Protein AF-0000000083259145 (afdb_homodimer)

Sequence (508 aa):
MIHYVEIQEREKLATLFKDFDDTVVSSCLQGHMGSAYVDDLNHPTVAQIIVGIFVFYAGDPDADEANELLHNLPDFTLATVKTEEWKKKIEALHKGSFEKIKRYEFYKNPNHLNQDHIKKNLADIPEGYELKPIDLTLAEDPSLHELSEDFISQFNSTKDFLDRGMGFVILHKGKAVCGATSFSIYDDGIEIEVATHPDYRRKGLATITASALILECLSQGLYPSWDAANMESVKLAEKLGYKFKTEYETYVIGMIHYVEIQEREKLATLFKDFDDTVVSSCLQGHMGSAYVDDLNHPTVAQIIVGIFVFYAGDPDADEANELLHNLPDFTLATVKTEEWKKKIEALHKGSFEKIKRYEFYKNPNHLNQDHIKKNLADIPEGYELKPIDLTLAEDPSLHELSEDFISQFNSTKDFLDRGMGFVILHKGKAVCGATSFSIYDDGIEIEVATHPDYRRKGLATITASALILECLSQGLYPSWDAANMESVKLAEKLGYKFKTEYETYVIG

Structure (mmCIF, N/CA/C/O backbone):
data_AF-0000000083259145-model_v1
#
loop_
_entity.id
_entity.type
_entity.pdbx_description
1 polymer 'Zwittermicin A resistance protein ZmaR'
#
loop_
_atom_site.group_PDB
_atom_site.id
_atom_site.type_symbol
_atom_site.label_atom_id
_atom_site.label_alt_id
_atom_site.label_comp_id
_atom_site.label_asym_id
_atom_site.label_entity_id
_atom_site.label_seq_id
_atom_site.pdbx_PDB_ins_code
_atom_site.Cartn_x
_atom_site.Cartn_y
_atom_site.Cartn_z
_atom_site.occupancy
_atom_site.B_iso_or_equiv
_atom_site.auth_seq_id
_atom_site.auth_comp_id
_atom_site.auth_asym_id
_atom_site.auth_atom_id
_atom_site.pdbx_PDB_model_num
ATOM 1 N N . MET A 1 1 ? -25.578 11.945 -9.812 1 93.81 1 MET A N 1
ATOM 2 C CA . MET A 1 1 ? -24.391 12.766 -10 1 93.81 1 MET A CA 1
ATOM 3 C C . MET A 1 1 ? -23.891 13.328 -8.672 1 93.81 1 MET A C 1
ATOM 5 O O . MET A 1 1 ? -24.688 13.742 -7.828 1 93.81 1 MET A O 1
ATOM 9 N N . ILE A 1 2 ? -22.609 13.273 -8.477 1 98.12 2 ILE A N 1
ATOM 10 C CA . ILE A 1 2 ? -22.078 13.797 -7.223 1 98.12 2 ILE A CA 1
ATOM 11 C C . ILE A 1 2 ? -21.938 15.312 -7.312 1 98.12 2 ILE A C 1
ATOM 13 O O . ILE A 1 2 ? -21.797 15.867 -8.406 1 98.12 2 ILE A O 1
ATOM 17 N N . HIS A 1 3 ? -21.969 15.992 -6.16 1 98.5 3 HIS A N 1
ATOM 18 C CA . HIS A 1 3 ? -21.906 17.453 -6.082 1 98.5 3 HIS A CA 1
ATOM 19 C C . HIS A 1 3 ? -20.766 17.906 -5.191 1 98.5 3 HIS A C 1
ATOM 21 O O . HIS A 1 3 ? -20.578 17.375 -4.094 1 98.5 3 HIS A O 1
ATOM 27 N N . TYR A 1 4 ? -20.078 18.906 -5.703 1 98.62 4 TYR A N 1
ATOM 28 C CA . TYR A 1 4 ? -19.062 19.562 -4.902 1 98.62 4 TYR A CA 1
ATOM 29 C C . TYR A 1 4 ? -19.703 20.406 -3.807 1 98.62 4 TYR A C 1
ATOM 31 O O . TYR A 1 4 ? -20.641 21.156 -4.062 1 98.62 4 TYR A O 1
ATOM 39 N N . VAL A 1 5 ? -19.172 20.281 -2.605 1 98.62 5 VAL A N 1
ATOM 40 C CA . VAL A 1 5 ? -19.703 21.031 -1.479 1 98.62 5 VAL A CA 1
ATOM 41 C C . VAL A 1 5 ? -18.844 22.266 -1.224 1 98.62 5 VAL A C 1
ATOM 43 O O . VAL A 1 5 ? -17.656 22.156 -0.938 1 98.62 5 VAL A O 1
ATOM 46 N N . GLU A 1 6 ? -19.422 23.391 -1.22 1 97.81 6 GLU A N 1
ATOM 47 C CA . GLU A 1 6 ? -18.703 24.641 -0.966 1 97.81 6 GLU A CA 1
ATOM 48 C C . GLU A 1 6 ? -18.188 24.703 0.47 1 97.81 6 GLU A C 1
ATOM 50 O O . GLU A 1 6 ? -18.781 24.094 1.37 1 97.81 6 GLU A O 1
ATOM 55 N N . ILE A 1 7 ? -17.203 25.5 0.655 1 97 7 ILE A N 1
ATOM 56 C CA . ILE A 1 7 ? -16.469 25.562 1.911 1 97 7 ILE A CA 1
ATOM 57 C C . ILE A 1 7 ? -17.406 25.922 3.053 1 97 7 ILE A C 1
ATOM 59 O O . ILE A 1 7 ? -17.344 25.328 4.137 1 97 7 ILE A O 1
ATOM 63 N N . GLN A 1 8 ? -18.312 26.781 2.836 1 95.75 8 GLN A N 1
ATOM 64 C CA . GLN A 1 8 ? -19.188 27.312 3.879 1 95.75 8 GLN A CA 1
ATOM 65 C C . GLN A 1 8 ? -20.25 26.281 4.281 1 95.75 8 GLN A C 1
ATOM 67 O O . GLN A 1 8 ? -20.922 26.453 5.297 1 95.75 8 GLN A O 1
ATOM 72 N N . GLU A 1 9 ? -20.391 25.25 3.502 1 97.25 9 GLU A N 1
ATOM 73 C CA . GLU A 1 9 ? -21.453 24.281 3.752 1 97.25 9 GLU A CA 1
ATOM 74 C C . GLU A 1 9 ? -20.875 22.969 4.285 1 97.25 9 GLU A C 1
ATOM 76 O O . GLU A 1 9 ? -21.625 22.031 4.594 1 97.25 9 GLU A O 1
ATOM 81 N N . ARG A 1 10 ? -19.656 22.859 4.441 1 98.19 10 ARG A N 1
ATOM 82 C CA . ARG A 1 10 ? -19.016 21.578 4.73 1 98.19 10 ARG A CA 1
ATOM 83 C C . ARG A 1 10 ? -19.281 21.141 6.168 1 98.19 10 ARG A C 1
ATOM 85 O O . ARG A 1 10 ? -19.297 19.953 6.473 1 98.19 10 ARG A O 1
ATOM 92 N N . GLU A 1 11 ? -19.469 22.094 6.984 1 97.19 11 GLU A N 1
ATOM 93 C CA . GLU A 1 11 ? -19.734 21.781 8.383 1 97.19 11 GLU A CA 1
ATOM 94 C C . GLU A 1 11 ? -20.969 20.906 8.531 1 97.19 11 GLU A C 1
ATOM 96 O O . GLU A 1 11 ? -21.078 20.109 9.469 1 97.19 11 GLU A O 1
ATOM 101 N N . LYS A 1 12 ? -21.891 21 7.613 1 97.12 12 LYS A N 1
ATOM 102 C CA . LYS A 1 12 ? -23.125 20.219 7.664 1 97.12 12 LYS A CA 1
ATOM 103 C C . LYS A 1 12 ? -22.859 18.734 7.516 1 97.12 12 LYS A C 1
ATOM 105 O O . LYS A 1 12 ? -23.703 17.906 7.832 1 97.12 12 LYS A O 1
ATOM 110 N N . LEU A 1 13 ? -21.719 18.406 7.02 1 98.44 13 LEU A N 1
ATOM 111 C CA . LEU A 1 13 ? -21.359 17.016 6.793 1 98.44 13 LEU A CA 1
ATOM 112 C C . LEU A 1 13 ? -20.812 16.375 8.062 1 98.44 13 LEU A C 1
ATOM 114 O O . LEU A 1 13 ? -20.547 15.172 8.094 1 98.44 13 LEU A O 1
ATOM 118 N N . ALA A 1 14 ? -20.641 17.125 9.156 1 98 14 ALA A N 1
ATOM 119 C CA . ALA A 1 14 ? -20.031 16.656 10.398 1 98 14 ALA A CA 1
ATOM 120 C C . ALA A 1 14 ? -20.75 15.43 10.945 1 98 14 ALA A C 1
ATOM 122 O O . ALA A 1 14 ? -20.109 14.5 11.461 1 98 14 ALA A O 1
ATOM 123 N N . THR A 1 15 ? -22.016 15.391 10.773 1 97.62 15 THR A N 1
ATOM 124 C CA . THR A 1 15 ? -22.797 14.281 11.305 1 97.62 15 THR A CA 1
ATOM 125 C C . THR A 1 15 ? -22.469 12.984 10.562 1 97.62 15 THR A C 1
ATOM 127 O O . THR A 1 15 ? -22.375 11.922 11.18 1 97.62 15 THR A O 1
ATOM 130 N N . LEU A 1 16 ? -22.297 13.07 9.234 1 98.12 16 LEU A N 1
ATOM 131 C CA . LEU A 1 16 ? -21.938 11.891 8.445 1 98.12 16 LEU A CA 1
ATOM 132 C C . LEU A 1 16 ? -20.578 11.352 8.852 1 98.12 16 LEU A C 1
ATOM 134 O O . LEU A 1 16 ? -20.344 10.141 8.812 1 98.12 16 LEU A O 1
ATOM 138 N N . PHE A 1 17 ? -19.688 12.219 9.305 1 98.5 17 PHE A N 1
ATOM 139 C CA . PHE A 1 17 ? -18.297 11.828 9.586 1 98.5 17 PHE A CA 1
ATOM 140 C C . PHE A 1 17 ? -18.047 11.766 11.086 1 98.5 17 PHE A C 1
ATOM 142 O O . PHE A 1 17 ? -16.906 11.859 11.531 1 98.5 17 PHE A O 1
ATOM 149 N N . LYS A 1 18 ? -19.031 11.562 11.859 1 97.19 18 LYS A N 1
ATOM 150 C CA . LYS A 1 18 ? -18.953 11.633 13.312 1 97.19 18 LYS A CA 1
ATOM 151 C C . LYS A 1 18 ? -18.047 10.547 13.867 1 97.19 18 LYS A C 1
ATOM 153 O O . LYS A 1 18 ? -17.469 10.711 14.945 1 97.19 18 LYS A O 1
ATOM 158 N N . ASP A 1 19 ? -17.844 9.461 13.141 1 95.75 19 ASP A N 1
ATOM 159 C CA . ASP A 1 19 ? -17.047 8.336 13.633 1 95.75 19 ASP A CA 1
ATOM 160 C C . ASP A 1 19 ? -15.57 8.523 13.328 1 95.75 19 ASP A C 1
ATOM 162 O O . ASP A 1 19 ? -14.734 7.715 13.734 1 95.75 19 ASP A O 1
ATOM 166 N N . PHE A 1 20 ? -15.258 9.578 12.594 1 96.56 20 PHE A N 1
ATOM 167 C CA . PHE A 1 20 ? -13.859 9.875 12.273 1 96.56 20 PHE A CA 1
ATOM 168 C C . PHE A 1 20 ? -13.258 10.828 13.305 1 96.56 20 PHE A C 1
ATOM 170 O O . PHE A 1 20 ? -13.695 11.977 13.422 1 96.56 20 PHE A O 1
ATOM 177 N N . ASP A 1 21 ? -12.367 10.32 14.062 1 94.88 21 ASP A N 1
ATOM 178 C CA . ASP A 1 21 ? -11.508 11.188 14.867 1 94.88 21 ASP A CA 1
ATOM 179 C C . ASP A 1 21 ? -10.203 11.5 14.141 1 94.88 21 ASP A C 1
ATOM 181 O O . ASP A 1 21 ? -9.125 11.07 14.562 1 94.88 21 ASP A O 1
ATOM 185 N N . ASP A 1 22 ? -10.32 12.18 13.062 1 97.44 22 ASP A N 1
ATOM 186 C CA . ASP A 1 22 ? -9.219 12.469 12.148 1 97.44 22 ASP A CA 1
ATOM 187 C C . ASP A 1 22 ? -9.125 13.961 11.852 1 97.44 22 ASP A C 1
ATOM 189 O O . ASP A 1 22 ? -10.086 14.57 11.383 1 97.44 22 ASP A O 1
ATOM 193 N N . THR A 1 23 ? -7.953 14.484 12.133 1 98.44 23 THR A N 1
ATOM 194 C CA . THR A 1 23 ? -7.812 15.93 12.016 1 98.44 23 THR A CA 1
ATOM 195 C C . THR A 1 23 ? -7.852 16.359 10.555 1 98.44 23 THR A C 1
ATOM 197 O O . THR A 1 23 ? -8.18 17.516 10.25 1 98.44 23 THR A O 1
ATOM 200 N N . VAL A 1 24 ? -7.488 15.5 9.625 1 98.62 24 VAL A N 1
ATOM 201 C CA . VAL A 1 24 ? -7.574 15.805 8.195 1 98.62 24 VAL A CA 1
ATOM 202 C C . VAL A 1 24 ? -9.039 15.953 7.785 1 98.62 24 VAL A C 1
ATOM 204 O O . VAL A 1 24 ? -9.383 16.859 7.02 1 98.62 24 VAL A O 1
ATOM 207 N N . VAL A 1 25 ? -9.875 15.117 8.344 1 98.75 25 VAL A N 1
ATOM 208 C CA . VAL A 1 25 ? -11.312 15.242 8.125 1 98.75 25 VAL A CA 1
ATOM 209 C C . VAL A 1 25 ? -11.805 16.578 8.695 1 98.75 25 VAL A C 1
ATOM 211 O O . VAL A 1 25 ? -12.531 17.312 8.023 1 98.75 25 VAL A O 1
ATOM 214 N N . SER A 1 26 ? -11.375 16.859 9.883 1 98.62 26 SER A N 1
ATOM 215 C CA . SER A 1 26 ? -11.766 18.109 10.508 1 98.62 26 SER A CA 1
ATOM 216 C C . SER A 1 26 ? -11.352 19.312 9.664 1 98.62 26 SER A C 1
ATOM 218 O O . SER A 1 26 ? -12.094 20.281 9.555 1 98.62 26 SER A O 1
ATOM 220 N N . SER A 1 27 ? -10.156 19.219 9.102 1 98.75 27 SER A N 1
ATOM 221 C CA . SER A 1 27 ? -9.648 20.312 8.266 1 98.75 27 SER A CA 1
ATOM 222 C C . SER A 1 27 ? -10.625 20.641 7.148 1 98.75 27 SER A C 1
ATOM 224 O O . SER A 1 27 ? -10.938 21.812 6.922 1 98.75 27 SER A O 1
ATOM 226 N N . CYS A 1 28 ? -11.094 19.656 6.504 1 98.81 28 CYS A N 1
ATOM 227 C CA . CYS A 1 28 ? -12.016 19.844 5.387 1 98.81 28 CYS A CA 1
ATOM 228 C C . CYS A 1 28 ? -13.375 20.328 5.879 1 98.81 28 CYS A C 1
ATOM 230 O O . CYS A 1 28 ? -13.93 21.297 5.348 1 98.81 28 CYS A O 1
ATOM 232 N N . LEU A 1 29 ? -13.891 19.719 6.93 1 98.69 29 LEU A N 1
ATOM 233 C CA . LEU A 1 29 ? -15.219 20.031 7.449 1 98.69 29 LEU A CA 1
ATOM 234 C C . LEU A 1 29 ? -15.266 21.469 7.969 1 98.69 29 LEU A C 1
ATOM 236 O O . LEU A 1 29 ? -16.297 22.141 7.883 1 98.69 29 LEU A O 1
ATOM 240 N N . GLN A 1 30 ? -14.164 21.891 8.453 1 98.44 30 GLN A N 1
ATOM 241 C CA . GLN A 1 30 ? -14.078 23.234 9.039 1 98.44 30 GLN A CA 1
ATOM 242 C C . GLN A 1 30 ? -13.789 24.281 7.969 1 98.44 30 GLN A C 1
ATOM 244 O O . GLN A 1 30 ? -13.703 25.469 8.266 1 98.44 30 GLN A O 1
ATOM 249 N N . GLY A 1 31 ? -13.547 23.828 6.727 1 97.81 31 GLY A N 1
ATOM 250 C CA . GLY A 1 31 ? -13.445 24.734 5.594 1 97.81 31 GLY A CA 1
ATOM 251 C C . GLY A 1 31 ? -12.023 25.188 5.312 1 97.81 31 GLY A C 1
ATOM 252 O O . GLY A 1 31 ? -11.805 26.203 4.66 1 97.81 31 GLY A O 1
ATOM 253 N N . HIS A 1 32 ? -11.094 24.453 5.824 1 98 32 HIS A N 1
ATOM 254 C CA . HIS A 1 32 ? -9.719 24.891 5.652 1 98 32 HIS A CA 1
ATOM 255 C C . HIS A 1 32 ? -9.102 24.297 4.387 1 98 32 HIS A C 1
ATOM 257 O O . HIS A 1 32 ? -8.445 25 3.623 1 98 32 HIS A O 1
ATOM 263 N N . MET A 1 33 ? -9.258 22.984 4.172 1 97.62 33 MET A N 1
ATOM 264 C CA . MET A 1 33 ? -8.516 22.344 3.098 1 97.62 33 MET A CA 1
ATOM 265 C C . MET A 1 33 ? -9.344 21.266 2.426 1 97.62 33 MET A C 1
ATOM 267 O O . MET A 1 33 ? -10.352 20.812 2.982 1 97.62 33 MET A O 1
ATOM 271 N N . GLY A 1 34 ? -8.922 20.953 1.228 1 98.06 34 GLY A N 1
ATOM 272 C CA . GLY A 1 34 ? -9.453 19.797 0.538 1 98.06 34 GLY A CA 1
ATOM 273 C C . GLY A 1 34 ? -10.773 20.062 -0.161 1 98.06 34 GLY A C 1
ATOM 274 O O . GLY A 1 34 ? -11.109 21.219 -0.441 1 98.06 34 GLY A O 1
ATOM 275 N N . SER A 1 35 ? -11.43 18.969 -0.561 1 98.69 35 SER A N 1
ATOM 276 C CA . SER A 1 35 ? -12.719 19 -1.245 1 98.69 35 SER A CA 1
ATOM 277 C C . SER A 1 35 ? -13.68 17.969 -0.639 1 98.69 35 SER A C 1
ATOM 279 O O . SER A 1 35 ? -13.25 17.031 0.017 1 98.69 35 SER A O 1
ATOM 281 N N . ALA A 1 36 ? -14.867 18.266 -0.784 1 98.88 36 ALA A N 1
ATOM 282 C CA . ALA A 1 36 ? -15.938 17.375 -0.34 1 98.88 36 ALA A CA 1
ATOM 283 C C . ALA A 1 36 ? -16.984 17.188 -1.43 1 98.88 36 ALA A C 1
ATOM 285 O O . ALA A 1 36 ? -17.297 18.125 -2.17 1 98.88 36 ALA A O 1
ATOM 286 N N . TYR A 1 37 ? -17.484 16 -1.543 1 98.88 37 TYR A N 1
ATOM 287 C CA . TYR A 1 37 ? -18.516 15.656 -2.521 1 98.88 37 TYR A CA 1
ATOM 288 C C . TYR A 1 37 ? -19.641 14.867 -1.871 1 98.88 37 TYR A C 1
ATOM 290 O O . TYR A 1 37 ? -19.406 14.07 -0.962 1 98.88 37 TYR A O 1
ATOM 298 N N . VAL A 1 38 ? -20.891 15.109 -2.365 1 98.81 38 VAL A N 1
ATOM 299 C CA . VAL A 1 38 ? -22.078 14.445 -1.814 1 98.81 38 VAL A CA 1
ATOM 300 C C . VAL A 1 38 ? -23.031 14.086 -2.939 1 98.81 38 VAL A C 1
ATOM 302 O O . VAL A 1 38 ? -22.875 14.539 -4.078 1 98.81 38 VAL A O 1
ATOM 305 N N . ASP A 1 39 ? -24 13.211 -2.625 1 98.38 39 ASP A N 1
ATOM 306 C CA . ASP A 1 39 ? -25.047 12.836 -3.572 1 98.38 39 ASP A CA 1
ATOM 307 C C . ASP A 1 39 ? -26.125 13.914 -3.656 1 98.38 39 ASP A C 1
ATOM 309 O O . ASP A 1 39 ? -26.781 14.055 -4.688 1 98.38 39 ASP A O 1
ATOM 313 N N . ASP A 1 40 ? -26.297 14.594 -2.5 1 97.62 40 ASP A N 1
ATOM 314 C CA . ASP A 1 40 ? -27.328 15.625 -2.393 1 97.62 40 ASP A CA 1
ATOM 315 C C . ASP A 1 40 ? -26.844 16.781 -1.503 1 97.62 40 ASP A C 1
ATOM 317 O O . ASP A 1 40 ? -26.469 16.562 -0.352 1 97.62 40 ASP A O 1
ATOM 321 N N . LEU A 1 41 ?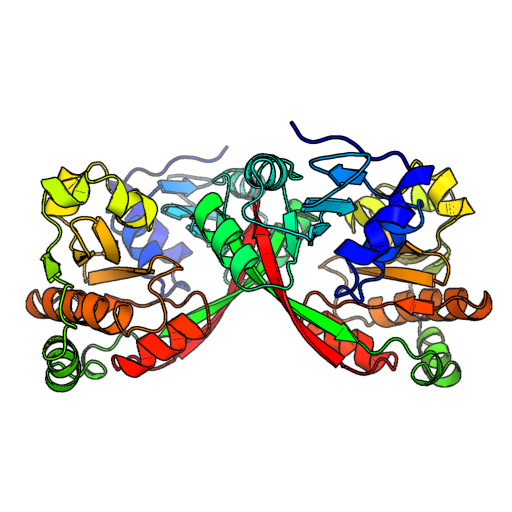 -26.922 18.016 -1.999 1 97.44 41 LEU A N 1
ATOM 322 C CA . LEU A 1 41 ? -26.391 19.172 -1.272 1 97.44 41 LEU A CA 1
ATOM 323 C C . LEU A 1 41 ? -27.281 19.516 -0.086 1 97.44 41 LEU A C 1
ATOM 325 O O . LEU A 1 41 ? -26.812 20.047 0.919 1 97.44 41 LEU A O 1
ATOM 329 N N . ASN A 1 42 ? -28.547 19.219 -0.197 1 96.75 42 ASN A N 1
ATOM 330 C CA . ASN A 1 42 ? -29.5 19.578 0.854 1 96.75 42 ASN A CA 1
ATOM 331 C C . ASN A 1 42 ? -29.672 18.438 1.86 1 96.75 42 ASN A C 1
ATOM 333 O O . ASN A 1 42 ? -29.797 18.688 3.062 1 96.75 42 ASN A O 1
ATOM 337 N N . HIS A 1 43 ? -29.672 17.203 1.364 1 97.06 43 HIS A N 1
ATOM 338 C CA . HIS A 1 43 ? -29.797 16.016 2.215 1 97.06 43 HIS A CA 1
ATOM 339 C C . HIS A 1 43 ? -28.766 14.961 1.846 1 97.06 43 HIS A C 1
ATOM 341 O O . HIS A 1 43 ? -29.125 13.891 1.344 1 97.06 43 HIS A O 1
ATOM 347 N N . PRO A 1 44 ? -27.547 15.195 2.232 1 98.19 44 PRO A N 1
ATOM 348 C CA . PRO A 1 44 ? -26.5 14.227 1.872 1 98.19 44 PRO A CA 1
ATOM 349 C C . PRO A 1 44 ? -26.672 12.891 2.584 1 98.19 44 PRO A C 1
ATOM 351 O O . PRO A 1 44 ? -26.891 12.852 3.797 1 98.19 44 PRO A O 1
ATOM 354 N N . THR A 1 45 ? -26.641 11.828 1.839 1 98.12 45 THR A N 1
ATOM 355 C CA . THR A 1 45 ? -26.719 10.492 2.422 1 98.12 45 THR A CA 1
ATOM 356 C C . THR A 1 45 ? -25.375 9.766 2.283 1 98.12 45 THR A C 1
ATOM 358 O O . THR A 1 45 ? -25.141 8.758 2.949 1 98.12 45 THR A O 1
ATOM 361 N N . VAL A 1 46 ? -24.562 10.18 1.392 1 98.69 46 VAL A N 1
ATOM 362 C CA . VAL A 1 46 ? -23.203 9.672 1.189 1 98.69 46 VAL A CA 1
ATOM 363 C C . VAL A 1 46 ? -22.266 10.836 0.88 1 98.69 46 VAL A C 1
ATOM 365 O O . VAL A 1 46 ? -22.672 11.82 0.262 1 98.69 46 VAL A O 1
ATOM 368 N N . ALA A 1 47 ? -21 10.719 1.358 1 98.88 47 ALA A N 1
ATOM 369 C CA . ALA A 1 47 ? -20.062 11.836 1.201 1 98.88 47 ALA A CA 1
ATOM 370 C C . ALA A 1 47 ? -18.625 11.336 1.058 1 98.88 47 ALA A C 1
ATOM 372 O O . ALA A 1 47 ? -18.297 10.258 1.546 1 98.88 47 ALA A O 1
ATOM 373 N N . GLN A 1 48 ? -17.828 12.086 0.369 1 98.88 48 GLN A N 1
ATOM 374 C CA . GLN A 1 48 ? -16.391 11.914 0.201 1 98.88 48 GLN A CA 1
ATOM 375 C C . GLN A 1 48 ? -15.641 13.172 0.605 1 98.88 48 GLN A C 1
ATOM 377 O O . GLN A 1 48 ? -16.047 14.281 0.273 1 98.88 48 GLN A O 1
ATOM 382 N N . ILE A 1 49 ? -14.617 13 1.344 1 98.88 49 ILE A N 1
ATOM 383 C CA . ILE A 1 49 ? -13.664 14.062 1.634 1 98.88 49 ILE A CA 1
ATOM 384 C C . ILE A 1 49 ? -12.297 13.703 1.048 1 98.88 49 ILE A C 1
ATOM 386 O O . ILE A 1 49 ? -11.844 12.562 1.159 1 98.88 49 ILE A O 1
ATOM 390 N N . ILE A 1 50 ? -11.672 14.672 0.396 1 98.75 50 ILE A N 1
ATOM 391 C CA . ILE A 1 50 ? -10.336 14.508 -0.163 1 98.75 50 ILE A CA 1
ATOM 392 C C . ILE A 1 50 ? -9.43 15.641 0.322 1 98.75 50 ILE A C 1
ATOM 394 O O . ILE A 1 50 ? -9.719 16.812 0.093 1 98.75 50 ILE A O 1
ATOM 398 N N . VAL A 1 51 ? -8.398 15.312 0.979 1 98.44 51 VAL A N 1
ATOM 399 C CA . VAL A 1 51 ? -7.332 16.25 1.317 1 98.44 51 VAL A CA 1
ATOM 400 C C . VAL A 1 51 ? -5.98 15.656 0.921 1 98.44 51 VAL A C 1
ATOM 402 O O . VAL A 1 51 ? -5.465 14.758 1.598 1 98.44 51 VAL A O 1
ATOM 405 N N . GLY A 1 52 ? -5.379 16.234 -0.137 1 96.25 52 GLY A N 1
ATOM 406 C CA . GLY A 1 52 ? -4.191 15.594 -0.686 1 96.25 52 GLY A CA 1
ATOM 407 C C . GLY A 1 52 ? -4.441 14.172 -1.156 1 96.25 52 GLY A C 1
ATOM 408 O O . GLY A 1 52 ? -5.332 13.938 -1.974 1 96.25 52 GLY A O 1
ATOM 409 N N . ILE A 1 53 ? -3.678 13.234 -0.549 1 96.5 53 ILE A N 1
ATOM 410 C CA . ILE A 1 53 ? -3.795 11.844 -0.981 1 96.5 53 ILE A CA 1
ATOM 411 C C . ILE A 1 53 ? -4.758 11.102 -0.06 1 96.5 53 ILE A C 1
ATOM 413 O O . ILE A 1 53 ? -5.031 9.914 -0.271 1 96.5 53 ILE A O 1
ATOM 417 N N . PHE A 1 54 ? -5.254 11.719 0.963 1 98.38 54 PHE A N 1
ATOM 418 C CA . PHE A 1 54 ? -6.168 11.086 1.906 1 98.38 54 PHE A CA 1
ATOM 419 C C . PHE A 1 54 ? -7.609 11.234 1.443 1 98.38 54 PHE A C 1
ATOM 421 O O . PHE A 1 54 ? -8.062 12.344 1.151 1 98.38 54 PHE A O 1
ATOM 428 N N . VAL A 1 55 ? -8.297 10.164 1.414 1 98.81 55 VAL A N 1
ATOM 429 C CA . VAL A 1 55 ? -9.695 10.133 0.994 1 98.81 55 VAL A CA 1
ATOM 430 C C . VAL A 1 55 ? -10.539 9.406 2.045 1 98.81 55 VAL A C 1
ATOM 432 O O . VAL A 1 55 ? -10.133 8.367 2.564 1 98.81 55 VAL A O 1
ATOM 435 N N . PHE A 1 56 ? -11.641 9.969 2.355 1 98.88 56 PHE A N 1
ATOM 436 C CA . PHE A 1 56 ? -12.555 9.414 3.35 1 98.88 56 PHE A CA 1
ATOM 437 C C . PHE A 1 56 ? -13.961 9.289 2.783 1 98.88 56 PHE A C 1
ATOM 439 O O . PHE A 1 56 ? -14.422 10.172 2.057 1 98.88 56 PHE A O 1
ATOM 446 N N . TYR A 1 57 ? -14.609 8.234 3.098 1 98.88 57 TYR A N 1
ATOM 447 C CA . TYR A 1 57 ? -16.016 8.031 2.729 1 98.88 57 TYR A CA 1
ATOM 448 C C . TYR A 1 57 ? -16.875 7.828 3.965 1 98.88 57 TYR A C 1
ATOM 450 O O . TYR A 1 57 ? -16.469 7.16 4.914 1 98.88 57 TYR A O 1
ATOM 458 N N . ALA A 1 58 ? -18.031 8.359 3.975 1 98.56 58 ALA A N 1
ATOM 459 C CA . ALA A 1 58 ? -19 8.211 5.051 1 98.56 58 ALA A CA 1
ATOM 460 C C . ALA A 1 58 ? -20.422 8.172 4.5 1 98.56 58 ALA A C 1
ATOM 462 O O . ALA A 1 58 ? -20.656 8.523 3.34 1 98.56 58 ALA A O 1
ATOM 463 N N . GLY A 1 59 ? -21.328 7.742 5.305 1 98.38 59 GLY A N 1
ATOM 464 C CA . GLY A 1 59 ? -22.719 7.637 4.883 1 98.38 59 GLY A CA 1
ATOM 465 C C . GLY A 1 59 ? -23.062 6.277 4.309 1 98.38 59 GLY A C 1
ATOM 466 O O . GLY A 1 59 ? -22.531 5.258 4.746 1 98.38 59 GLY A O 1
ATOM 467 N N . ASP A 1 60 ? -24.031 6.23 3.389 1 98 60 ASP A N 1
ATOM 468 C CA . ASP A 1 60 ? -24.594 4.996 2.865 1 98 60 ASP A CA 1
ATOM 469 C C . ASP A 1 60 ? -23.812 4.496 1.653 1 98 60 ASP A C 1
ATOM 471 O O . ASP A 1 60 ? -23.906 5.07 0.568 1 98 60 ASP A O 1
ATOM 475 N N . PRO A 1 61 ? -23.125 3.398 1.786 1 97.56 61 PRO A N 1
ATOM 476 C CA . PRO A 1 61 ? -22.359 2.879 0.645 1 97.56 61 PRO A CA 1
ATOM 477 C C . PRO A 1 61 ? -23.266 2.359 -0.474 1 97.56 61 PRO A C 1
ATOM 479 O O . PRO A 1 61 ? -22.797 2.123 -1.59 1 97.56 61 PRO A O 1
ATOM 482 N N . ASP A 1 62 ? -24.547 2.143 -0.229 1 96.69 62 ASP A N 1
ATOM 483 C CA . ASP A 1 62 ? -25.469 1.615 -1.229 1 96.69 62 ASP A CA 1
ATOM 484 C C . ASP A 1 62 ? -26.141 2.744 -2.008 1 96.69 62 ASP A C 1
ATOM 486 O O . ASP A 1 62 ? -26.922 2.494 -2.918 1 96.69 62 ASP A O 1
ATOM 490 N N . ALA A 1 63 ? -25.844 3.959 -1.619 1 97.31 63 ALA A N 1
ATOM 491 C CA . ALA A 1 63 ? -26.359 5.086 -2.387 1 97.31 63 ALA A CA 1
ATOM 492 C C . ALA A 1 63 ? -25.953 4.988 -3.854 1 97.31 63 ALA A C 1
ATOM 494 O O . ALA A 1 63 ? -24.875 4.48 -4.168 1 97.31 63 ALA A O 1
ATOM 495 N N . ASP A 1 64 ? -26.719 5.488 -4.754 1 95.5 64 ASP A N 1
ATOM 496 C CA . ASP A 1 64 ? -26.5 5.41 -6.195 1 95.5 64 ASP A CA 1
ATOM 497 C C . ASP A 1 64 ? -25.172 6.074 -6.578 1 95.5 64 ASP A C 1
ATOM 499 O O . ASP A 1 64 ? -24.484 5.625 -7.496 1 95.5 64 ASP A O 1
ATOM 503 N N . GLU A 1 65 ? -24.797 7.09 -5.848 1 97.44 65 GLU A N 1
ATOM 504 C CA . GLU A 1 65 ? -23.641 7.902 -6.215 1 97.44 65 GLU A CA 1
ATOM 505 C C . GLU A 1 65 ? -22.359 7.371 -5.578 1 97.44 65 GLU A C 1
ATOM 507 O O . GLU A 1 65 ? -21.266 7.883 -5.84 1 97.44 65 GLU A O 1
ATOM 512 N N . ALA A 1 66 ? -22.453 6.367 -4.754 1 97.81 66 ALA A N 1
ATOM 513 C CA . ALA A 1 66 ? -21.297 5.836 -4.051 1 97.81 66 ALA A CA 1
ATOM 514 C C . ALA A 1 66 ? -20.219 5.383 -5.031 1 97.81 66 ALA A C 1
ATOM 516 O O . ALA A 1 66 ? -19.031 5.656 -4.832 1 97.81 66 ALA A O 1
ATOM 517 N N . ASN A 1 67 ? -20.609 4.762 -6.117 1 96.94 67 ASN A N 1
ATOM 518 C CA . ASN A 1 67 ? -19.641 4.305 -7.113 1 96.94 67 ASN A CA 1
ATOM 519 C C . ASN A 1 67 ? -18.922 5.477 -7.77 1 96.94 67 ASN A C 1
ATOM 521 O O . ASN A 1 67 ? -17.719 5.398 -8.039 1 96.94 67 ASN A O 1
ATOM 525 N N . GLU A 1 68 ? -19.672 6.449 -8.062 1 98 68 GLU A N 1
ATOM 526 C CA . GLU A 1 68 ? -19.062 7.641 -8.656 1 98 68 GLU A CA 1
ATOM 527 C C . GLU A 1 68 ? -18.031 8.25 -7.719 1 98 68 GLU A C 1
ATOM 529 O O . GLU A 1 68 ? -16.953 8.648 -8.164 1 98 68 GLU A O 1
ATOM 534 N N . LEU A 1 69 ? -18.328 8.312 -6.418 1 98.5 69 LEU A N 1
ATOM 535 C CA . LEU A 1 69 ? -17.391 8.82 -5.426 1 98.5 69 LEU A CA 1
ATOM 536 C C . LEU A 1 69 ? -16.141 7.941 -5.367 1 98.5 69 LEU A C 1
ATOM 538 O O . LEU A 1 69 ? -15.023 8.453 -5.242 1 98.5 69 LEU A O 1
ATOM 542 N N . LEU A 1 70 ? -16.312 6.645 -5.508 1 98.06 70 LEU A N 1
ATOM 543 C CA . LEU A 1 70 ? -15.211 5.691 -5.398 1 98.06 70 LEU A CA 1
ATOM 544 C C . LEU A 1 70 ? -14.273 5.809 -6.59 1 98.06 70 LEU A C 1
ATOM 546 O O . LEU A 1 70 ? -13.133 5.328 -6.543 1 98.06 70 LEU A O 1
ATOM 550 N N . HIS A 1 71 ? -14.695 6.445 -7.66 1 97.19 71 HIS A N 1
ATOM 551 C CA . HIS A 1 71 ? -13.852 6.66 -8.828 1 97.19 71 HIS A CA 1
ATOM 552 C C . HIS A 1 71 ? -13.227 8.055 -8.812 1 97.19 71 HIS A C 1
ATOM 554 O O . HIS A 1 71 ? -12.297 8.328 -9.57 1 97.19 71 HIS A O 1
ATOM 560 N N . ASN A 1 72 ? -13.797 8.953 -8.016 1 98 72 ASN A N 1
ATOM 561 C CA . ASN A 1 72 ? -13.273 10.305 -7.871 1 98 72 ASN A CA 1
ATOM 562 C C . ASN A 1 72 ? -12.062 10.344 -6.938 1 98 72 ASN A C 1
ATOM 564 O O . ASN A 1 72 ? -12.18 10.727 -5.773 1 98 72 ASN A O 1
ATOM 568 N N . LEU A 1 73 ? -10.891 9.891 -7.453 1 97.5 73 LEU A N 1
ATOM 569 C CA . LEU A 1 73 ? -9.719 9.711 -6.605 1 97.5 73 LEU A CA 1
ATOM 570 C C . LEU A 1 73 ? -8.508 10.438 -7.188 1 97.5 73 LEU A C 1
ATOM 572 O O . LEU A 1 73 ? -8.383 10.57 -8.406 1 97.5 73 LEU A O 1
ATOM 576 N N . PRO A 1 74 ? -7.613 10.922 -6.281 1 95.06 74 PRO A N 1
ATOM 577 C CA . PRO A 1 74 ? -6.262 11.211 -6.766 1 95.06 74 PRO A CA 1
ATOM 578 C C . PRO A 1 74 ? -5.574 9.992 -7.371 1 95.06 74 PRO A C 1
ATOM 580 O O . PRO A 1 74 ? -6.012 8.859 -7.148 1 95.06 74 PRO A O 1
ATOM 583 N N . ASP A 1 75 ? -4.504 10.156 -8.117 1 90.88 75 ASP A N 1
ATOM 584 C CA . ASP A 1 75 ? -3.783 9.062 -8.766 1 90.88 75 ASP A CA 1
ATOM 585 C C . ASP A 1 75 ? -3.268 8.062 -7.742 1 90.88 75 ASP A C 1
ATOM 587 O O . ASP A 1 75 ? -3.326 6.848 -7.965 1 90.88 75 ASP A O 1
ATOM 591 N N . PHE A 1 76 ? -2.674 8.555 -6.707 1 93.94 76 PHE A N 1
ATOM 592 C CA . PHE A 1 76 ? -2.234 7.762 -5.566 1 93.94 76 PHE A CA 1
ATOM 593 C C . PHE A 1 76 ? -3.043 8.109 -4.32 1 93.94 76 PHE A C 1
ATOM 595 O O . PHE A 1 76 ? -3.01 9.25 -3.85 1 93.94 76 PHE A O 1
ATOM 602 N N . THR A 1 77 ? -3.818 7.047 -3.74 1 97.38 77 THR A N 1
ATOM 603 C CA . THR A 1 77 ? -4.84 7.355 -2.746 1 97.38 77 THR A CA 1
ATOM 604 C C . THR A 1 77 ? -4.668 6.484 -1.505 1 97.38 77 THR A C 1
ATOM 606 O O . THR A 1 77 ? -4.402 5.285 -1.614 1 97.38 77 THR A O 1
ATOM 609 N N . LEU A 1 78 ? -4.773 7.098 -0.408 1 98.12 78 LEU A N 1
ATOM 610 C CA . LEU A 1 78 ? -5.031 6.414 0.854 1 98.12 78 LEU A CA 1
ATOM 611 C C . LEU A 1 78 ? -6.48 6.602 1.292 1 98.12 78 LEU A C 1
ATOM 613 O O . LEU A 1 78 ? -6.863 7.688 1.732 1 98.12 78 LEU A O 1
ATOM 617 N N . ALA A 1 79 ? -7.281 5.586 1.186 1 98.69 79 ALA A N 1
ATOM 618 C CA . ALA A 1 79 ? -8.703 5.668 1.494 1 98.69 79 ALA A CA 1
ATOM 619 C C . ALA A 1 79 ? -9.016 5.016 2.838 1 98.69 79 ALA A C 1
ATOM 621 O O . ALA A 1 79 ? -8.578 3.893 3.104 1 98.69 79 ALA A O 1
ATOM 622 N N . THR A 1 80 ? -9.734 5.723 3.646 1 98.5 80 THR A N 1
ATOM 623 C CA . THR A 1 80 ? -10.125 5.215 4.957 1 98.5 80 THR A CA 1
ATOM 624 C C . THR A 1 80 ? -11.648 5.223 5.102 1 98.5 80 THR A C 1
ATOM 626 O O . THR A 1 80 ? -12.305 6.191 4.727 1 98.5 80 THR A O 1
ATOM 629 N N . VAL A 1 81 ? -12.203 4.148 5.605 1 98.38 81 VAL A N 1
ATOM 630 C CA . VAL A 1 81 ? -13.625 3.99 5.887 1 98.38 81 VAL A CA 1
ATOM 631 C C . VAL A 1 81 ? -13.812 3.344 7.258 1 98.38 81 VAL A C 1
ATOM 633 O O . VAL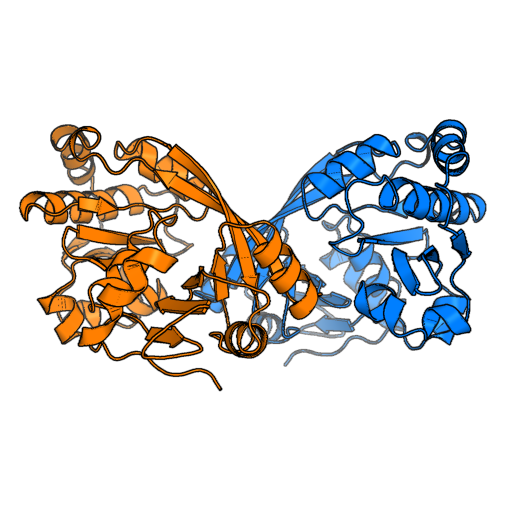 A 1 81 ? -12.859 2.816 7.836 1 98.38 81 VAL A O 1
ATOM 636 N N . LYS A 1 82 ? -15.047 3.416 7.773 1 97.44 82 LYS A N 1
ATOM 637 C CA . LYS A 1 82 ? -15.25 2.973 9.148 1 97.44 82 LYS A CA 1
ATOM 638 C C . LYS A 1 82 ? -16.141 1.736 9.203 1 97.44 82 LYS A C 1
ATOM 640 O O . LYS A 1 82 ? -16.203 1.058 10.234 1 97.44 82 LYS A O 1
ATOM 645 N N . THR A 1 83 ? -16.844 1.386 8.117 1 96.81 83 THR A N 1
ATOM 646 C CA . THR A 1 83 ? -17.781 0.271 8.195 1 96.81 83 THR A CA 1
ATOM 647 C C . THR A 1 83 ? -17.344 -0.862 7.27 1 96.81 83 THR A C 1
ATOM 649 O O . THR A 1 83 ? -16.656 -0.63 6.277 1 96.81 83 THR A O 1
ATOM 652 N N . GLU A 1 84 ? -17.797 -2.068 7.613 1 96.06 84 GLU A N 1
ATOM 653 C CA . GLU A 1 84 ? -17.516 -3.242 6.793 1 96.06 84 GLU A CA 1
ATOM 654 C C . GLU A 1 84 ? -18.156 -3.117 5.414 1 96.06 84 GLU A C 1
ATOM 656 O O . GLU A 1 84 ? -17.578 -3.582 4.422 1 96.06 84 GLU A O 1
ATOM 661 N N . GLU A 1 85 ? -19.297 -2.508 5.363 1 96.81 85 GLU A N 1
ATOM 662 C CA . GLU A 1 85 ? -19.984 -2.328 4.09 1 96.81 85 GLU A CA 1
ATOM 663 C C . GLU A 1 85 ? -19.156 -1.48 3.129 1 96.81 85 GLU A C 1
ATOM 665 O O . GLU A 1 85 ? -19.047 -1.808 1.946 1 96.81 85 GLU A O 1
ATOM 670 N N . TRP A 1 86 ? -18.578 -0.441 3.619 1 97.94 86 TRP A N 1
ATOM 671 C CA . TRP A 1 86 ? -17.703 0.409 2.809 1 97.94 86 TRP A CA 1
ATOM 672 C C . TRP A 1 86 ? -16.453 -0.345 2.375 1 97.94 86 TRP A C 1
ATOM 674 O O . TRP A 1 86 ? -16 -0.205 1.237 1 97.94 86 TRP A O 1
ATOM 684 N N . LYS A 1 87 ? -15.898 -1.091 3.316 1 97.19 87 LYS A N 1
ATOM 685 C CA . LYS A 1 87 ? -14.719 -1.881 2.979 1 97.19 87 LYS A CA 1
ATOM 686 C C . LYS A 1 87 ? -15 -2.826 1.815 1 97.19 87 LYS A C 1
ATOM 688 O O . LYS A 1 87 ? -14.242 -2.869 0.844 1 97.19 87 LYS A O 1
ATOM 693 N N . LYS A 1 88 ? -16.094 -3.539 1.896 1 95.25 88 LYS A N 1
ATOM 694 C CA . LYS A 1 88 ? -16.484 -4.48 0.851 1 95.25 88 LYS A CA 1
ATOM 695 C C . LYS A 1 88 ? -16.656 -3.773 -0.49 1 95.25 88 LYS A C 1
ATOM 697 O O . LYS A 1 88 ? -16.25 -4.297 -1.531 1 95.25 88 LYS A O 1
ATOM 702 N N . LYS A 1 89 ? -17.219 -2.627 -0.456 1 96.19 89 LYS A N 1
ATOM 703 C CA . LYS A 1 89 ? -17.484 -1.871 -1.678 1 96.19 89 LYS A CA 1
ATOM 704 C C . LYS A 1 89 ? -16.172 -1.43 -2.338 1 96.19 89 LYS A C 1
ATOM 706 O O . LYS A 1 89 ? -16.016 -1.561 -3.553 1 96.19 89 LYS A O 1
ATOM 711 N N . ILE A 1 90 ? -15.203 -0.948 -1.554 1 97.25 90 ILE A N 1
ATOM 712 C CA . ILE A 1 90 ? -13.906 -0.533 -2.066 1 97.25 90 ILE A CA 1
ATOM 713 C C . ILE A 1 90 ? -13.188 -1.729 -2.691 1 97.25 90 ILE A C 1
ATOM 715 O O . ILE A 1 90 ? -12.672 -1.64 -3.807 1 97.25 90 ILE A O 1
ATOM 719 N N . GLU A 1 91 ? -13.234 -2.818 -1.964 1 94.88 91 GLU A N 1
ATOM 720 C CA . GLU A 1 91 ? -12.516 -4.008 -2.404 1 94.88 91 GLU A CA 1
ATOM 721 C C . GLU A 1 91 ? -13.117 -4.578 -3.684 1 94.88 91 GLU A C 1
ATOM 723 O O . GLU A 1 91 ? -12.398 -5.055 -4.559 1 94.88 91 GLU A O 1
ATOM 728 N N . ALA A 1 92 ? -14.422 -4.512 -3.799 1 91.88 92 ALA A N 1
ATOM 729 C CA . ALA A 1 92 ? -15.102 -5.008 -4.992 1 91.88 92 ALA A CA 1
ATOM 730 C C . ALA A 1 92 ? -14.812 -4.117 -6.199 1 91.88 92 ALA A C 1
ATOM 732 O O . ALA A 1 92 ? -14.547 -4.613 -7.293 1 91.88 92 ALA A O 1
ATOM 733 N N . LEU A 1 93 ? -14.805 -2.848 -5.977 1 93.12 93 LEU A N 1
ATOM 734 C CA . LEU A 1 93 ? -14.695 -1.909 -7.086 1 93.12 93 LEU A CA 1
ATOM 735 C C . LEU A 1 93 ? -13.25 -1.798 -7.559 1 93.12 93 LEU A C 1
ATOM 737 O O . LEU A 1 93 ? -12.992 -1.637 -8.75 1 93.12 93 LEU A O 1
ATOM 741 N N . HIS A 1 94 ? -12.336 -1.831 -6.633 1 93.25 94 HIS A N 1
ATOM 742 C CA . HIS A 1 94 ? -10.938 -1.6 -6.98 1 93.25 94 HIS A CA 1
ATOM 743 C C . HIS A 1 94 ? -10.133 -2.896 -6.934 1 93.25 94 HIS A C 1
ATOM 745 O O . HIS A 1 94 ? -8.93 -2.875 -6.68 1 93.25 94 HIS A O 1
ATOM 751 N N . LYS A 1 95 ? -10.758 -3.965 -7.164 1 88.06 95 LYS A N 1
ATOM 752 C CA . LYS A 1 95 ? -10.102 -5.27 -7.16 1 88.06 95 LYS A CA 1
ATOM 753 C C . LYS A 1 95 ? -8.875 -5.266 -8.062 1 88.06 95 LYS A C 1
ATOM 755 O O . LYS A 1 95 ? -8.938 -4.809 -9.211 1 88.06 95 LYS A O 1
ATOM 760 N N . GLY A 1 96 ? -7.777 -5.77 -7.496 1 87.38 96 GLY A N 1
ATOM 761 C CA . GLY A 1 96 ? -6.551 -5.859 -8.273 1 87.38 96 GLY A CA 1
ATOM 762 C C . GLY A 1 96 ? -5.754 -4.57 -8.281 1 87.38 96 GLY A C 1
ATOM 763 O O . GLY A 1 96 ? -4.66 -4.512 -8.852 1 87.38 96 GLY A O 1
ATOM 764 N N . SER A 1 97 ? -6.336 -3.539 -7.629 1 92 97 SER A N 1
ATOM 765 C CA . SER A 1 97 ? -5.645 -2.254 -7.676 1 92 97 SER A CA 1
ATOM 766 C C . SER A 1 97 ? -5.609 -1.595 -6.301 1 92 97 SER A C 1
ATOM 768 O O . SER A 1 97 ? -5.715 -0.372 -6.191 1 92 97 SER A O 1
ATOM 770 N N . PHE A 1 98 ? -5.547 -2.461 -5.297 1 95.12 98 PHE A N 1
ATOM 771 C CA . PHE A 1 98 ? -5.395 -1.915 -3.955 1 95.12 98 PHE A CA 1
ATOM 772 C C . PHE A 1 98 ? -4.582 -2.859 -3.076 1 95.12 98 PHE A C 1
ATOM 774 O O . PHE A 1 98 ? -4.441 -4.043 -3.393 1 95.12 98 PHE A O 1
ATOM 781 N N . GLU A 1 99 ? -4.031 -2.301 -2.037 1 95.75 99 GLU A N 1
ATOM 782 C CA . GLU A 1 99 ? -3.479 -3.033 -0.901 1 95.75 99 GLU A CA 1
ATOM 783 C C . GLU A 1 99 ? -3.963 -2.445 0.421 1 95.75 99 GLU A C 1
ATOM 785 O O . GLU A 1 99 ? -4.266 -1.254 0.502 1 95.75 99 GLU A O 1
ATOM 790 N N . LYS A 1 100 ? -4.121 -3.277 1.369 1 95.75 100 LYS A N 1
ATOM 791 C CA . LYS A 1 100 ? -4.461 -2.812 2.711 1 95.75 100 LYS A CA 1
ATOM 792 C C . LYS A 1 100 ? -3.203 -2.578 3.545 1 95.75 100 LYS A C 1
ATOM 794 O O . LYS A 1 100 ? -2.285 -3.402 3.541 1 95.75 100 LYS A O 1
ATOM 799 N N . ILE A 1 101 ? -3.189 -1.386 4.227 1 95.38 101 ILE A N 1
ATOM 800 C CA . ILE A 1 101 ? -2.074 -1.096 5.121 1 95.38 101 ILE A CA 1
ATOM 801 C C . ILE A 1 101 ? -2.607 -0.667 6.484 1 95.38 101 ILE A C 1
ATOM 803 O O . ILE A 1 101 ? -3.795 -0.366 6.629 1 95.38 101 ILE A O 1
ATOM 807 N N . LYS A 1 102 ? -1.666 -0.698 7.438 1 94.06 102 LYS A N 1
ATOM 808 C CA . LYS A 1 102 ? -1.999 -0.214 8.773 1 94.06 102 LYS A CA 1
ATOM 809 C C . LYS A 1 102 ? -1.407 1.171 9.023 1 94.06 102 LYS A C 1
ATOM 811 O O . LYS A 1 102 ? -0.279 1.451 8.617 1 94.06 102 LYS A O 1
ATOM 816 N N . ARG A 1 103 ? -2.176 1.987 9.617 1 97.25 103 ARG A N 1
ATOM 817 C CA . ARG A 1 103 ? -1.734 3.264 10.164 1 97.25 103 ARG A CA 1
ATOM 818 C C . ARG A 1 103 ? -2.035 3.346 11.656 1 97.25 103 ARG A C 1
ATOM 820 O O . ARG A 1 103 ? -2.754 2.504 12.203 1 97.25 103 ARG A O 1
ATOM 827 N N . TYR A 1 104 ? -1.433 4.379 12.328 1 98.12 104 TYR A N 1
ATOM 828 C CA . TYR A 1 104 ? -1.443 4.367 13.781 1 98.12 104 TYR A CA 1
ATOM 829 C C . TYR A 1 104 ? -1.853 5.727 14.336 1 98.12 104 TYR A C 1
ATOM 831 O O . TYR A 1 104 ? -1.22 6.742 14.039 1 98.12 104 TYR A O 1
ATOM 839 N N . GLU A 1 105 ? -2.867 5.66 15.078 1 98 105 GLU A N 1
ATOM 840 C CA . GLU A 1 105 ? -3.414 6.855 15.711 1 98 105 GLU A CA 1
ATOM 841 C C . GLU A 1 105 ? -2.912 7 17.141 1 98 105 GLU A C 1
ATOM 843 O O . GLU A 1 105 ? -2.697 6 17.828 1 98 105 GLU A O 1
ATOM 848 N N . PHE A 1 106 ? -2.809 8.258 17.562 1 98.69 106 PHE A N 1
ATOM 849 C CA . PHE A 1 106 ? -2.385 8.586 18.922 1 98.69 106 PHE A CA 1
ATOM 850 C C . PHE A 1 106 ? -3.443 9.422 19.625 1 98.69 106 PHE A C 1
ATOM 852 O O . PHE A 1 106 ? -4.234 10.109 18.984 1 98.69 106 PHE A O 1
ATOM 859 N N . TYR A 1 107 ? -3.428 9.312 20.969 1 98.31 107 TYR A N 1
ATOM 860 C CA . TYR A 1 107 ? -4.312 10.188 21.719 1 98.31 107 TYR A CA 1
ATOM 861 C C . TYR A 1 107 ? -3.945 11.656 21.516 1 98.31 107 TYR A C 1
ATOM 863 O O . TYR A 1 107 ? -2.764 12 21.453 1 98.31 107 TYR A O 1
ATOM 871 N N . LYS A 1 108 ? -5 12.43 21.328 1 97.44 108 LYS A N 1
ATOM 872 C CA . LYS A 1 108 ? -4.797 13.867 21.188 1 97.44 108 LYS A CA 1
ATOM 873 C C . LYS A 1 108 ? -4.945 14.578 22.531 1 97.44 108 LYS A C 1
ATOM 875 O O . LYS A 1 108 ? -5.977 15.195 22.797 1 97.44 108 LYS A O 1
ATOM 880 N N . ASN A 1 109 ? -3.855 14.453 23.312 1 97.44 109 ASN A N 1
ATOM 881 C CA . ASN A 1 109 ? -3.801 15.031 24.641 1 97.44 109 ASN A CA 1
ATOM 882 C C . ASN A 1 109 ? -2.525 15.844 24.859 1 97.44 109 ASN A C 1
ATOM 884 O O . ASN A 1 109 ? -1.435 15.273 24.953 1 97.44 109 ASN A O 1
ATOM 888 N N . PRO A 1 110 ? -2.689 17.188 24.953 1 96.81 110 PRO A N 1
ATOM 889 C CA . PRO A 1 110 ? -1.496 18.031 25.109 1 96.81 110 PRO A CA 1
ATOM 890 C C . PRO A 1 110 ? -0.67 17.656 26.344 1 96.81 110 PRO A C 1
ATOM 892 O O . PRO A 1 110 ? 0.54 17.891 26.375 1 96.81 110 PRO A O 1
ATOM 895 N N . ASN A 1 111 ? -1.273 17.016 27.312 1 97.12 111 ASN A N 1
ATOM 896 C CA . ASN A 1 111 ? -0.575 16.641 28.547 1 97.12 111 ASN A CA 1
ATOM 897 C C . ASN A 1 111 ? 0.406 15.5 28.312 1 97.12 111 ASN A C 1
ATOM 899 O O . ASN A 1 111 ? 1.268 15.227 29.156 1 97.12 111 ASN A O 1
ATOM 903 N N . HIS A 1 112 ? 0.221 14.828 27.281 1 98.31 112 HIS A N 1
ATOM 904 C CA . HIS A 1 112 ? 1.151 13.758 26.953 1 98.31 112 HIS A CA 1
ATOM 905 C C . HIS A 1 112 ? 2.482 14.312 26.453 1 98.31 112 HIS A C 1
ATOM 907 O O . HIS A 1 112 ? 3.502 13.617 26.5 1 98.31 112 HIS A O 1
ATOM 913 N N . LEU A 1 113 ? 2.471 15.578 25.969 1 98.62 113 LEU A N 1
ATOM 914 C CA . LEU A 1 113 ? 3.648 16.188 25.344 1 98.62 113 LEU A CA 1
ATOM 915 C C . LEU A 1 113 ? 4.414 17.031 26.344 1 98.62 113 LEU A C 1
ATOM 917 O O . LEU A 1 113 ? 4.105 18.219 26.531 1 98.62 113 LEU A O 1
ATOM 921 N N . ASN A 1 114 ? 5.438 16.391 26.938 1 98.5 114 ASN A N 1
ATOM 922 C CA . ASN A 1 114 ? 6.281 17.094 27.906 1 98.5 114 ASN A CA 1
ATOM 923 C C . ASN A 1 114 ? 7.238 18.062 27.203 1 98.5 114 ASN A C 1
ATOM 925 O O . ASN A 1 114 ? 8.242 17.641 26.625 1 98.5 114 ASN A O 1
ATOM 929 N N . GLN A 1 115 ? 7.008 19.312 27.328 1 97.94 115 GLN A N 1
ATOM 930 C CA . GLN A 1 115 ? 7.738 20.328 26.578 1 97.94 115 GLN A CA 1
ATOM 931 C C . GLN A 1 115 ? 9.211 20.359 26.984 1 97.94 115 GLN A C 1
ATOM 933 O O . GLN A 1 115 ? 10.086 20.594 26.156 1 97.94 115 GLN A O 1
ATOM 938 N N . ASP A 1 116 ? 9.492 20.141 28.25 1 97.69 116 ASP A N 1
ATOM 939 C CA . ASP A 1 116 ? 10.883 20.125 28.703 1 97.69 116 ASP A CA 1
ATOM 940 C C . ASP A 1 116 ? 11.656 18.984 28.047 1 97.69 116 ASP A C 1
ATOM 942 O O . ASP A 1 116 ? 12.797 19.156 27.625 1 97.69 116 ASP A O 1
ATOM 946 N N . HIS A 1 117 ? 11.008 17.875 28.047 1 97.38 117 HIS A N 1
ATOM 947 C CA . HIS A 1 117 ? 11.617 16.719 27.406 1 97.38 117 HIS A CA 1
ATOM 948 C C . HIS A 1 117 ? 11.867 16.984 25.922 1 97.38 117 HIS A C 1
ATOM 950 O O . HIS A 1 117 ? 12.953 16.688 25.422 1 97.38 117 HIS A O 1
ATOM 956 N N . ILE A 1 118 ? 10.891 17.562 25.266 1 98.12 118 ILE A N 1
ATOM 957 C CA . ILE A 1 118 ? 10.969 17.828 23.828 1 98.12 118 ILE A CA 1
ATOM 958 C C . ILE A 1 118 ? 12.047 18.875 23.562 1 98.12 118 ILE A C 1
ATOM 960 O O . ILE A 1 118 ? 12.805 18.75 22.594 1 98.12 118 ILE A O 1
ATOM 964 N N . LYS A 1 119 ? 12.188 19.844 24.375 1 97.5 119 LYS A N 1
ATOM 965 C CA . LYS A 1 119 ? 13.164 20.906 24.234 1 97.5 119 LYS A CA 1
ATOM 966 C C . LYS A 1 119 ? 14.586 20.359 24.281 1 97.5 119 LYS A C 1
ATOM 968 O O . LYS A 1 119 ? 15.484 20.891 23.609 1 97.5 119 LYS A O 1
ATOM 973 N N . LYS A 1 120 ? 14.789 19.297 25.031 1 97.19 120 LYS A N 1
ATOM 974 C CA . LYS A 1 120 ? 16.109 18.688 25.156 1 97.19 120 LYS A CA 1
ATOM 975 C C . LYS A 1 120 ? 16.594 18.156 23.812 1 97.19 120 LYS A C 1
ATOM 977 O O . LYS A 1 120 ? 17.812 18.109 23.562 1 97.19 120 LYS A O 1
ATOM 982 N N . ASN A 1 121 ? 15.672 17.797 22.969 1 96.31 121 ASN A N 1
ATOM 983 C CA . ASN A 1 121 ? 16.016 17.25 21.656 1 96.31 121 ASN A CA 1
ATOM 984 C C . ASN A 1 121 ? 16.625 18.312 20.75 1 96.31 121 ASN A C 1
ATOM 986 O O . ASN A 1 121 ? 17.25 17.984 19.734 1 96.31 121 ASN A O 1
ATOM 990 N N . LEU A 1 122 ? 16.469 19.578 21.062 1 96.12 122 LEU A N 1
ATOM 991 C CA . LEU A 1 122 ? 16.922 20.672 20.234 1 96.12 122 LEU A CA 1
ATOM 992 C C . LEU A 1 122 ? 18.328 21.109 20.609 1 96.12 122 LEU A C 1
ATOM 994 O O . LEU A 1 122 ? 18.969 21.875 19.891 1 96.12 122 LEU A O 1
ATOM 998 N N . ALA A 1 123 ? 18.828 20.578 21.703 1 89.06 123 ALA A N 1
ATOM 999 C CA . ALA A 1 123 ? 20.125 20.984 22.234 1 89.06 123 ALA A CA 1
ATOM 1000 C C . ALA A 1 123 ? 21.281 20.344 21.484 1 89.06 123 ALA A C 1
ATOM 1002 O O . ALA A 1 123 ? 22.391 20.844 21.469 1 89.06 123 ALA A O 1
ATOM 1003 N N . ASP A 1 124 ? 21.016 19.266 20.719 1 86.5 124 ASP A N 1
ATOM 1004 C CA . ASP A 1 124 ? 22.109 18.469 20.156 1 86.5 124 ASP A CA 1
ATOM 1005 C C . ASP A 1 124 ? 22.016 18.422 18.625 1 86.5 124 ASP A C 1
ATOM 1007 O O . ASP A 1 124 ? 22.078 17.359 18.031 1 86.5 124 ASP A O 1
ATOM 1011 N N . ILE A 1 125 ? 21.984 19.578 18.016 1 93.25 125 ILE A N 1
ATOM 1012 C CA . ILE A 1 125 ? 22.031 19.594 16.547 1 93.25 125 ILE A CA 1
ATOM 1013 C C . ILE A 1 125 ? 23.453 19.297 16.078 1 93.25 125 ILE A C 1
ATOM 1015 O O . ILE A 1 125 ? 24.391 20.016 16.438 1 93.25 125 ILE A O 1
ATOM 1019 N N . PRO A 1 126 ? 23.641 18.312 15.336 1 95.12 126 PRO A N 1
ATOM 1020 C CA . PRO A 1 126 ? 24.984 17.938 14.922 1 95.12 126 PRO A CA 1
ATOM 1021 C C . PRO A 1 126 ? 25.688 19.031 14.117 1 95.12 126 PRO A C 1
ATOM 1023 O O . PRO A 1 126 ? 25.016 19.859 13.477 1 95.12 126 PRO A O 1
ATOM 1026 N N . GLU A 1 127 ? 27.062 19 14.172 1 94.75 127 GLU A N 1
ATOM 1027 C CA . GLU A 1 127 ? 27.859 19.969 13.43 1 94.75 127 GLU A CA 1
ATOM 1028 C C . GLU A 1 127 ? 27.562 19.922 11.938 1 94.75 127 GLU A C 1
ATOM 1030 O O . GLU A 1 127 ? 27.438 18.828 11.367 1 94.75 127 GLU A O 1
ATOM 1035 N N . GLY A 1 128 ? 27.438 21.047 11.359 1 96.44 128 GLY A N 1
ATOM 1036 C CA . GLY A 1 128 ? 27.234 21.109 9.914 1 96.44 128 GLY A CA 1
ATOM 1037 C C . GLY A 1 128 ? 25.766 21.156 9.523 1 96.44 128 GLY A C 1
ATOM 1038 O O . GLY A 1 128 ? 25.438 21.422 8.367 1 96.44 128 GLY A O 1
ATOM 1039 N N . TYR A 1 129 ? 24.922 20.891 10.43 1 98.06 129 TYR A N 1
ATOM 1040 C CA . TYR A 1 129 ? 23.484 20.953 10.203 1 98.06 129 TYR A CA 1
ATOM 1041 C C . TYR A 1 129 ? 22.891 22.219 10.828 1 98.06 129 TYR A C 1
ATOM 1043 O O . TYR A 1 129 ? 23.391 22.719 11.836 1 98.06 129 TYR A O 1
ATOM 1051 N N . GLU A 1 130 ? 21.875 22.719 10.18 1 98.06 130 GLU A N 1
ATOM 1052 C CA . GLU A 1 130 ? 21.203 23.922 10.68 1 98.06 130 GLU A CA 1
ATOM 1053 C C . GLU A 1 130 ? 19.688 23.734 10.719 1 98.06 130 GLU A C 1
ATOM 1055 O O . GLU A 1 130 ? 19.094 23.359 9.711 1 98.06 130 GLU A O 1
ATOM 1060 N N . LEU A 1 131 ? 19.109 23.969 11.852 1 98.56 131 LEU A N 1
ATOM 1061 C CA . LEU A 1 131 ? 17.656 23.969 12 1 98.56 131 LEU A CA 1
ATOM 1062 C C . LEU A 1 131 ? 17.094 25.359 11.719 1 98.56 131 LEU A C 1
ATOM 1064 O O . LEU A 1 131 ? 17.547 26.344 12.289 1 98.56 131 LEU A O 1
ATOM 1068 N N . LYS A 1 132 ? 16.062 25.438 10.852 1 98.5 132 LYS A N 1
ATOM 1069 C CA . LYS A 1 132 ? 15.461 26.734 10.492 1 98.5 132 LYS A CA 1
ATOM 1070 C C . LYS A 1 132 ? 13.953 26.609 10.352 1 98.5 132 LYS A C 1
ATOM 1072 O O . LYS A 1 132 ? 13.445 25.609 9.844 1 98.5 132 LYS A O 1
ATOM 1077 N N . PRO A 1 133 ? 13.266 27.672 10.836 1 98.69 133 PRO A N 1
ATOM 1078 C CA . PRO A 1 133 ? 11.875 27.734 10.391 1 98.69 133 PRO A CA 1
ATOM 1079 C C . PRO A 1 133 ? 11.742 27.922 8.883 1 98.69 133 PRO A C 1
ATOM 1081 O O . PRO A 1 133 ? 12.594 28.562 8.258 1 98.69 133 PRO A O 1
ATOM 1084 N N . ILE A 1 134 ? 10.766 27.391 8.359 1 98.69 134 ILE A N 1
ATOM 1085 C CA . ILE A 1 134 ? 10.57 27.516 6.918 1 98.69 134 ILE A CA 1
ATOM 1086 C C . ILE A 1 134 ? 10.039 28.922 6.598 1 98.69 134 ILE A C 1
ATOM 1088 O O . ILE A 1 134 ? 8.938 29.281 7.012 1 98.69 134 ILE A O 1
ATOM 1092 N N . ASP A 1 135 ? 10.82 29.688 5.922 1 98 135 ASP A N 1
ATOM 1093 C CA . ASP A 1 135 ? 10.398 31 5.41 1 98 135 ASP A CA 1
ATOM 1094 C C . ASP A 1 135 ? 10.047 30.906 3.926 1 98 135 ASP A C 1
ATOM 1096 O O . ASP A 1 135 ? 9.93 29.812 3.371 1 98 135 ASP A O 1
ATOM 1100 N N . LEU A 1 136 ? 9.82 32.031 3.293 1 97.56 136 LEU A N 1
ATOM 1101 C CA . LEU A 1 136 ? 9.398 32.062 1.897 1 97.56 136 LEU A CA 1
ATOM 1102 C C . LEU A 1 136 ? 10.445 31.406 1.004 1 97.56 136 LEU A C 1
ATOM 1104 O O . LEU A 1 136 ? 10.117 30.594 0.137 1 97.56 136 LEU A O 1
ATOM 1108 N N . THR A 1 137 ? 11.703 31.719 1.233 1 97.5 137 THR A N 1
ATOM 1109 C CA . THR A 1 137 ? 12.797 31.188 0.436 1 97.5 137 THR A CA 1
ATOM 1110 C C . THR A 1 137 ? 12.859 29.672 0.552 1 97.5 137 THR A C 1
ATOM 1112 O O . THR A 1 137 ? 12.945 28.969 -0.458 1 97.5 137 THR A O 1
ATOM 1115 N N . LEU A 1 138 ? 12.758 29.141 1.725 1 98.06 138 LEU A N 1
ATOM 1116 C CA . LEU A 1 138 ? 12.836 27.703 1.961 1 98.06 138 LEU A CA 1
ATOM 1117 C C . LEU A 1 138 ? 11.586 27 1.452 1 98.06 138 LEU A C 1
ATOM 1119 O O . LEU A 1 138 ? 11.664 25.875 0.96 1 98.06 138 LEU A O 1
ATOM 1123 N N . ALA A 1 139 ? 10.438 27.672 1.573 1 97.88 139 ALA A N 1
ATOM 1124 C CA . ALA A 1 139 ? 9.18 27.094 1.104 1 97.88 139 ALA A CA 1
ATOM 1125 C C . ALA A 1 139 ? 9.203 26.891 -0.408 1 97.88 139 ALA A C 1
ATOM 1127 O O . ALA A 1 139 ? 8.516 26 -0.931 1 97.88 139 ALA A O 1
ATOM 1128 N N . GLU A 1 140 ? 9.984 27.641 -1.062 1 96.94 140 GLU A N 1
ATOM 1129 C CA . GLU A 1 140 ? 10.062 27.547 -2.516 1 96.94 140 GLU A CA 1
ATOM 1130 C C . GLU A 1 140 ? 11.305 26.797 -2.959 1 96.94 140 GLU A C 1
ATOM 1132 O O . GLU A 1 140 ? 11.516 26.562 -4.152 1 96.94 140 GLU A O 1
ATOM 1137 N N . ASP A 1 141 ? 12.133 26.438 -2.045 1 97 141 ASP A N 1
ATOM 1138 C CA . ASP A 1 141 ? 13.375 25.734 -2.346 1 97 141 ASP A CA 1
ATOM 1139 C C . ASP A 1 141 ? 13.086 24.328 -2.883 1 97 141 ASP A C 1
ATOM 1141 O O . ASP A 1 141 ? 12.391 23.547 -2.236 1 97 141 ASP A O 1
ATOM 1145 N N . PRO A 1 142 ? 13.656 23.969 -4.008 1 96.69 142 PRO A N 1
ATOM 1146 C CA . PRO A 1 142 ? 13.414 22.641 -4.582 1 96.69 142 PRO A CA 1
ATOM 1147 C C . PRO A 1 142 ? 13.828 21.5 -3.65 1 96.69 142 PRO A C 1
ATOM 1149 O O . PRO A 1 142 ? 13.211 20.438 -3.666 1 96.69 142 PRO A O 1
ATOM 1152 N N . SER A 1 143 ? 14.812 21.703 -2.846 1 96.75 143 SER A N 1
ATOM 1153 C CA . SER A 1 143 ? 15.289 20.641 -1.97 1 96.75 143 SER A CA 1
ATOM 1154 C C . SER A 1 143 ? 14.242 20.281 -0.916 1 96.75 143 SER A C 1
ATOM 1156 O O . SER A 1 143 ? 14.18 19.141 -0.451 1 96.75 143 SER A O 1
ATOM 1158 N N . LEU A 1 144 ? 13.414 21.266 -0.533 1 97.56 144 LEU A N 1
ATOM 1159 C CA . LEU A 1 144 ? 12.32 20.969 0.384 1 97.56 144 LEU A CA 1
ATOM 1160 C C . LEU A 1 144 ? 11.289 20.062 -0.276 1 97.56 144 LEU A C 1
ATOM 1162 O O . LEU A 1 144 ? 10.852 19.078 0.325 1 97.56 144 LEU A O 1
ATOM 1166 N N . HIS A 1 145 ? 11 20.391 -1.506 1 95.69 145 HIS A N 1
ATOM 1167 C CA . HIS A 1 145 ? 9.969 19.641 -2.236 1 95.69 145 HIS A CA 1
ATOM 1168 C C . HIS A 1 145 ? 10.484 18.281 -2.666 1 95.69 145 HIS A C 1
ATOM 1170 O O . HIS A 1 145 ? 9.688 17.375 -2.943 1 95.69 145 HIS A O 1
ATOM 1176 N N . GLU A 1 146 ? 11.812 18.172 -2.689 1 94.12 146 GLU A N 1
ATOM 1177 C CA . GLU A 1 146 ? 12.414 16.875 -2.938 1 94.12 146 GLU A CA 1
ATOM 1178 C C . GLU A 1 146 ? 12.211 15.93 -1.749 1 94.12 146 GLU A C 1
ATOM 1180 O O . GLU A 1 146 ? 12.234 14.711 -1.904 1 94.12 146 GLU A O 1
ATOM 1185 N N . LEU A 1 147 ? 12.062 16.5 -0.587 1 95.81 147 LEU A N 1
ATOM 1186 C CA . LEU A 1 147 ? 11.727 15.688 0.575 1 95.81 147 LEU A CA 1
ATOM 1187 C C . LEU A 1 147 ? 10.281 15.211 0.507 1 95.81 147 LEU A C 1
ATOM 1189 O O . LEU A 1 147 ? 10 14.039 0.75 1 95.81 147 LEU A O 1
ATOM 1193 N N . SER A 1 148 ? 9.414 16.188 0.219 1 95.44 148 SER A N 1
ATOM 1194 C CA . SER A 1 148 ? 7.996 15.867 0.071 1 95.44 148 SER A CA 1
ATOM 1195 C C . SER A 1 148 ? 7.23 17.047 -0.535 1 95.44 148 SER A C 1
ATOM 1197 O O . SER A 1 148 ? 7.305 18.172 -0.034 1 95.44 148 SER A O 1
ATOM 1199 N N . GLU A 1 149 ? 6.445 16.703 -1.52 1 91.12 149 GLU A N 1
ATOM 1200 C CA . GLU A 1 149 ? 5.559 17.734 -2.055 1 91.12 149 GLU A CA 1
ATOM 1201 C C . GLU A 1 149 ? 4.406 18.031 -1.098 1 91.12 149 GLU A C 1
ATOM 1203 O O . GLU A 1 149 ? 3.848 19.125 -1.105 1 91.12 149 GLU A O 1
ATOM 1208 N N . ASP A 1 150 ? 4.109 17.125 -0.276 1 94.31 150 ASP A N 1
ATOM 1209 C CA . ASP A 1 150 ? 2.934 17.188 0.584 1 94.31 150 ASP A CA 1
ATOM 1210 C C . ASP A 1 150 ? 3.209 18.047 1.82 1 94.31 150 ASP A C 1
ATOM 1212 O O . ASP A 1 150 ? 2.307 18.297 2.621 1 94.31 150 ASP A O 1
ATOM 1216 N N . PHE A 1 151 ? 4.406 18.516 1.937 1 96.62 151 PHE A N 1
ATOM 1217 C CA . PHE A 1 151 ? 4.703 19.453 3.014 1 96.62 151 PHE A CA 1
ATOM 1218 C C . PHE A 1 151 ? 3.803 20.688 2.932 1 96.62 151 PHE A C 1
ATOM 1220 O O . PHE A 1 151 ? 3.359 21.203 3.955 1 96.62 151 PHE A O 1
ATOM 1227 N N . ILE A 1 152 ? 3.518 21.031 1.646 1 96.06 152 ILE A N 1
ATOM 1228 C CA . ILE A 1 152 ? 2.865 22.328 1.487 1 96.06 152 ILE A CA 1
ATOM 1229 C C . ILE A 1 152 ? 1.744 22.219 0.457 1 96.06 152 ILE A C 1
ATOM 1231 O O . ILE A 1 152 ? 0.906 23.109 0.344 1 96.06 152 ILE A O 1
ATOM 1235 N N . SER A 1 153 ? 1.644 21.156 -0.276 1 95.44 153 SER A N 1
ATOM 1236 C CA . SER A 1 153 ? 0.829 21.078 -1.484 1 95.44 153 SER A CA 1
ATOM 1237 C C . SER A 1 153 ? -0.657 21.156 -1.156 1 95.44 153 SER A C 1
ATOM 1239 O O . SER A 1 153 ? -1.476 21.453 -2.031 1 95.44 153 SER A O 1
ATOM 1241 N N . GLN A 1 154 ? -1.052 20.984 0.062 1 96.62 154 GLN A N 1
ATOM 1242 C CA . GLN A 1 154 ? -2.457 21.047 0.445 1 96.62 154 GLN A CA 1
ATOM 1243 C C . GLN A 1 154 ? -2.91 22.5 0.609 1 96.62 154 GLN A C 1
ATOM 1245 O O . GLN A 1 154 ? -4.109 22.781 0.658 1 96.62 154 GLN A O 1
ATOM 1250 N N . PHE A 1 155 ? -1.984 23.375 0.75 1 98 155 PHE A N 1
ATOM 1251 C CA . PHE A 1 155 ? -2.287 24.797 0.871 1 98 155 PHE A CA 1
ATOM 1252 C C . PHE A 1 155 ? -2.504 25.422 -0.502 1 98 155 PHE A C 1
ATOM 1254 O O . PHE A 1 155 ? -2.066 24.875 -1.516 1 98 155 PHE A O 1
ATOM 1261 N N . ASN A 1 156 ? -3.146 26.562 -0.529 1 96.81 156 ASN A N 1
ATOM 1262 C CA . ASN A 1 156 ? -3.488 27.219 -1.788 1 96.81 156 ASN A CA 1
ATOM 1263 C C . ASN A 1 156 ? -2.254 27.797 -2.479 1 96.81 156 ASN A C 1
ATOM 1265 O O . ASN A 1 156 ? -2.254 28 -3.693 1 96.81 156 ASN A O 1
ATOM 1269 N N . SER A 1 157 ? -1.264 28.172 -1.696 1 96.81 157 SER A N 1
ATOM 1270 C CA . SER A 1 157 ? -0.009 28.766 -2.154 1 96.81 157 SER A CA 1
ATOM 1271 C C . SER A 1 157 ? 1.051 28.719 -1.059 1 96.81 157 SER A C 1
ATOM 1273 O O . SER A 1 157 ? 0.755 28.391 0.088 1 96.81 157 SER A O 1
ATOM 1275 N N . THR A 1 158 ? 2.205 29.016 -1.488 1 96.75 158 THR A N 1
ATOM 1276 C CA . THR A 1 158 ? 3.281 29.141 -0.511 1 96.75 158 THR A CA 1
ATOM 1277 C C . THR A 1 158 ? 2.941 30.203 0.54 1 96.75 158 THR A C 1
ATOM 1279 O O . THR A 1 158 ? 3.209 30 1.728 1 96.75 158 THR A O 1
ATOM 1282 N N . LYS A 1 159 ? 2.373 31.297 0.168 1 97.31 159 LYS A N 1
ATOM 1283 C CA . LYS A 1 159 ? 1.963 32.344 1.096 1 97.31 159 LYS A CA 1
ATOM 1284 C C . LYS A 1 159 ? 0.9 31.828 2.066 1 97.31 159 LYS A C 1
ATOM 1286 O O . LYS A 1 159 ? 0.946 32.125 3.26 1 97.31 159 LYS A O 1
ATOM 1291 N N . ASP A 1 160 ? -0.024 31.125 1.513 1 98.19 160 ASP A N 1
ATOM 1292 C CA . ASP A 1 160 ? -1.053 30.531 2.359 1 98.19 160 ASP A CA 1
ATOM 1293 C C . ASP A 1 160 ? -0.433 29.625 3.428 1 98.19 160 ASP A C 1
ATOM 1295 O O . ASP A 1 160 ? -0.838 29.672 4.59 1 98.19 160 ASP A O 1
ATOM 1299 N N . PHE A 1 161 ? 0.54 28.875 3.043 1 98.56 161 PHE A N 1
ATOM 1300 C CA . PHE A 1 161 ? 1.251 28.031 3.992 1 98.56 161 PHE A CA 1
ATOM 1301 C C . PHE A 1 161 ? 1.93 28.875 5.066 1 98.56 161 PHE A C 1
ATOM 1303 O O . PHE A 1 161 ? 1.83 28.562 6.258 1 98.56 161 PHE A O 1
ATOM 1310 N N . LEU A 1 162 ? 2.555 29.844 4.699 1 98.38 162 LEU A N 1
ATOM 1311 C CA . LEU A 1 162 ? 3.303 30.672 5.641 1 98.38 162 LEU A CA 1
ATOM 1312 C C . LEU A 1 162 ? 2.359 31.406 6.582 1 98.38 162 LEU A C 1
ATOM 1314 O O . LEU A 1 162 ? 2.705 31.672 7.734 1 98.38 162 LEU A O 1
ATOM 1318 N N . ASP A 1 163 ? 1.172 31.766 6.094 1 98.06 163 ASP A N 1
ATOM 1319 C CA . ASP A 1 163 ? 0.198 32.531 6.883 1 98.06 163 ASP A CA 1
ATOM 1320 C C . ASP A 1 163 ? -0.528 31.609 7.867 1 98.06 163 ASP A C 1
ATOM 1322 O O . ASP A 1 163 ? -0.836 32.031 8.992 1 98.06 163 ASP A O 1
ATOM 1326 N N . ARG A 1 164 ? -0.807 30.375 7.434 1 98.19 164 ARG A N 1
ATOM 1327 C CA . ARG A 1 164 ? -1.734 29.578 8.227 1 98.19 164 ARG A CA 1
ATOM 1328 C C . ARG A 1 164 ? -1.064 28.297 8.734 1 98.19 164 ARG A C 1
ATOM 1330 O O . ARG A 1 164 ? -1.558 27.656 9.664 1 98.19 164 ARG A O 1
ATOM 1337 N N . GLY A 1 165 ? 0.022 27.891 8.062 1 98.56 165 GLY A N 1
ATOM 1338 C CA . GLY A 1 165 ? 0.735 26.688 8.445 1 98.56 165 GLY A CA 1
ATOM 1339 C C . GLY A 1 165 ? 2.014 26.969 9.211 1 98.56 165 GLY A C 1
ATOM 1340 O O . GLY A 1 165 ? 2.156 28.031 9.82 1 98.56 165 GLY A O 1
ATOM 1341 N N . MET A 1 166 ? 2.854 26.031 9.375 1 98.69 166 MET A N 1
ATOM 1342 C CA . MET A 1 166 ? 4.156 26.141 10.023 1 98.69 166 MET A CA 1
ATOM 1343 C C . MET A 1 166 ? 5.035 24.938 9.695 1 98.69 166 MET A C 1
ATOM 1345 O O . MET A 1 166 ? 4.531 23.875 9.32 1 98.69 166 MET A O 1
ATOM 1349 N N . GLY A 1 167 ? 6.324 25.156 9.789 1 98.81 167 GLY A N 1
ATOM 1350 C CA . GLY A 1 167 ? 7.258 24.078 9.516 1 98.81 167 GLY A CA 1
ATOM 1351 C C . GLY A 1 167 ? 8.703 24.438 9.828 1 98.81 167 GLY A C 1
ATOM 1352 O O . GLY A 1 167 ? 9.039 25.609 9.945 1 98.81 167 GLY A O 1
ATOM 1353 N N . PHE A 1 168 ? 9.453 23.453 10 1 98.88 168 PHE A N 1
ATOM 1354 C CA . PHE A 1 168 ? 10.891 23.562 10.227 1 98.88 168 PHE A CA 1
ATOM 1355 C C . PHE A 1 168 ? 11.656 22.625 9.297 1 98.88 168 PHE A C 1
ATOM 1357 O O . PHE A 1 168 ? 11.109 21.609 8.852 1 98.88 168 PHE A O 1
ATOM 1364 N N . VAL A 1 169 ? 12.875 23.031 9.039 1 98.81 169 VAL A N 1
ATOM 1365 C CA . VAL A 1 169 ? 13.727 22.234 8.156 1 98.81 169 VAL A CA 1
ATOM 1366 C C . VAL A 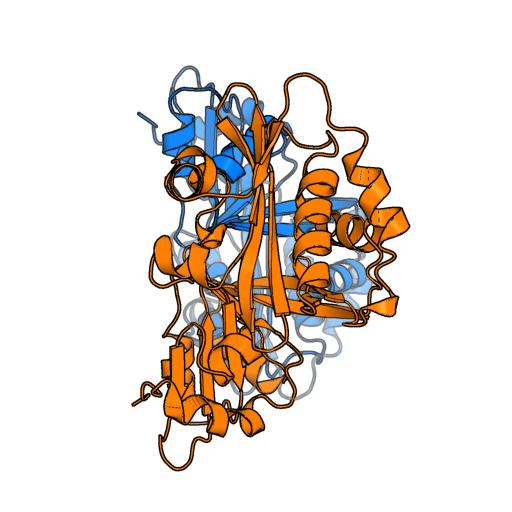1 169 ? 15.148 22.172 8.727 1 98.81 169 VAL A C 1
ATOM 1368 O O . VAL A 1 169 ? 15.586 23.094 9.414 1 98.81 169 VAL A O 1
ATOM 1371 N N . ILE A 1 170 ? 15.773 21.109 8.578 1 98.75 170 ILE A N 1
ATOM 1372 C CA . ILE A 1 170 ? 17.219 21 8.805 1 98.75 170 ILE A CA 1
ATOM 1373 C C . ILE A 1 170 ? 17.953 21.062 7.473 1 98.75 170 ILE A C 1
ATOM 1375 O O . ILE A 1 170 ? 17.641 20.312 6.547 1 98.75 170 ILE A O 1
ATOM 1379 N N . LEU A 1 171 ? 18.922 21.938 7.41 1 98.75 171 LEU A N 1
ATOM 1380 C CA . LEU A 1 171 ? 19.766 22.094 6.238 1 98.75 171 LEU A CA 1
ATOM 1381 C C . LEU A 1 171 ? 21.141 21.453 6.469 1 98.75 171 LEU A C 1
ATOM 1383 O O . LEU A 1 171 ? 21.688 21.531 7.574 1 98.75 171 LEU A O 1
ATOM 1387 N N . HIS A 1 172 ? 21.641 20.828 5.504 1 98.5 172 HIS A N 1
ATOM 1388 C CA . HIS A 1 172 ? 23.031 20.406 5.406 1 98.5 172 HIS A CA 1
ATOM 1389 C C . HIS A 1 172 ? 23.672 20.875 4.102 1 98.5 172 HIS A C 1
ATOM 1391 O O . HIS A 1 172 ? 23.188 20.531 3.016 1 98.5 172 HIS A O 1
ATOM 1397 N N . LYS A 1 173 ? 24.719 21.703 4.195 1 97.19 173 LYS A N 1
ATOM 1398 C CA . LYS A 1 173 ? 25.391 22.281 3.031 1 97.19 173 LYS A CA 1
ATOM 1399 C C . LYS A 1 173 ? 24.391 23.031 2.146 1 97.19 173 LYS A C 1
ATOM 1401 O O . LYS A 1 173 ? 24.375 22.844 0.926 1 97.19 173 LYS A O 1
ATOM 1406 N N . GLY A 1 174 ? 23.422 23.656 2.789 1 96.38 174 GLY A N 1
ATOM 1407 C CA . GLY A 1 174 ? 22.5 24.547 2.111 1 96.38 174 GLY A CA 1
ATOM 1408 C C . GLY A 1 174 ? 21.297 23.828 1.531 1 96.38 174 GLY A C 1
ATOM 1409 O O . GLY A 1 174 ? 20.406 24.469 0.945 1 96.38 174 GLY A O 1
ATOM 1410 N N . LYS A 1 175 ? 21.203 22.578 1.723 1 98 175 LYS A N 1
ATOM 1411 C CA . LYS A 1 175 ? 20.094 21.812 1.175 1 98 175 LYS A CA 1
ATOM 1412 C C . LYS A 1 175 ? 19.219 21.25 2.287 1 98 175 LYS A C 1
ATOM 1414 O O . LYS A 1 175 ? 19.719 20.797 3.32 1 98 175 LYS A O 1
ATOM 1419 N N . ALA A 1 176 ? 17.906 21.281 2.045 1 98.62 176 ALA A N 1
ATOM 1420 C CA . ALA A 1 176 ? 16.984 20.641 2.986 1 98.62 176 ALA A CA 1
ATOM 1421 C C . ALA A 1 176 ? 17.172 19.141 3.018 1 98.62 176 ALA A C 1
ATOM 1423 O O . ALA A 1 176 ? 17.109 18.469 1.98 1 98.62 176 ALA A O 1
ATOM 1424 N N . VAL A 1 177 ? 17.406 18.578 4.184 1 98.38 177 VAL A N 1
ATOM 1425 C CA . VAL A 1 177 ? 17.656 17.141 4.266 1 98.38 177 VAL A CA 1
ATOM 1426 C C . VAL A 1 177 ? 16.625 16.484 5.184 1 98.38 177 VAL A C 1
ATOM 1428 O O . VAL A 1 177 ? 16.453 15.266 5.18 1 98.38 177 VAL A O 1
ATOM 1431 N N . CYS A 1 178 ? 15.906 17.281 5.977 1 98.5 178 CYS A N 1
ATOM 1432 C CA . CYS A 1 178 ? 14.805 16.828 6.828 1 98.5 178 CYS A CA 1
ATOM 1433 C C . CYS A 1 178 ? 13.812 17.953 7.074 1 98.5 178 CYS A C 1
ATOM 1435 O O . CYS A 1 178 ? 14.203 19.109 7.23 1 98.5 178 CYS A O 1
ATOM 1437 N N . GLY A 1 179 ? 12.562 17.594 7.016 1 98.62 179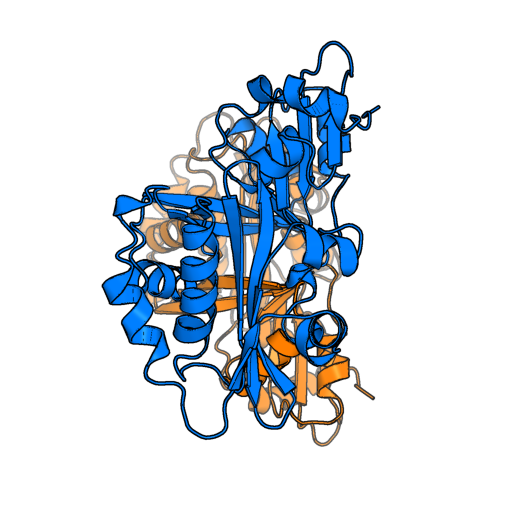 GLY A N 1
ATOM 1438 C CA . GLY A 1 179 ? 11.531 18.594 7.273 1 98.62 179 GLY A CA 1
ATOM 1439 C C . GLY A 1 179 ? 10.383 18.062 8.109 1 98.62 179 GLY A C 1
ATOM 1440 O O . GLY A 1 179 ? 10.133 16.859 8.141 1 98.62 179 GLY A O 1
ATOM 1441 N N . ALA A 1 180 ? 9.781 18.906 8.859 1 98.88 180 ALA A N 1
ATOM 1442 C CA . ALA A 1 180 ? 8.516 18.703 9.562 1 98.88 180 ALA A CA 1
ATOM 1443 C C . ALA A 1 180 ? 7.57 19.891 9.352 1 98.88 180 ALA A C 1
ATOM 1445 O O . ALA A 1 180 ? 7.941 21.031 9.594 1 98.88 180 ALA A O 1
ATOM 1446 N N . THR A 1 181 ? 6.426 19.594 8.828 1 98.81 181 THR A N 1
ATOM 1447 C CA . THR A 1 181 ? 5.504 20.688 8.531 1 98.81 181 THR A CA 1
ATOM 1448 C C . THR A 1 181 ? 4.082 20.312 8.938 1 98.81 181 THR A C 1
ATOM 1450 O O . THR A 1 181 ? 3.816 19.172 9.328 1 98.81 181 THR A O 1
ATOM 1453 N N . SER A 1 182 ? 3.25 21.359 8.922 1 98.81 182 SER A N 1
ATOM 1454 C CA . SER A 1 182 ? 1.811 21.125 8.992 1 98.81 182 SER A CA 1
ATOM 1455 C C . SER A 1 182 ? 1.271 20.594 7.66 1 98.81 182 SER A C 1
ATOM 1457 O O . SER A 1 182 ? 0.962 21.391 6.762 1 98.81 182 SER A O 1
ATOM 1459 N N . PHE A 1 183 ? 1.132 19.344 7.543 1 98.31 183 PHE A N 1
ATOM 1460 C CA . PHE A 1 183 ? 0.496 18.781 6.359 1 98.31 183 PHE A CA 1
ATOM 1461 C C . PHE A 1 183 ? -0.866 19.422 6.117 1 98.31 183 PHE A C 1
ATOM 1463 O O . PHE A 1 183 ? -1.189 19.797 4.988 1 98.31 183 PHE A O 1
ATOM 1470 N N . SER A 1 184 ? -1.569 19.5 7.203 1 98.69 184 SER A N 1
ATOM 1471 C CA . SER A 1 184 ? -2.855 20.188 7.195 1 98.69 184 SER A CA 1
ATOM 1472 C C . SER A 1 184 ? -3.057 21 8.469 1 98.69 184 SER A C 1
ATOM 1474 O O . SER A 1 184 ? -2.281 20.859 9.422 1 98.69 184 SER A O 1
ATOM 1476 N N . ILE A 1 185 ? -4.109 21.875 8.406 1 98.81 185 ILE A N 1
ATOM 1477 C CA . ILE A 1 185 ? -4.492 22.641 9.578 1 98.81 185 ILE A CA 1
ATOM 1478 C C . ILE A 1 185 ? -5.957 22.391 9.914 1 98.81 185 ILE A C 1
ATOM 1480 O O . ILE A 1 185 ? -6.742 22 9.039 1 98.81 185 ILE A O 1
ATOM 1484 N N . TYR A 1 186 ? -6.289 22.516 11.141 1 98.56 186 TYR A N 1
ATOM 1485 C CA . TYR A 1 186 ? -7.648 22.531 11.664 1 98.56 186 TYR A CA 1
ATOM 1486 C C . TYR A 1 186 ? -7.785 23.547 12.789 1 98.56 186 TYR A C 1
ATOM 1488 O O . TYR A 1 186 ? -6.812 24.203 13.164 1 98.56 186 TYR A O 1
ATOM 1496 N N . ASP A 1 187 ? -8.953 23.75 13.242 1 98.31 187 ASP A N 1
ATOM 1497 C CA . ASP A 1 187 ? -9.203 24.875 14.141 1 98.31 187 ASP A CA 1
ATOM 1498 C C . ASP A 1 187 ? -8.312 24.797 15.383 1 98.31 187 ASP A C 1
ATOM 1500 O O . ASP A 1 187 ? -7.82 25.812 15.867 1 98.31 187 ASP A O 1
ATOM 1504 N N . ASP A 1 188 ? -8.047 23.578 15.812 1 98.31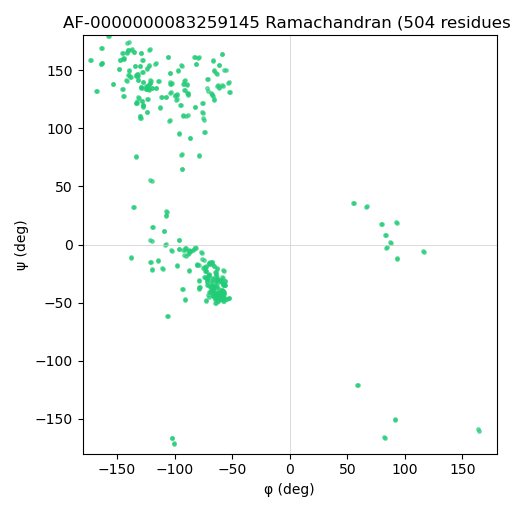 188 ASP A N 1
ATOM 1505 C CA . ASP A 1 188 ? -7.379 23.438 17.094 1 98.31 188 ASP A CA 1
ATOM 1506 C C . ASP A 1 188 ? -5.941 22.953 16.922 1 98.31 188 ASP A C 1
ATOM 1508 O O . ASP A 1 188 ? -5.293 22.547 17.891 1 98.31 188 ASP A O 1
ATOM 1512 N N . GLY A 1 189 ? -5.504 22.984 15.648 1 98.75 189 GLY A N 1
ATOM 1513 C CA . GLY A 1 189 ? -4.137 22.5 15.547 1 98.75 189 GLY A CA 1
ATOM 1514 C C . GLY A 1 189 ? -3.729 22.156 14.125 1 98.75 189 GLY A C 1
ATOM 1515 O O . GLY A 1 189 ? -4.219 22.766 13.172 1 98.75 189 GLY A O 1
ATOM 1516 N N . ILE A 1 190 ? -2.666 21.344 14.008 1 98.88 190 ILE A N 1
ATOM 1517 C CA . ILE A 1 190 ? -2.125 20.906 12.727 1 98.88 190 ILE A CA 1
ATOM 1518 C C . ILE A 1 190 ? -2.018 19.375 12.711 1 98.88 190 ILE A C 1
ATOM 1520 O O . ILE A 1 190 ? -2.066 18.734 13.758 1 98.88 190 ILE A O 1
ATOM 1524 N N . GLU A 1 191 ? -1.969 18.797 11.531 1 98.81 191 GLU A N 1
ATOM 1525 C CA . GLU A 1 191 ? -1.48 17.438 11.281 1 98.81 191 GLU A CA 1
ATOM 1526 C C . GLU A 1 191 ? -0.034 17.453 10.797 1 98.81 191 GLU A C 1
ATOM 1528 O O . GLU A 1 191 ? 0.291 18.141 9.82 1 98.81 191 GLU A O 1
ATOM 1533 N N . ILE A 1 192 ? 0.773 16.672 11.438 1 98.56 192 ILE A N 1
ATOM 1534 C CA . ILE A 1 192 ? 2.205 16.781 11.18 1 98.56 192 ILE A CA 1
ATOM 1535 C C . ILE A 1 192 ? 2.604 15.812 10.07 1 98.56 192 ILE A C 1
ATOM 1537 O O . ILE A 1 192 ? 2.127 14.672 10.031 1 98.56 192 ILE A O 1
ATOM 1541 N N . GLU A 1 193 ? 3.5 16.266 9.211 1 98.25 193 GLU A N 1
ATOM 1542 C CA . GLU A 1 193 ? 4.273 15.406 8.328 1 98.25 193 GLU A CA 1
ATOM 1543 C C . GLU A 1 193 ? 5.773 15.594 8.539 1 98.25 193 GLU A C 1
ATOM 1545 O O . GLU A 1 193 ? 6.25 16.719 8.664 1 98.25 193 GLU A O 1
ATOM 1550 N N . VAL A 1 194 ? 6.461 14.516 8.648 1 98.25 194 VAL A N 1
ATOM 1551 C CA . VAL A 1 194 ? 7.918 14.523 8.742 1 98.25 194 VAL A CA 1
ATOM 1552 C C . VAL A 1 194 ? 8.516 13.688 7.617 1 98.25 194 VAL A C 1
ATOM 1554 O O . VAL A 1 194 ? 8.016 12.609 7.301 1 98.25 194 VAL A O 1
ATOM 1557 N N . ALA A 1 195 ? 9.562 14.211 7.02 1 97.25 195 ALA A N 1
ATOM 1558 C CA . ALA A 1 195 ? 10.273 13.469 5.984 1 97.25 195 ALA A CA 1
ATOM 1559 C C . ALA A 1 195 ? 11.773 13.758 6.035 1 97.25 195 ALA A C 1
ATOM 1561 O O . ALA A 1 195 ? 12.188 14.906 6.199 1 97.25 195 ALA A O 1
ATOM 1562 N N . THR A 1 196 ? 12.547 12.734 5.969 1 97.12 196 THR A N 1
ATOM 1563 C CA . THR A 1 196 ? 14 12.828 5.926 1 97.12 196 THR A CA 1
ATOM 1564 C C . THR A 1 196 ? 14.539 12.211 4.637 1 97.12 196 THR A C 1
ATOM 1566 O O . THR A 1 196 ? 14.094 11.141 4.219 1 97.12 196 THR A O 1
ATOM 1569 N N . HIS A 1 197 ? 15.453 12.898 4.004 1 96.38 197 HIS A N 1
ATOM 1570 C CA . HIS A 1 197 ? 16.141 12.297 2.865 1 96.38 197 HIS A CA 1
ATOM 1571 C C . HIS A 1 197 ? 16.734 10.938 3.23 1 96.38 197 HIS A C 1
ATOM 1573 O O . HIS A 1 197 ? 17.344 10.789 4.297 1 96.38 197 HIS A O 1
ATOM 1579 N N . PRO A 1 198 ? 16.641 9.992 2.338 1 93.94 198 PRO A N 1
ATOM 1580 C CA . PRO A 1 198 ? 17.078 8.633 2.672 1 93.94 198 PRO A CA 1
ATOM 1581 C C . PRO A 1 198 ? 18.531 8.57 3.113 1 93.94 198 PRO A C 1
ATOM 1583 O O . PRO A 1 198 ? 18.875 7.828 4.039 1 93.94 198 PRO A O 1
ATOM 1586 N N . ASP A 1 199 ? 19.375 9.352 2.584 1 93.94 199 ASP A N 1
ATOM 1587 C CA . ASP A 1 199 ? 20.797 9.312 2.875 1 93.94 199 ASP A CA 1
ATOM 1588 C C . ASP A 1 199 ? 21.109 9.953 4.23 1 93.94 199 ASP A C 1
ATOM 1590 O O . ASP A 1 199 ? 22.219 9.844 4.734 1 93.94 199 ASP A O 1
ATOM 1594 N N . TYR A 1 200 ? 20.141 10.531 4.828 1 96.44 200 TYR A N 1
ATOM 1595 C CA . TYR A 1 200 ? 20.375 11.289 6.055 1 96.44 200 TYR A CA 1
ATOM 1596 C C . TYR A 1 200 ? 19.578 10.695 7.219 1 96.44 200 TYR A C 1
ATOM 1598 O O . TYR A 1 200 ? 19.422 11.344 8.258 1 96.44 200 TYR A O 1
ATOM 1606 N N . ARG A 1 201 ? 19.094 9.484 7.039 1 94.69 201 ARG A N 1
ATOM 1607 C CA . ARG A 1 201 ? 18.297 8.852 8.07 1 94.69 201 ARG A CA 1
ATOM 1608 C C . ARG A 1 201 ? 19.172 8.266 9.172 1 94.69 201 ARG A C 1
ATOM 1610 O O . ARG A 1 201 ? 20.391 8.148 9.008 1 94.69 201 ARG A O 1
ATOM 1617 N N . ARG A 1 202 ? 18.578 8.047 10.266 1 93.62 202 ARG A N 1
ATOM 1618 C CA . ARG A 1 202 ? 19.203 7.438 11.438 1 93.62 202 ARG A CA 1
ATOM 1619 C C . ARG A 1 202 ? 20.266 8.359 12.031 1 93.62 202 ARG A C 1
ATOM 1621 O O . ARG A 1 202 ? 21.297 7.891 12.516 1 93.62 202 ARG A O 1
ATOM 1628 N N . LYS A 1 203 ? 20.016 9.641 11.93 1 94.88 203 LYS A N 1
ATOM 1629 C CA . LYS A 1 203 ? 20.922 10.648 12.492 1 94.88 203 LYS A CA 1
ATOM 1630 C C . LYS A 1 203 ? 20.188 11.523 13.516 1 94.88 203 LYS A C 1
ATOM 1632 O O . LYS A 1 203 ? 20.719 12.539 13.953 1 94.88 203 LYS A O 1
ATOM 1637 N N . GLY A 1 204 ? 18.922 11.188 13.773 1 96.44 204 GLY A N 1
ATOM 1638 C CA . GLY A 1 204 ? 18.141 11.906 14.766 1 96.44 204 GLY A CA 1
ATOM 1639 C C . GLY A 1 204 ? 17.531 13.195 14.227 1 96.44 204 GLY A C 1
ATOM 1640 O O . GLY A 1 204 ? 16.969 13.984 14.984 1 96.44 204 GLY A O 1
ATOM 1641 N N . LEU A 1 205 ? 17.609 13.43 12.984 1 98.31 205 LEU A N 1
ATOM 1642 C CA . LEU A 1 205 ? 17.188 14.695 12.391 1 98.31 205 LEU A CA 1
ATOM 1643 C C . LEU A 1 205 ? 15.664 14.859 12.484 1 98.31 205 LEU A C 1
ATOM 1645 O O . LEU A 1 205 ? 15.172 15.961 12.727 1 98.31 205 LEU A O 1
ATOM 1649 N N . ALA A 1 206 ? 14.969 13.766 12.312 1 98.38 206 ALA A N 1
ATOM 1650 C CA . ALA A 1 206 ? 13.516 13.812 12.406 1 98.38 206 ALA A CA 1
ATOM 1651 C C . ALA A 1 206 ? 13.07 14.211 13.812 1 98.38 206 ALA A C 1
ATOM 1653 O O . ALA A 1 206 ? 12.125 14.984 13.977 1 98.38 206 ALA A O 1
ATOM 1654 N N . THR A 1 207 ? 13.75 13.633 14.773 1 98.5 207 THR A N 1
ATOM 1655 C CA . THR A 1 207 ? 13.445 13.977 16.156 1 98.5 207 THR A CA 1
ATOM 1656 C C . THR A 1 207 ? 13.617 15.477 16.391 1 98.5 207 THR A C 1
ATOM 1658 O O . THR A 1 207 ? 12.742 16.125 16.984 1 98.5 207 THR A O 1
ATOM 1661 N N . ILE A 1 208 ? 14.711 16.016 15.906 1 98.56 208 ILE A N 1
ATOM 1662 C CA . ILE A 1 208 ? 15.031 17.422 16.094 1 98.56 208 ILE A CA 1
ATOM 1663 C C . ILE A 1 208 ? 13.992 18.297 15.383 1 98.56 208 ILE A C 1
ATOM 1665 O O . ILE A 1 208 ? 13.414 19.203 15.992 1 98.56 208 ILE A O 1
ATOM 1669 N N . THR A 1 209 ? 13.727 18.031 14.188 1 98.69 209 THR A N 1
ATOM 1670 C CA . THR A 1 209 ? 12.844 18.844 13.375 1 98.69 209 THR A CA 1
ATOM 1671 C C . THR A 1 209 ? 11.406 18.781 13.891 1 98.69 209 THR A C 1
ATOM 1673 O O . THR A 1 209 ? 10.734 19.797 13.992 1 98.69 209 THR A O 1
ATOM 1676 N N . ALA A 1 210 ? 10.961 17.594 14.211 1 98.81 210 ALA A N 1
ATOM 1677 C CA . ALA A 1 210 ? 9.617 17.422 14.773 1 98.81 210 ALA A CA 1
ATOM 1678 C C . ALA A 1 210 ? 9.484 18.141 16.109 1 98.81 210 ALA A C 1
ATOM 1680 O O . ALA A 1 210 ? 8.453 18.75 16.391 1 98.81 210 ALA A O 1
ATOM 1681 N N . SER A 1 211 ? 10.508 18.031 16.906 1 98.88 211 SER A N 1
ATOM 1682 C CA . SER A 1 211 ? 10.5 18.719 18.188 1 98.88 211 SER A CA 1
ATOM 1683 C C . SER A 1 211 ? 10.289 20.219 18.016 1 98.88 211 SER A C 1
ATOM 1685 O O . SER A 1 211 ? 9.484 20.828 18.719 1 98.88 211 SER A O 1
ATOM 1687 N N . ALA A 1 212 ? 11 20.797 17.078 1 98.88 212 ALA A N 1
ATOM 1688 C CA . ALA A 1 212 ? 10.859 22.219 16.812 1 98.88 212 ALA A CA 1
ATOM 1689 C C . ALA A 1 212 ? 9.43 22.578 16.406 1 98.88 212 ALA A C 1
ATOM 1691 O O . ALA A 1 212 ? 8.859 23.547 16.906 1 98.88 212 ALA A O 1
ATOM 1692 N N . LEU A 1 213 ? 8.891 21.781 15.562 1 98.94 213 LEU A N 1
ATOM 1693 C CA . LEU A 1 213 ? 7.531 22.016 15.086 1 98.94 213 LEU A CA 1
ATOM 1694 C C . LEU A 1 213 ? 6.52 21.891 16.219 1 98.94 213 LEU A C 1
ATOM 1696 O O . LEU A 1 213 ? 5.629 22.719 16.359 1 98.94 213 LEU A O 1
ATOM 1700 N N . ILE A 1 214 ? 6.66 20.828 17 1 98.94 214 ILE A N 1
ATOM 1701 C CA . ILE A 1 214 ? 5.734 20.562 18.094 1 98.94 214 ILE A CA 1
ATOM 1702 C C . ILE A 1 214 ? 5.758 21.719 19.094 1 98.94 214 ILE A C 1
ATOM 1704 O O . ILE A 1 214 ? 4.707 22.203 19.5 1 98.94 214 ILE A O 1
ATOM 1708 N N . LEU A 1 215 ? 6.938 22.156 19.453 1 98.75 215 LEU A N 1
ATOM 1709 C CA . LEU A 1 215 ? 7.062 23.234 20.406 1 98.75 215 LEU A CA 1
ATOM 1710 C C . LEU A 1 215 ? 6.453 24.531 19.875 1 98.75 215 LEU A C 1
ATOM 1712 O O . LEU A 1 215 ? 5.77 25.25 20.594 1 98.75 215 LEU A O 1
ATOM 1716 N N . GLU A 1 216 ? 6.719 24.812 18.594 1 98.75 216 GLU A N 1
ATOM 1717 C CA . GLU A 1 216 ? 6.129 25.984 17.969 1 98.75 216 GLU A CA 1
ATOM 1718 C C . GLU A 1 216 ? 4.605 25.906 17.984 1 98.75 216 GLU A C 1
ATOM 1720 O O . GLU A 1 216 ? 3.934 26.891 18.312 1 98.75 216 GLU A O 1
ATOM 1725 N N . CYS A 1 217 ? 4.082 24.781 17.656 1 98.81 217 CYS A N 1
ATOM 1726 C CA . CYS A 1 217 ? 2.641 24.578 17.625 1 98.81 217 CYS A CA 1
ATOM 1727 C C . CYS A 1 217 ? 2.027 24.781 19 1 98.81 217 CYS A C 1
ATOM 1729 O O . CYS A 1 217 ? 1.049 25.516 19.156 1 98.81 217 CYS A O 1
ATOM 1731 N N . LEU A 1 218 ? 2.629 24.234 19.969 1 98.62 218 LEU A N 1
ATOM 1732 C CA . LEU A 1 218 ? 2.135 24.328 21.344 1 98.62 218 LEU A CA 1
ATOM 1733 C C . LEU A 1 218 ? 2.227 25.766 21.844 1 98.62 218 LEU A C 1
ATOM 1735 O O . LEU A 1 218 ? 1.356 26.219 22.594 1 98.62 218 LEU A O 1
ATOM 1739 N N . SER A 1 219 ? 3.242 26.438 21.469 1 98.19 219 SER A N 1
ATOM 1740 C CA . SER A 1 219 ? 3.426 27.812 21.922 1 98.19 219 SER A CA 1
ATOM 1741 C C . SER A 1 219 ? 2.303 28.719 21.422 1 98.19 219 SER A C 1
ATOM 1743 O O . SER A 1 219 ? 2.049 29.781 22 1 98.19 219 SER A O 1
ATOM 1745 N N . GLN A 1 220 ? 1.644 28.281 20.406 1 98 220 GLN A N 1
ATOM 1746 C CA . GLN A 1 220 ? 0.542 29.047 19.828 1 98 220 GLN A CA 1
ATOM 1747 C C . GLN A 1 220 ? -0.801 28.578 20.375 1 98 220 GLN A C 1
ATOM 1749 O O . GLN A 1 220 ? -1.855 29.016 19.906 1 98 220 GLN A O 1
ATOM 1754 N N . GLY A 1 221 ? -0.743 27.703 21.25 1 97.75 221 GLY A N 1
ATOM 1755 C CA . GLY A 1 221 ? -1.962 27.172 21.844 1 97.75 221 GLY A CA 1
ATOM 1756 C C . GLY A 1 221 ? -2.656 26.141 20.953 1 97.75 221 GLY A C 1
ATOM 1757 O O . GLY A 1 221 ? -3.848 25.875 21.125 1 97.75 221 GLY A O 1
ATOM 1758 N N . LEU A 1 222 ? -1.966 25.594 19.984 1 98.62 222 LEU A N 1
ATOM 1759 C CA . LEU A 1 222 ? -2.494 24.609 19.047 1 98.62 222 LEU A CA 1
ATOM 1760 C C . LEU A 1 222 ? -1.976 23.219 19.359 1 98.62 222 LEU A C 1
ATOM 1762 O O . LEU A 1 222 ? -0.99 23.062 20.094 1 98.62 222 LEU A O 1
ATOM 1766 N N . TYR A 1 223 ? -2.654 22.172 18.844 1 98.81 223 TYR A N 1
ATOM 1767 C CA . TYR A 1 223 ? -2.221 20.797 19.062 1 98.81 223 TYR A CA 1
ATOM 1768 C C . TYR A 1 223 ? -1.623 20.203 17.797 1 98.81 223 TYR A C 1
ATOM 1770 O O . TYR A 1 223 ? -2.252 20.219 16.734 1 98.81 223 TYR A O 1
ATOM 1778 N N . PRO A 1 224 ? -0.445 19.672 17.875 1 98.88 224 PRO A N 1
ATOM 1779 C CA . PRO A 1 224 ? 0.212 19 16.766 1 98.88 224 PRO A CA 1
ATOM 1780 C C . PRO A 1 224 ? -0.156 17.516 16.672 1 98.88 224 PRO A C 1
ATOM 1782 O O . PRO A 1 224 ? 0.551 16.656 17.219 1 98.88 224 PRO A O 1
ATOM 1785 N N . SER A 1 225 ? -1.151 17.234 15.938 1 98.81 225 SER A N 1
ATOM 1786 C CA . SER A 1 225 ? -1.623 15.859 15.812 1 98.81 225 SER A CA 1
ATOM 1787 C C . SER A 1 225 ? -0.65 15.016 14.992 1 98.81 225 SER A C 1
ATOM 1789 O O . SER A 1 225 ? -0.032 15.508 14.047 1 98.81 225 SER A O 1
ATOM 1791 N N . TRP A 1 226 ? -0.5 13.773 15.414 1 98.69 226 TRP A N 1
ATOM 1792 C CA . TRP A 1 226 ? 0.389 12.812 14.766 1 98.69 226 TRP A CA 1
ATOM 1793 C C . TRP A 1 226 ? -0.374 11.555 14.352 1 98.69 226 TRP A C 1
ATOM 1795 O O . TRP A 1 226 ? -1.081 10.961 15.172 1 98.69 226 TRP A O 1
ATOM 1805 N N . ASP A 1 227 ? -0.307 11.195 13.117 1 98.19 227 ASP A N 1
ATOM 1806 C CA . ASP A 1 227 ? -0.781 9.938 12.555 1 98.19 227 ASP A CA 1
ATOM 1807 C C . ASP A 1 227 ? 0.34 9.211 11.82 1 98.19 227 ASP A C 1
ATOM 1809 O O . ASP A 1 227 ? 0.826 9.68 10.789 1 98.19 227 ASP A O 1
ATOM 1813 N N . ALA A 1 228 ? 0.737 8.055 12.344 1 98.06 228 ALA A N 1
ATOM 1814 C CA . ALA A 1 228 ? 1.953 7.402 11.859 1 98.06 228 ALA A CA 1
ATOM 1815 C C . ALA A 1 228 ? 1.649 6.461 10.703 1 98.06 228 ALA A C 1
ATOM 1817 O O . ALA A 1 228 ? 0.696 5.68 10.758 1 98.06 228 ALA A O 1
ATOM 1818 N N . ALA A 1 229 ? 2.494 6.504 9.734 1 94.69 229 ALA A N 1
ATOM 1819 C CA . ALA A 1 229 ? 2.344 5.68 8.539 1 94.69 229 ALA A CA 1
ATOM 1820 C C . ALA A 1 229 ? 3.004 4.316 8.727 1 94.69 229 ALA A C 1
ATOM 1822 O O . ALA A 1 229 ? 2.713 3.373 7.988 1 94.69 229 ALA A O 1
ATOM 1823 N N . ASN A 1 230 ? 3.965 4.203 9.648 1 92.88 230 ASN A N 1
ATOM 1824 C CA . ASN A 1 230 ? 4.754 2.994 9.852 1 92.88 230 ASN A CA 1
ATOM 1825 C C . ASN A 1 230 ? 5.344 2.936 11.258 1 92.88 230 ASN A C 1
ATOM 1827 O O . ASN A 1 230 ? 5.16 3.859 12.047 1 92.88 230 ASN A O 1
ATOM 1831 N N . MET A 1 231 ? 6.039 1.903 11.5 1 93.38 231 MET A N 1
ATOM 1832 C CA . MET A 1 231 ? 6.527 1.67 12.859 1 93.38 231 MET A CA 1
ATOM 1833 C C . MET A 1 231 ? 7.637 2.654 13.219 1 93.38 231 MET A C 1
ATOM 1835 O O . MET A 1 231 ? 7.758 3.064 14.375 1 93.38 231 MET A O 1
ATOM 1839 N N . GLU A 1 232 ? 8.43 3.072 12.234 1 93.94 232 GLU A N 1
ATOM 1840 C CA . GLU A 1 232 ? 9.438 4.094 12.484 1 93.94 232 GLU A CA 1
ATOM 1841 C C . GLU A 1 232 ? 8.797 5.398 12.953 1 93.94 232 GLU A C 1
ATOM 1843 O O . GLU A 1 232 ? 9.305 6.047 13.875 1 93.94 232 GLU A O 1
ATOM 1848 N N . SER A 1 233 ? 7.707 5.715 12.305 1 97.25 233 SER A N 1
ATOM 1849 C CA . SER A 1 233 ? 6.961 6.906 12.695 1 97.25 233 SER A CA 1
ATOM 1850 C C . SER A 1 233 ? 6.32 6.738 14.07 1 97.25 233 SER A C 1
ATOM 1852 O O . SER A 1 233 ? 6.266 7.684 14.852 1 97.25 233 SER A O 1
ATOM 1854 N N . VAL A 1 234 ? 5.879 5.547 14.398 1 98.25 234 VAL A N 1
ATOM 1855 C CA . VAL A 1 234 ? 5.309 5.262 15.711 1 98.25 234 VAL A CA 1
ATOM 1856 C C . VAL A 1 234 ? 6.363 5.484 16.797 1 98.25 234 VAL A C 1
ATOM 1858 O O . VAL A 1 234 ? 6.109 6.18 17.781 1 98.25 234 VAL A O 1
ATOM 1861 N N . LYS A 1 235 ? 7.477 4.93 16.562 1 98.06 235 LYS A N 1
ATOM 1862 C CA . LYS A 1 235 ? 8.562 5.043 17.531 1 98.06 235 LYS A CA 1
ATOM 1863 C C . LYS A 1 235 ? 8.961 6.5 17.75 1 98.06 235 LYS A C 1
ATOM 1865 O O . LYS A 1 235 ? 9.211 6.918 18.875 1 98.06 235 LYS A O 1
ATOM 1870 N N . LEU A 1 236 ? 9 7.227 16.672 1 98.38 236 LEU A N 1
ATOM 1871 C CA . LEU A 1 236 ? 9.32 8.648 16.781 1 98.38 236 LEU A CA 1
ATOM 1872 C C . LEU A 1 236 ? 8.258 9.383 17.594 1 98.38 236 LEU A C 1
ATOM 1874 O O . LEU A 1 236 ? 8.594 10.172 18.484 1 98.38 236 LEU A O 1
ATOM 1878 N N . ALA A 1 237 ? 7.023 9.133 17.312 1 98.75 237 ALA A N 1
ATOM 1879 C CA . ALA A 1 237 ? 5.926 9.758 18.047 1 98.75 237 ALA A CA 1
ATOM 1880 C C . ALA A 1 237 ? 6.012 9.453 19.531 1 98.75 237 ALA A C 1
ATOM 1882 O O . ALA A 1 237 ? 5.891 10.359 20.375 1 98.75 237 ALA A O 1
ATOM 1883 N N . GLU A 1 238 ? 6.25 8.219 19.797 1 98.75 238 GLU A N 1
ATOM 1884 C CA . GLU A 1 238 ? 6.355 7.809 21.188 1 98.75 238 GLU A CA 1
ATOM 1885 C C . GLU A 1 238 ? 7.547 8.477 21.875 1 98.75 238 GLU A C 1
ATOM 1887 O O . GLU A 1 238 ? 7.453 8.898 23.031 1 98.75 238 GLU A O 1
ATOM 1892 N N . LYS A 1 239 ? 8.641 8.508 21.156 1 98.25 239 LYS A N 1
ATOM 1893 C CA . LYS A 1 239 ? 9.82 9.203 21.672 1 98.25 239 LYS A CA 1
ATOM 1894 C C . LYS A 1 239 ? 9.508 10.656 22 1 98.25 239 LYS A C 1
ATOM 1896 O O . LYS A 1 239 ? 10.07 11.219 22.938 1 98.25 239 LYS A O 1
ATOM 1901 N N . LEU A 1 240 ? 8.609 11.266 21.281 1 98.62 240 LEU A N 1
ATOM 1902 C CA . LEU A 1 240 ? 8.258 12.672 21.438 1 98.62 240 LEU A CA 1
ATOM 1903 C C . LEU A 1 240 ? 7.172 12.852 22.484 1 98.62 240 LEU A C 1
ATOM 1905 O O . LEU A 1 240 ? 6.797 13.984 22.812 1 98.62 240 LEU A O 1
ATOM 1909 N N . GLY A 1 241 ? 6.605 11.742 22.969 1 98.69 241 GLY A N 1
ATOM 1910 C CA . GLY A 1 241 ? 5.699 11.82 24.109 1 98.69 241 GLY A CA 1
ATOM 1911 C C . GLY A 1 241 ? 4.281 11.406 23.781 1 98.69 241 GLY A C 1
ATOM 1912 O O . GLY A 1 241 ? 3.436 11.289 24.672 1 98.69 241 GLY A O 1
ATOM 1913 N N . TYR A 1 242 ? 4.027 11.156 22.516 1 98.88 242 TYR A N 1
ATOM 1914 C CA . TYR A 1 242 ? 2.689 10.719 22.125 1 98.88 242 TYR A CA 1
ATOM 1915 C C . TYR A 1 242 ? 2.375 9.344 22.719 1 98.88 242 TYR A C 1
ATOM 1917 O O . TYR A 1 242 ? 3.277 8.523 22.906 1 98.88 242 TYR A O 1
ATOM 1925 N N . LYS A 1 243 ? 1.118 9.125 22.969 1 98.81 243 LYS A N 1
ATOM 1926 C CA . LYS A 1 243 ? 0.667 7.828 23.453 1 98.81 243 LYS A CA 1
ATOM 1927 C C . LYS A 1 243 ? -0.18 7.113 22.406 1 98.81 243 LYS A C 1
ATOM 1929 O O . LYS A 1 243 ? -1.156 7.672 21.906 1 98.81 243 LYS A O 1
ATOM 1934 N N . PHE A 1 244 ? 0.227 5.934 22.156 1 98.5 244 PHE A N 1
ATOM 1935 C CA . PHE A 1 244 ? -0.437 5.125 21.141 1 98.5 244 PHE A CA 1
ATOM 1936 C C . PHE A 1 244 ? -1.895 4.879 21.516 1 98.5 244 PHE A C 1
ATOM 1938 O O . PHE A 1 244 ? -2.205 4.594 22.672 1 98.5 244 PHE A O 1
ATOM 1945 N N . LYS A 1 245 ? -2.762 5.027 20.562 1 98.06 245 LYS A N 1
ATOM 1946 C CA . LYS A 1 245 ? -4.188 4.789 20.766 1 98.06 245 LYS A CA 1
ATOM 1947 C C . LYS A 1 245 ? -4.633 3.492 20.094 1 98.06 245 LYS A C 1
ATOM 1949 O O . LYS A 1 245 ? -5.043 2.549 20.766 1 98.06 245 LYS A O 1
ATOM 1954 N N . THR A 1 246 ? -4.496 3.416 18.766 1 97.5 246 THR A N 1
ATOM 1955 C CA . THR A 1 246 ? -4.93 2.238 18.016 1 97.5 246 THR A CA 1
ATOM 1956 C C . THR A 1 246 ? -4.309 2.215 16.625 1 97.5 246 THR A C 1
ATOM 1958 O O . THR A 1 246 ? -3.793 3.23 16.156 1 97.5 246 THR A O 1
ATOM 1961 N N . GLU A 1 247 ? -4.234 1.085 16.094 1 96.69 247 GLU A N 1
ATOM 1962 C CA . GLU A 1 247 ? -3.961 0.965 14.664 1 96.69 247 GLU A CA 1
ATOM 1963 C C . GLU A 1 247 ? -5.254 0.852 13.867 1 96.69 247 GLU A C 1
ATOM 1965 O O . GLU A 1 247 ? -6.289 0.45 14.398 1 96.69 247 GLU A O 1
ATOM 1970 N N . TYR A 1 248 ? -5.25 1.233 12.656 1 96.38 248 TYR A N 1
ATOM 1971 C CA . TYR A 1 248 ? -6.418 1.11 11.789 1 96.38 248 TYR A CA 1
ATOM 1972 C C . TYR A 1 248 ? -6.008 0.804 10.359 1 96.38 248 TYR A C 1
ATOM 1974 O O . TYR A 1 248 ? -4.859 1.031 9.969 1 96.38 248 TYR A O 1
ATOM 1982 N N . GLU A 1 249 ? -6.977 0.279 9.609 1 95.81 249 GLU A N 1
ATOM 1983 C CA . GLU A 1 249 ? -6.723 -0.147 8.234 1 95.81 249 GLU A CA 1
ATOM 1984 C C . GLU A 1 249 ? -7.031 0.972 7.242 1 95.81 249 GLU A C 1
ATOM 1986 O O . GLU A 1 249 ? -8.023 1.686 7.395 1 95.81 249 GLU A O 1
ATOM 1991 N N . THR A 1 250 ? -6.176 1.131 6.262 1 97.56 250 THR A N 1
ATOM 1992 C CA . THR A 1 250 ? -6.332 2.062 5.148 1 97.56 250 THR A CA 1
ATOM 1993 C C . THR A 1 250 ? -6.027 1.377 3.82 1 97.56 250 THR A C 1
ATOM 1995 O O . THR A 1 250 ? -5.191 0.471 3.762 1 97.56 250 THR A O 1
ATOM 1998 N N . TYR A 1 251 ? -6.758 1.756 2.756 1 97.94 251 TYR A N 1
ATOM 1999 C CA . TYR A 1 251 ? -6.555 1.197 1.423 1 97.94 251 TYR A CA 1
ATOM 2000 C C . TYR A 1 251 ? -5.625 2.078 0.597 1 97.94 251 TYR A C 1
ATOM 2002 O O . TYR A 1 251 ? -5.887 3.271 0.417 1 97.94 251 TYR A O 1
ATOM 2010 N N . VAL A 1 252 ? -4.512 1.516 0.164 1 97.62 252 VAL A N 1
ATOM 2011 C CA . VAL A 1 252 ? -3.729 2.146 -0.894 1 97.62 252 VAL A CA 1
ATOM 2012 C C . VAL A 1 252 ? -4.324 1.801 -2.256 1 97.62 252 VAL A C 1
ATOM 2014 O O . VAL A 1 252 ? -4.422 0.626 -2.617 1 97.62 252 VAL A O 1
ATOM 2017 N N . ILE A 1 253 ? -4.762 2.807 -2.982 1 96.88 253 ILE A N 1
ATOM 2018 C CA . ILE A 1 253 ? -5.41 2.598 -4.273 1 96.88 253 ILE A CA 1
ATOM 2019 C C . ILE A 1 253 ? -4.629 3.328 -5.363 1 96.88 253 ILE A C 1
ATOM 2021 O O . ILE A 1 253 ? -4.199 4.469 -5.172 1 96.88 253 ILE A O 1
ATOM 2025 N N . GLY A 1 254 ? -4.438 2.717 -6.562 1 87.75 254 GLY A N 1
ATOM 2026 C CA . GLY A 1 254 ? -3.73 3.348 -7.664 1 87.75 254 GLY A CA 1
ATOM 2027 C C . GLY A 1 254 ? -4.176 2.846 -9.023 1 87.75 254 GLY A C 1
ATOM 2028 O O . GLY A 1 254 ? -4.812 1.797 -9.125 1 87.75 254 GLY A O 1
ATOM 2029 N N . MET B 1 1 ? 19.703 3.262 -22.594 1 93.81 1 MET B N 1
ATOM 2030 C CA . MET B 1 1 ? 18.391 2.707 -22.953 1 93.81 1 MET B CA 1
ATOM 2031 C C . MET B 1 1 ? 18.25 1.277 -22.453 1 93.81 1 MET B C 1
ATOM 2033 O O . MET B 1 1 ? 19.203 0.495 -22.5 1 93.81 1 MET B O 1
ATOM 2037 N N . ILE B 1 2 ? 17.109 0.978 -21.906 1 98.12 2 ILE B N 1
ATOM 2038 C CA . ILE B 1 2 ? 16.906 -0.375 -21.406 1 98.12 2 ILE B CA 1
ATOM 2039 C C . ILE B 1 2 ? 16.531 -1.305 -22.562 1 98.12 2 ILE B C 1
ATOM 2041 O O . ILE B 1 2 ? 15.992 -0.856 -23.578 1 98.12 2 ILE B O 1
ATOM 2045 N N . HIS B 1 3 ? 16.812 -2.602 -22.391 1 98.5 3 HIS B N 1
ATOM 2046 C CA . HIS B 1 3 ? 16.578 -3.604 -23.438 1 98.5 3 HIS B CA 1
ATOM 2047 C C . HIS B 1 3 ? 15.695 -4.734 -22.906 1 98.5 3 HIS B C 1
ATOM 2049 O O . HIS B 1 3 ? 15.93 -5.25 -21.812 1 98.5 3 HIS B O 1
ATOM 2055 N N . TYR B 1 4 ? 14.75 -5.086 -23.734 1 98.56 4 TYR B N 1
ATOM 2056 C CA . TYR B 1 4 ? 13.938 -6.266 -23.469 1 98.56 4 TYR B CA 1
ATOM 2057 C C . TYR B 1 4 ? 14.742 -7.543 -23.656 1 98.56 4 TYR B C 1
ATOM 2059 O O . TYR B 1 4 ? 15.453 -7.695 -24.641 1 98.56 4 TYR B O 1
ATOM 2067 N N . VAL B 1 5 ? 14.641 -8.438 -22.688 1 98.62 5 VAL B N 1
ATOM 2068 C CA . VAL B 1 5 ? 15.375 -9.688 -22.766 1 98.62 5 VAL B CA 1
ATOM 2069 C C . VAL B 1 5 ? 14.469 -10.797 -23.281 1 98.62 5 VAL B C 1
ATOM 2071 O O . VAL B 1 5 ? 13.438 -11.109 -22.672 1 98.62 5 VAL B O 1
ATOM 2074 N N . GLU B 1 6 ? 14.852 -11.445 -24.297 1 97.88 6 GLU B N 1
ATOM 2075 C CA . GLU B 1 6 ? 14.07 -12.539 -24.859 1 97.88 6 GLU B CA 1
ATOM 2076 C C . GLU B 1 6 ? 14.008 -13.727 -23.906 1 97.88 6 GLU B C 1
ATOM 2078 O O . GLU B 1 6 ? 14.922 -13.93 -23.109 1 97.88 6 GLU B O 1
ATOM 2083 N N . ILE B 1 7 ? 13.016 -14.531 -24.109 1 97.12 7 ILE B N 1
ATOM 2084 C CA . ILE B 1 7 ? 12.688 -15.625 -23.203 1 97.12 7 ILE B CA 1
ATOM 2085 C C . ILE B 1 7 ? 13.875 -16.578 -23.078 1 97.12 7 ILE B C 1
ATOM 2087 O O . ILE B 1 7 ? 14.219 -17.016 -21.984 1 97.12 7 ILE B O 1
ATOM 2091 N N . GLN B 1 8 ? 14.547 -16.828 -24.125 1 95.81 8 GLN B N 1
ATOM 2092 C CA . GLN B 1 8 ? 15.609 -17.828 -24.172 1 95.81 8 GLN B CA 1
ATOM 2093 C C . GLN B 1 8 ? 16.875 -17.328 -23.5 1 95.81 8 GLN B C 1
ATOM 2095 O O . GLN B 1 8 ? 17.797 -18.094 -23.219 1 95.81 8 GLN B O 1
ATOM 2100 N N . GLU B 1 9 ? 16.922 -16.047 -23.219 1 97.31 9 GLU B N 1
ATOM 2101 C CA . GLU B 1 9 ? 18.125 -15.461 -22.656 1 97.31 9 GLU B CA 1
ATOM 2102 C C . GLU B 1 9 ? 17.938 -15.102 -21.188 1 97.31 9 GLU B C 1
ATOM 2104 O O . GLU B 1 9 ? 18.875 -14.625 -20.531 1 97.31 9 GLU B O 1
ATOM 2109 N N . ARG B 1 10 ? 16.859 -15.328 -20.641 1 98.25 10 ARG B N 1
ATOM 2110 C CA . ARG B 1 10 ? 16.531 -14.812 -19.312 1 98.25 10 ARG B CA 1
ATOM 2111 C C . ARG B 1 10 ? 17.266 -15.586 -18.234 1 98.25 10 ARG B C 1
ATOM 2113 O O . ARG B 1 10 ? 17.547 -15.039 -17.156 1 98.25 10 ARG B O 1
ATOM 2120 N N . GLU B 1 11 ? 17.547 -16.781 -18.516 1 97.31 11 GLU B N 1
ATOM 2121 C CA . GLU B 1 11 ? 18.266 -17.594 -17.547 1 97.31 11 GLU B CA 1
ATOM 2122 C C . GLU B 1 11 ? 19.609 -16.953 -17.172 1 97.31 11 GLU B C 1
ATOM 2124 O O . GLU B 1 11 ? 20.094 -17.141 -16.062 1 97.31 11 GLU B O 1
ATOM 2129 N N . LYS B 1 12 ? 20.188 -16.203 -18.062 1 97.12 12 LYS B N 1
ATOM 2130 C CA . LYS B 1 12 ? 21.484 -15.57 -17.828 1 97.12 12 LYS B CA 1
ATOM 2131 C C . LYS B 1 12 ? 21.391 -14.539 -16.719 1 97.12 12 LYS B C 1
ATOM 2133 O O . LYS B 1 12 ? 22.406 -14.117 -16.156 1 97.12 12 LYS B O 1
ATOM 2138 N N . LEU B 1 13 ? 20.219 -14.117 -16.422 1 98.44 13 LEU B N 1
ATOM 2139 C CA . LEU B 1 13 ? 20.016 -13.094 -15.398 1 98.44 13 LEU B CA 1
ATOM 2140 C C . LEU B 1 13 ? 19.984 -13.719 -14.008 1 98.44 13 LEU B C 1
ATOM 2142 O O . LEU B 1 13 ? 19.906 -13.008 -13 1 98.44 13 LEU B O 1
ATOM 2146 N N . ALA B 1 14 ? 20.047 -15.039 -13.875 1 98 14 ALA B N 1
ATOM 2147 C CA . ALA B 1 14 ? 19.906 -15.758 -12.609 1 98 14 ALA B CA 1
ATOM 2148 C C . ALA B 1 14 ? 20.938 -15.281 -11.586 1 98 14 ALA B C 1
ATOM 2150 O O . ALA B 1 14 ? 20.625 -15.164 -10.398 1 98 14 ALA B O 1
ATOM 2151 N N . THR B 1 15 ? 22.078 -14.953 -12.039 1 97.62 15 THR B N 1
ATOM 2152 C CA . THR B 1 15 ? 23.141 -14.523 -11.141 1 97.62 15 THR B CA 1
ATOM 2153 C C . THR B 1 15 ? 22.797 -13.18 -10.5 1 97.62 15 THR B C 1
ATOM 2155 O O . THR B 1 15 ? 23.062 -12.969 -9.312 1 97.62 15 THR B O 1
ATOM 2158 N N . LEU B 1 16 ? 22.219 -12.25 -11.289 1 98.12 16 LEU B N 1
ATOM 2159 C CA . LEU B 1 16 ? 21.812 -10.953 -10.758 1 98.12 16 LEU B CA 1
ATOM 2160 C C . LEU B 1 16 ? 20.719 -11.109 -9.703 1 98.12 16 LEU B C 1
ATOM 2162 O O . LEU B 1 16 ? 20.672 -10.336 -8.742 1 98.12 16 LEU B O 1
ATOM 2166 N N . PHE B 1 17 ? 19.891 -12.141 -9.82 1 98.5 17 PHE B N 1
ATOM 2167 C CA . PHE B 1 17 ? 18.734 -12.297 -8.945 1 98.5 17 PHE B CA 1
ATOM 2168 C C . PHE B 1 17 ? 18.969 -13.422 -7.941 1 98.5 17 PHE B C 1
ATOM 2170 O O . PHE B 1 17 ? 18.016 -13.984 -7.402 1 98.5 17 PHE B O 1
ATOM 2177 N N . LYS B 1 18 ? 20.172 -13.734 -7.625 1 97.19 18 LYS B N 1
ATOM 2178 C CA . LYS B 1 18 ? 20.531 -14.883 -6.801 1 97.19 18 LYS B CA 1
ATOM 2179 C C . LYS B 1 18 ? 19.984 -14.734 -5.383 1 97.19 18 LYS B C 1
ATOM 2181 O O . LYS B 1 18 ? 19.75 -15.727 -4.695 1 97.19 18 LYS B O 1
ATOM 2186 N N . ASP B 1 19 ? 19.734 -13.516 -4.938 1 95.69 19 ASP B N 1
ATOM 2187 C CA . ASP B 1 19 ? 19.297 -13.281 -3.562 1 95.69 19 ASP B CA 1
ATOM 2188 C C . ASP B 1 19 ? 17.781 -13.383 -3.438 1 95.69 19 ASP B C 1
ATOM 2190 O O . ASP B 1 19 ? 17.234 -13.297 -2.336 1 95.69 19 ASP B O 1
ATOM 2194 N N . PHE B 1 20 ? 17.109 -13.555 -4.562 1 96.56 20 PHE B N 1
ATOM 2195 C CA . PHE B 1 20 ? 15.656 -13.703 -4.547 1 96.56 20 PHE B CA 1
ATOM 2196 C C . PHE B 1 20 ? 15.258 -15.172 -4.488 1 96.56 20 PHE B C 1
ATOM 2198 O O . PHE B 1 20 ? 15.531 -15.938 -5.414 1 96.56 20 PHE B O 1
ATOM 2205 N N . ASP B 1 21 ? 14.727 -15.547 -3.395 1 94.94 21 ASP B N 1
ATOM 2206 C CA . ASP B 1 21 ? 14.039 -16.828 -3.307 1 94.94 21 ASP B CA 1
ATOM 2207 C C . ASP B 1 21 ? 12.547 -16.672 -3.572 1 94.94 21 ASP B C 1
ATOM 2209 O O . ASP B 1 21 ? 11.727 -16.875 -2.674 1 94.94 21 ASP B O 1
ATOM 2213 N N . ASP B 1 22 ? 12.227 -16.297 -4.746 1 97.44 22 ASP B N 1
ATOM 2214 C CA . ASP B 1 22 ? 10.875 -15.953 -5.164 1 97.44 22 ASP B CA 1
ATOM 2215 C C . ASP B 1 22 ? 10.477 -16.703 -6.43 1 97.44 22 ASP B C 1
ATOM 2217 O O . ASP B 1 22 ? 11.156 -16.609 -7.457 1 97.44 22 ASP B O 1
ATOM 2221 N N . THR B 1 23 ? 9.391 -17.422 -6.305 1 98.44 23 THR B N 1
ATOM 2222 C CA . THR B 1 23 ? 9.008 -18.281 -7.418 1 98.44 23 THR B CA 1
ATOM 2223 C C . THR B 1 23 ? 8.539 -17.453 -8.609 1 98.44 23 THR B C 1
ATOM 2225 O O . THR B 1 23 ? 8.594 -17.906 -9.75 1 98.44 23 THR B O 1
ATOM 2228 N N . VAL B 1 24 ? 8.047 -16.25 -8.398 1 98.62 24 VAL B N 1
ATOM 2229 C CA . VAL B 1 24 ? 7.648 -15.359 -9.484 1 98.62 24 VAL B CA 1
ATOM 2230 C C . VAL B 1 24 ? 8.875 -14.938 -10.281 1 98.62 24 VAL B C 1
ATOM 2232 O O . VAL B 1 24 ? 8.836 -14.891 -11.516 1 98.62 24 VAL B O 1
ATOM 2235 N N . VAL B 1 25 ? 9.953 -14.703 -9.57 1 98.75 25 VAL B N 1
ATOM 2236 C CA . VAL B 1 25 ? 11.227 -14.414 -10.234 1 98.75 25 VAL B CA 1
ATOM 2237 C C . VAL B 1 25 ? 11.672 -15.617 -11.055 1 98.75 25 VAL B C 1
ATOM 2239 O O . VAL B 1 25 ? 12.047 -15.484 -12.219 1 98.75 25 VAL B O 1
ATOM 2242 N N . SER B 1 26 ? 11.586 -16.75 -10.445 1 98.62 26 SER B N 1
ATOM 2243 C CA . SER B 1 26 ? 11.961 -17.984 -11.141 1 98.62 26 SER B CA 1
ATOM 2244 C C . SER B 1 26 ? 11.133 -18.172 -12.406 1 98.62 26 SER B C 1
ATOM 2246 O O . SER B 1 26 ? 11.656 -18.609 -13.43 1 98.62 26 SER B O 1
ATOM 2248 N N . SER B 1 27 ? 9.844 -17.859 -12.305 1 98.75 27 SER B N 1
ATOM 2249 C CA . SER B 1 27 ? 8.961 -18 -13.453 1 98.75 27 SER B CA 1
ATOM 2250 C C . SER B 1 27 ? 9.492 -17.25 -14.664 1 98.75 27 SER B C 1
ATOM 2252 O O . SER B 1 27 ? 9.547 -17.781 -15.773 1 98.75 27 SER B O 1
ATOM 2254 N N . CYS B 1 28 ? 9.891 -16.047 -14.43 1 98.81 28 CYS B N 1
ATOM 2255 C CA . CYS B 1 28 ? 10.391 -15.211 -15.516 1 98.81 28 CYS B CA 1
ATOM 2256 C C . CYS B 1 28 ? 11.758 -15.688 -16 1 98.81 28 CYS B C 1
ATOM 2258 O O . CYS B 1 28 ? 11.977 -15.828 -17.203 1 98.81 28 CYS B O 1
ATOM 2260 N N . LEU B 1 29 ? 12.648 -16.016 -15.078 1 98.75 29 LEU B N 1
ATOM 2261 C CA . LEU B 1 29 ? 14.008 -16.422 -15.414 1 98.75 29 LEU B CA 1
ATOM 2262 C C . LEU B 1 29 ? 14 -17.719 -16.203 1 98.75 29 LEU B C 1
ATOM 2264 O O . LEU B 1 29 ? 14.859 -17.938 -17.062 1 98.75 29 LEU B O 1
ATOM 2268 N N . GLN B 1 30 ? 13.047 -18.516 -15.914 1 98.44 30 GLN B N 1
ATOM 2269 C CA . GLN B 1 30 ? 12.953 -19.828 -16.547 1 98.44 30 GLN B CA 1
ATOM 2270 C C . GLN B 1 30 ? 12.203 -19.75 -17.875 1 98.44 30 GLN B C 1
ATOM 2272 O O . GLN B 1 30 ? 12.055 -20.75 -18.578 1 98.44 30 GLN B O 1
ATOM 2277 N N . GLY B 1 31 ? 11.656 -18.562 -18.188 1 97.81 31 GLY B N 1
ATOM 2278 C CA . GLY B 1 31 ? 11.086 -18.312 -19.5 1 97.81 31 GLY B CA 1
ATOM 2279 C C . GLY B 1 31 ? 9.602 -18.594 -19.562 1 97.81 31 GLY B C 1
ATOM 2280 O O . GLY B 1 31 ? 9.047 -18.781 -20.656 1 97.81 31 GLY B O 1
ATOM 2281 N N . HIS B 1 32 ? 8.977 -18.641 -18.438 1 98.06 32 HIS B N 1
ATOM 2282 C CA . HIS B 1 32 ? 7.562 -18.984 -18.453 1 98.06 32 HIS B CA 1
ATOM 2283 C C . HIS B 1 32 ? 6.688 -17.75 -18.562 1 98.06 32 HIS B C 1
ATOM 2285 O O . HIS B 1 32 ? 5.727 -17.719 -19.328 1 98.06 32 HIS B O 1
ATOM 2291 N N . MET B 1 33 ? 6.969 -16.719 -17.75 1 97.62 33 MET B N 1
ATOM 2292 C CA . MET B 1 33 ? 6.031 -15.602 -17.672 1 97.62 33 MET B CA 1
ATOM 2293 C C . MET B 1 33 ? 6.77 -14.281 -17.5 1 97.62 33 MET B C 1
ATOM 2295 O O . MET B 1 33 ? 7.949 -14.266 -17.156 1 97.62 33 MET B O 1
ATOM 2299 N N . GLY B 1 34 ? 6.055 -13.242 -17.828 1 98.06 34 GLY B N 1
ATOM 2300 C CA . GLY B 1 34 ? 6.516 -11.898 -17.531 1 98.06 34 GLY B CA 1
ATOM 2301 C C . GLY B 1 34 ? 7.504 -11.359 -18.547 1 98.06 34 GLY B C 1
ATOM 2302 O O . GLY B 1 34 ? 7.562 -11.844 -19.672 1 98.06 34 GLY B O 1
ATOM 2303 N N . SER B 1 35 ? 8.164 -10.266 -18.156 1 98.69 35 SER B N 1
ATOM 2304 C CA . SER B 1 35 ? 9.164 -9.578 -18.969 1 98.69 35 SER B CA 1
ATOM 2305 C C . SER B 1 35 ? 10.398 -9.234 -18.141 1 98.69 35 SER B C 1
ATOM 2307 O O . SER B 1 35 ? 10.336 -9.18 -16.906 1 98.69 35 SER B O 1
ATOM 2309 N N . ALA B 1 36 ? 11.438 -9.148 -18.812 1 98.88 36 ALA B N 1
ATOM 2310 C CA . ALA B 1 36 ? 12.703 -8.75 -18.203 1 98.88 36 ALA B CA 1
ATOM 2311 C C . ALA B 1 36 ? 13.391 -7.664 -19.016 1 98.88 36 ALA B C 1
ATOM 2313 O O . ALA B 1 36 ? 13.32 -7.668 -20.25 1 98.88 36 ALA B O 1
ATOM 2314 N N . TYR B 1 37 ? 14 -6.73 -18.344 1 98.88 37 TYR B N 1
ATOM 2315 C CA . TYR B 1 37 ? 14.711 -5.625 -18.969 1 98.88 37 TYR B CA 1
ATOM 2316 C C . TYR B 1 37 ? 16.094 -5.441 -18.344 1 98.88 37 TYR B C 1
ATOM 2318 O O . TYR B 1 37 ? 16.266 -5.648 -17.125 1 98.88 37 TYR B O 1
ATOM 2326 N N . VAL B 1 38 ? 17.094 -5.047 -19.188 1 98.81 38 VAL B N 1
ATOM 2327 C CA . VAL B 1 38 ? 18.453 -4.863 -18.719 1 98.81 38 VAL B CA 1
ATOM 2328 C C . VAL B 1 38 ? 19.078 -3.645 -19.406 1 98.81 38 VAL B C 1
ATOM 2330 O O . VAL B 1 38 ? 18.516 -3.105 -20.359 1 98.81 38 VAL B O 1
ATOM 2333 N N . ASP B 1 39 ? 20.203 -3.186 -18.859 1 98.38 39 ASP B N 1
ATOM 2334 C CA . ASP B 1 39 ? 20.953 -2.076 -19.438 1 98.38 39 ASP B CA 1
ATOM 2335 C C . ASP B 1 39 ? 21.781 -2.545 -20.625 1 98.38 39 ASP B C 1
ATOM 2337 O O . ASP B 1 39 ? 22.078 -1.765 -21.531 1 98.38 39 ASP B O 1
ATOM 2341 N N . ASP B 1 40 ? 22.203 -3.832 -20.516 1 97.62 40 ASP B N 1
ATOM 2342 C CA . ASP B 1 40 ? 23.047 -4.426 -21.547 1 97.62 40 ASP B CA 1
ATOM 2343 C C . ASP B 1 40 ? 22.719 -5.902 -21.75 1 97.62 40 ASP B C 1
ATOM 2345 O O . ASP B 1 40 ? 22.734 -6.688 -20.797 1 97.62 40 ASP B O 1
ATOM 2349 N N . LEU B 1 41 ? 22.453 -6.328 -23 1 97.44 41 LEU B N 1
ATOM 2350 C CA . LEU B 1 41 ? 22.016 -7.688 -23.281 1 97.44 41 LEU B CA 1
ATOM 2351 C C . LEU B 1 41 ? 23.156 -8.68 -23.109 1 97.44 41 LEU B C 1
ATOM 2353 O O . LEU B 1 41 ? 22.938 -9.844 -22.781 1 97.44 41 LEU B O 1
ATOM 2357 N N . ASN B 1 42 ? 24.375 -8.211 -23.328 1 96.75 42 ASN B N 1
ATOM 2358 C CA . ASN B 1 42 ? 25.531 -9.094 -23.281 1 96.75 42 ASN B CA 1
ATOM 2359 C C . ASN B 1 42 ? 26.156 -9.094 -21.891 1 96.75 42 ASN B C 1
ATOM 2361 O O . ASN B 1 42 ? 26.609 -10.141 -21.406 1 96.75 42 ASN B O 1
ATOM 2365 N N . HIS B 1 43 ? 26.188 -7.926 -21.234 1 97 43 HIS B N 1
ATOM 2366 C CA . HIS B 1 43 ? 26.734 -7.793 -19.891 1 97 43 HIS B CA 1
ATOM 2367 C C . HIS B 1 43 ? 25.797 -6.98 -19 1 97 43 HIS B C 1
ATOM 2369 O O . HIS B 1 43 ? 26.141 -5.863 -18.609 1 97 43 HIS B O 1
ATOM 2375 N N . PRO B 1 44 ? 24.734 -7.609 -18.578 1 98.19 44 PRO B N 1
ATOM 2376 C CA . PRO B 1 44 ? 23.781 -6.863 -17.75 1 98.19 44 PRO B CA 1
ATOM 2377 C C . PRO B 1 44 ? 24.344 -6.512 -16.375 1 98.19 44 PRO B C 1
ATOM 2379 O O . PRO B 1 44 ? 24.938 -7.371 -15.711 1 98.19 44 PRO B O 1
ATOM 2382 N N . THR B 1 45 ? 24.234 -5.27 -16 1 98.12 45 THR B N 1
ATOM 2383 C CA . THR B 1 45 ? 24.672 -4.84 -14.68 1 98.12 45 THR B CA 1
ATOM 2384 C C . THR B 1 45 ? 23.484 -4.461 -13.812 1 98.12 45 THR B C 1
ATOM 2386 O O . THR B 1 45 ? 23.609 -4.344 -12.586 1 98.12 45 THR B O 1
ATOM 2389 N N . VAL B 1 46 ? 22.375 -4.184 -14.398 1 98.69 46 VAL B N 1
ATOM 2390 C CA . VAL B 1 46 ? 21.109 -3.902 -13.727 1 98.69 46 VAL B CA 1
ATOM 2391 C C . VAL B 1 46 ? 19.969 -4.551 -14.492 1 98.69 46 VAL B C 1
ATOM 2393 O O . VAL B 1 46 ? 20.016 -4.66 -15.719 1 98.69 46 VAL B O 1
ATOM 2396 N N . ALA B 1 47 ? 18.938 -5.016 -13.742 1 98.88 47 ALA B N 1
ATOM 2397 C CA . ALA B 1 47 ? 17.859 -5.75 -14.383 1 98.88 47 ALA B CA 1
ATOM 2398 C C . ALA B 1 47 ? 16.531 -5.523 -13.664 1 98.88 47 ALA B C 1
ATOM 2400 O O . ALA B 1 47 ? 16.516 -5.246 -12.461 1 98.88 47 ALA B O 1
ATOM 2401 N N . GLN B 1 48 ? 15.469 -5.605 -14.391 1 98.94 48 GLN B N 1
ATOM 2402 C CA . GLN B 1 48 ? 14.086 -5.574 -13.922 1 98.94 48 GLN B CA 1
ATOM 2403 C C . GLN B 1 48 ? 13.312 -6.801 -14.398 1 98.94 48 GLN B C 1
ATOM 2405 O O . GLN B 1 48 ? 13.438 -7.207 -15.555 1 98.94 48 GLN B O 1
ATOM 2410 N N . ILE B 1 49 ? 12.594 -7.387 -13.516 1 98.88 49 ILE B N 1
ATOM 2411 C CA . ILE B 1 49 ? 11.633 -8.43 -13.859 1 98.88 49 ILE B CA 1
ATOM 2412 C C . ILE B 1 49 ? 10.219 -7.953 -13.523 1 98.88 49 ILE B C 1
ATOM 2414 O O . ILE B 1 49 ? 9.992 -7.371 -12.461 1 98.88 49 ILE B O 1
ATOM 2418 N N . ILE B 1 50 ? 9.297 -8.18 -14.445 1 98.75 50 ILE B N 1
ATOM 2419 C CA . ILE B 1 50 ? 7.895 -7.848 -14.25 1 98.75 50 ILE B CA 1
ATOM 2420 C C . ILE B 1 50 ? 7.027 -9.07 -14.539 1 98.75 50 ILE B C 1
ATOM 2422 O O . ILE B 1 50 ? 7.066 -9.617 -15.648 1 98.75 50 ILE B O 1
ATOM 2426 N N . VAL B 1 51 ? 6.305 -9.492 -13.586 1 98.44 51 VAL B N 1
ATOM 2427 C CA . VAL B 1 51 ? 5.266 -10.5 -13.766 1 98.44 51 VAL B CA 1
ATOM 2428 C C . VAL B 1 51 ? 3.959 -10.016 -13.148 1 98.44 51 VAL B C 1
ATOM 2430 O O . VAL B 1 51 ? 3.805 -10.023 -11.93 1 98.44 51 VAL B O 1
ATOM 2433 N N . GLY B 1 52 ? 2.992 -9.688 -14.031 1 96.19 52 GLY B N 1
ATOM 2434 C CA . GLY B 1 52 ? 1.8 -9.031 -13.516 1 96.19 52 GLY B CA 1
ATOM 2435 C C . GLY B 1 52 ? 2.096 -7.727 -12.805 1 96.19 52 GLY B C 1
ATOM 2436 O O . GLY B 1 52 ? 2.725 -6.828 -13.367 1 96.19 52 GLY B O 1
ATOM 2437 N N . ILE B 1 53 ? 1.694 -7.688 -11.508 1 96.44 53 ILE B N 1
ATOM 2438 C CA . ILE B 1 53 ? 1.871 -6.453 -10.75 1 96.44 53 ILE B CA 1
ATOM 2439 C C . ILE B 1 53 ? 3.162 -6.527 -9.938 1 96.44 53 ILE B C 1
ATOM 2441 O O . ILE B 1 53 ? 3.527 -5.566 -9.25 1 96.44 53 ILE B O 1
ATOM 2445 N N . PHE B 1 54 ? 3.85 -7.629 -9.953 1 98.38 54 PHE B N 1
ATOM 2446 C CA . PHE B 1 54 ? 5.086 -7.801 -9.195 1 98.38 54 PHE B CA 1
ATOM 2447 C C . PHE B 1 54 ? 6.285 -7.344 -10.023 1 98.38 54 PHE B C 1
ATOM 2449 O O . PHE B 1 54 ? 6.465 -7.773 -11.164 1 98.38 54 PHE B O 1
ATOM 2456 N N . VAL B 1 55 ? 7.074 -6.52 -9.438 1 98.75 55 VAL B N 1
ATOM 2457 C CA . VAL B 1 55 ? 8.266 -5.984 -10.086 1 98.75 55 VAL B CA 1
ATOM 2458 C C . VAL B 1 55 ? 9.484 -6.188 -9.188 1 98.75 55 VAL B C 1
ATOM 2460 O O . VAL B 1 55 ? 9.406 -5.969 -7.973 1 98.75 55 VAL B O 1
ATOM 2463 N N . PHE B 1 56 ? 10.539 -6.633 -9.758 1 98.88 56 PHE B N 1
ATOM 2464 C CA . PHE B 1 56 ? 11.781 -6.891 -9.031 1 98.88 56 PHE B CA 1
ATOM 2465 C C . PHE B 1 56 ? 12.953 -6.18 -9.695 1 98.88 56 PHE B C 1
ATOM 2467 O O . PHE B 1 56 ? 13.047 -6.133 -10.922 1 98.88 56 PHE B O 1
ATOM 2474 N N . TYR B 1 57 ? 13.812 -5.637 -8.922 1 98.88 57 TYR B N 1
ATOM 2475 C CA . TYR B 1 57 ? 15.039 -5.023 -9.406 1 98.88 57 TYR B CA 1
ATOM 2476 C C . TYR B 1 57 ? 16.266 -5.699 -8.789 1 98.88 57 TYR B C 1
ATOM 2478 O O . TYR B 1 57 ? 16.266 -6.047 -7.609 1 98.88 57 TYR B O 1
ATOM 2486 N N . ALA B 1 58 ? 17.281 -5.883 -9.531 1 98.56 58 ALA B N 1
ATOM 2487 C CA . ALA B 1 58 ? 18.547 -6.453 -9.086 1 98.56 58 ALA B CA 1
ATOM 2488 C C . ALA B 1 58 ? 19.719 -5.812 -9.82 1 98.56 58 ALA B C 1
ATOM 2490 O O . ALA B 1 58 ? 19.547 -5.133 -10.828 1 98.56 58 ALA B O 1
ATOM 2491 N N . GLY B 1 59 ? 20.875 -6.008 -9.305 1 98.38 59 GLY B N 1
ATOM 2492 C CA . GLY B 1 59 ? 22.078 -5.422 -9.891 1 98.38 59 GLY B CA 1
ATOM 2493 C C . GLY B 1 59 ? 22.422 -4.066 -9.312 1 98.38 59 GLY B C 1
ATOM 2494 O O . GLY B 1 59 ? 22.203 -3.818 -8.125 1 98.38 59 GLY B O 1
ATOM 2495 N N . ASP B 1 60 ? 23.047 -3.209 -10.102 1 97.94 60 ASP B N 1
ATOM 2496 C CA . ASP B 1 60 ? 23.609 -1.937 -9.648 1 97.94 60 ASP B CA 1
ATOM 2497 C C . ASP B 1 60 ? 22.578 -0.818 -9.75 1 97.94 60 ASP B C 1
ATOM 2499 O O . ASP B 1 60 ? 22.25 -0.364 -10.844 1 97.94 60 ASP B O 1
ATOM 2503 N N . PRO B 1 61 ? 22.109 -0.317 -8.641 1 97.56 61 PRO B N 1
ATOM 2504 C CA . PRO B 1 61 ? 21.125 0.765 -8.688 1 97.56 61 PRO B CA 1
ATOM 2505 C C . PRO B 1 61 ? 21.703 2.07 -9.227 1 97.56 61 PRO B C 1
ATOM 2507 O O . PRO B 1 61 ? 20.953 2.99 -9.562 1 97.56 61 PRO B O 1
ATOM 2510 N N . ASP B 1 62 ? 23.031 2.215 -9.297 1 96.75 62 ASP B N 1
ATOM 2511 C CA . ASP B 1 62 ? 23.672 3.439 -9.773 1 96.75 62 ASP B CA 1
ATOM 2512 C C . ASP B 1 62 ? 23.906 3.391 -11.281 1 96.75 62 ASP B C 1
ATOM 2514 O O . ASP B 1 62 ? 24.406 4.352 -11.859 1 96.75 62 ASP B O 1
ATOM 2518 N N . ALA B 1 63 ? 23.562 2.277 -11.875 1 97.31 63 ALA B N 1
ATOM 2519 C CA . ALA B 1 63 ? 23.672 2.205 -13.336 1 97.31 63 ALA B CA 1
ATOM 2520 C C . ALA B 1 63 ? 22.844 3.311 -13.992 1 97.31 63 ALA B C 1
ATOM 2522 O O . ALA B 1 63 ? 21.812 3.725 -13.469 1 97.31 63 ALA B O 1
ATOM 2523 N N . ASP B 1 64 ? 23.234 3.777 -15.133 1 95.56 64 ASP B N 1
ATOM 2524 C CA . ASP B 1 64 ? 22.594 4.879 -15.844 1 95.56 64 ASP B CA 1
ATOM 2525 C C . ASP B 1 64 ? 21.141 4.555 -16.172 1 95.56 64 ASP B C 1
ATOM 2527 O O . ASP B 1 64 ? 20.281 5.438 -16.156 1 95.56 64 ASP B O 1
ATOM 2531 N N . GLU B 1 65 ? 20.844 3.297 -16.375 1 97.38 65 GLU B N 1
ATOM 2532 C CA . GLU B 1 65 ? 19.531 2.887 -16.859 1 97.38 65 GLU B CA 1
ATOM 2533 C C . GLU B 1 65 ? 18.594 2.566 -15.695 1 97.38 65 GLU B C 1
ATOM 2535 O O . GLU B 1 65 ? 17.422 2.279 -15.898 1 97.38 65 GLU B O 1
ATOM 2540 N N . ALA B 1 66 ? 19.078 2.596 -14.484 1 97.75 66 ALA B N 1
ATOM 2541 C CA . ALA B 1 66 ? 18.266 2.24 -13.32 1 97.75 66 ALA B CA 1
ATOM 2542 C C . ALA B 1 66 ? 17.016 3.113 -13.227 1 97.75 66 ALA B C 1
ATOM 2544 O O . ALA B 1 66 ? 15.93 2.617 -12.953 1 97.75 66 ALA B O 1
ATOM 2545 N N . ASN B 1 67 ? 17.156 4.387 -13.508 1 97 67 ASN B N 1
ATOM 2546 C CA . ASN B 1 67 ? 16.016 5.289 -13.453 1 97 67 ASN B CA 1
ATOM 2547 C C . ASN B 1 67 ? 14.961 4.93 -14.5 1 97 67 ASN B C 1
ATOM 2549 O O . ASN B 1 67 ? 13.766 5.004 -14.234 1 97 67 ASN B O 1
ATOM 2553 N N . GLU B 1 68 ? 15.453 4.637 -15.633 1 98 68 GLU B N 1
ATOM 2554 C CA . GLU B 1 68 ? 14.523 4.23 -16.688 1 98 68 GLU B CA 1
ATOM 2555 C C . GLU B 1 68 ? 13.742 2.988 -16.281 1 98 68 GLU B C 1
ATOM 2557 O O . GLU B 1 68 ? 12.531 2.906 -16.516 1 98 68 GLU B O 1
ATOM 2562 N N . LEU B 1 69 ? 14.406 2.012 -15.68 1 98.5 69 LEU B N 1
ATOM 2563 C CA . LEU B 1 69 ? 13.75 0.804 -15.188 1 98.5 69 LEU B CA 1
ATOM 2564 C C . LEU B 1 69 ? 12.719 1.14 -14.117 1 98.5 69 LEU B C 1
ATOM 2566 O O . LEU B 1 69 ? 11.633 0.557 -14.094 1 98.5 69 LEU B O 1
ATOM 2570 N N . LEU B 1 70 ? 13.031 2.092 -13.273 1 98.06 70 LEU B N 1
ATOM 2571 C CA . LEU B 1 70 ? 12.164 2.459 -12.156 1 98.06 70 LEU B CA 1
ATOM 2572 C C . LEU B 1 70 ? 10.898 3.15 -12.656 1 98.06 70 LEU B C 1
ATOM 2574 O O . LEU B 1 70 ? 9.914 3.252 -11.922 1 98.06 70 LEU B O 1
ATOM 2578 N N . HIS B 1 71 ? 10.891 3.611 -13.883 1 97.19 71 HIS B N 1
ATOM 2579 C CA . HIS B 1 71 ? 9.703 4.234 -14.469 1 97.19 71 HIS B CA 1
ATOM 2580 C C . HIS B 1 71 ? 8.922 3.238 -15.32 1 97.19 71 HIS B C 1
ATOM 2582 O O . HIS B 1 71 ? 7.777 3.496 -15.688 1 97.19 71 HIS B O 1
ATOM 2588 N N . ASN B 1 72 ? 9.578 2.137 -15.695 1 98 72 ASN B N 1
ATOM 2589 C CA . ASN B 1 72 ? 8.93 1.084 -16.469 1 98 72 ASN B CA 1
ATOM 2590 C C . ASN B 1 72 ? 8.07 0.187 -15.586 1 98 72 ASN B C 1
ATOM 2592 O O . ASN B 1 72 ? 8.484 -0.919 -15.234 1 98 72 ASN B O 1
ATOM 2596 N N . LEU B 1 73 ? 6.875 0.684 -15.203 1 97.44 73 LEU B N 1
ATOM 2597 C CA . LEU B 1 73 ? 6.051 -0.004 -14.211 1 97.44 73 LEU B CA 1
ATOM 2598 C C . LEU B 1 73 ? 4.629 -0.204 -14.734 1 97.44 73 LEU B C 1
ATOM 2600 O O . LEU B 1 73 ? 4.125 0.617 -15.5 1 97.44 73 LEU B O 1
ATOM 2604 N N . PRO B 1 74 ? 3.996 -1.316 -14.297 1 94.94 74 PRO B N 1
ATOM 2605 C CA . PRO B 1 74 ? 2.535 -1.332 -14.391 1 94.94 74 PRO B CA 1
ATOM 2606 C C . PRO B 1 74 ? 1.88 -0.19 -13.617 1 94.94 74 PRO B C 1
ATOM 2608 O O . PRO B 1 74 ? 2.521 0.432 -12.766 1 94.94 74 PRO B O 1
ATOM 2611 N N . ASP B 1 75 ? 0.625 0.108 -13.867 1 90.81 75 ASP B N 1
ATOM 2612 C CA . ASP B 1 75 ? -0.093 1.194 -13.211 1 90.81 75 ASP B CA 1
ATOM 2613 C C . ASP B 1 75 ? -0.126 0.994 -11.695 1 90.81 75 ASP B C 1
ATOM 2615 O O . ASP B 1 75 ? 0.037 1.948 -10.93 1 90.81 75 ASP B O 1
ATOM 2619 N N . PHE B 1 76 ? -0.452 -0.19 -11.281 1 93.81 76 PHE B N 1
ATOM 2620 C CA . PHE B 1 76 ? -0.408 -0.602 -9.883 1 93.81 76 PHE B CA 1
ATOM 2621 C C . PHE B 1 76 ? 0.677 -1.648 -9.656 1 93.81 76 PHE B C 1
ATOM 2623 O O . PHE B 1 76 ? 0.62 -2.74 -10.227 1 93.81 76 PHE B O 1
ATOM 2630 N N . THR B 1 77 ? 1.751 -1.289 -8.75 1 97.31 77 THR B N 1
ATOM 2631 C CA . THR B 1 77 ? 2.967 -2.094 -8.711 1 97.31 77 THR B CA 1
ATOM 2632 C C . THR B 1 77 ? 3.309 -2.49 -7.281 1 97.31 77 THR B C 1
ATOM 2634 O O . THR B 1 77 ? 3.201 -1.674 -6.363 1 97.31 77 THR B O 1
ATOM 2637 N N . LEU B 1 78 ? 3.654 -3.697 -7.129 1 98.12 78 LEU B N 1
ATOM 2638 C CA . LEU B 1 78 ? 4.375 -4.168 -5.953 1 98.12 78 LEU B CA 1
ATOM 2639 C C . LEU B 1 78 ? 5.844 -4.414 -6.277 1 98.12 78 LEU B C 1
ATOM 2641 O O . LEU B 1 78 ? 6.184 -5.391 -6.945 1 98.12 78 LEU B O 1
ATOM 2645 N N . ALA B 1 79 ? 6.711 -3.555 -5.828 1 98.69 79 ALA B N 1
ATOM 2646 C CA . ALA B 1 79 ? 8.133 -3.637 -6.141 1 98.69 79 ALA B CA 1
ATOM 2647 C C . ALA B 1 79 ? 8.93 -4.184 -4.957 1 98.69 79 ALA B C 1
ATOM 2649 O O . ALA B 1 79 ? 8.758 -3.723 -3.824 1 98.69 79 ALA B O 1
ATOM 2650 N N . THR B 1 80 ? 9.75 -5.141 -5.223 1 98.56 80 THR B N 1
ATOM 2651 C CA . THR B 1 80 ? 10.594 -5.746 -4.199 1 98.56 80 THR B CA 1
ATOM 2652 C C . THR B 1 80 ? 12.07 -5.637 -4.578 1 98.56 80 THR B C 1
ATOM 2654 O O . THR B 1 80 ? 12.438 -5.887 -5.727 1 98.56 80 THR B O 1
ATOM 2657 N N . VAL B 1 81 ? 12.898 -5.238 -3.65 1 98.38 81 VAL B N 1
ATOM 2658 C CA . VAL B 1 81 ? 14.344 -5.145 -3.801 1 98.38 81 VAL B CA 1
ATOM 2659 C C . VAL B 1 81 ? 15.031 -5.73 -2.57 1 98.38 81 VAL B C 1
ATOM 2661 O O . VAL B 1 81 ? 14.391 -5.969 -1.546 1 98.38 81 VAL B O 1
ATOM 2664 N N . LYS B 1 82 ? 16.344 -5.984 -2.697 1 97.44 82 LYS B N 1
ATOM 2665 C CA . LYS B 1 82 ? 17.016 -6.707 -1.621 1 97.44 82 LYS B CA 1
ATOM 2666 C C . LYS B 1 82 ? 18.062 -5.828 -0.931 1 97.44 82 LYS B C 1
ATOM 2668 O O . LYS B 1 82 ? 18.531 -6.156 0.158 1 97.44 82 LYS B O 1
ATOM 2673 N N . THR B 1 83 ? 18.438 -4.68 -1.513 1 96.81 83 THR B N 1
ATOM 2674 C CA . THR B 1 83 ? 19.5 -3.887 -0.916 1 96.81 83 THR B CA 1
ATOM 2675 C C . THR B 1 83 ? 18.984 -2.523 -0.472 1 96.81 83 THR B C 1
ATOM 2677 O O . THR B 1 83 ? 17.984 -2.025 -1.016 1 96.81 83 THR B O 1
ATOM 2680 N N . GLU B 1 84 ? 19.672 -1.95 0.498 1 96.19 84 GLU B N 1
ATOM 2681 C CA . GLU B 1 84 ? 19.328 -0.621 0.989 1 96.19 84 GLU B CA 1
ATOM 2682 C C . GLU B 1 84 ? 19.484 0.431 -0.105 1 96.19 84 GLU B C 1
ATOM 2684 O O . GLU B 1 84 ? 18.719 1.393 -0.165 1 96.19 84 GLU B O 1
ATOM 2689 N N . GLU B 1 85 ? 20.469 0.248 -0.937 1 96.81 85 GLU B N 1
ATOM 2690 C CA . GLU B 1 85 ? 20.703 1.19 -2.027 1 96.81 85 GLU B CA 1
ATOM 2691 C C . GLU B 1 85 ? 19.5 1.247 -2.975 1 96.81 85 GLU B C 1
ATOM 2693 O O . GLU B 1 85 ? 19.078 2.33 -3.385 1 96.81 85 GLU B O 1
ATOM 2698 N N . TRP B 1 86 ? 18.953 0.119 -3.297 1 97.94 86 TRP B N 1
ATOM 2699 C CA . TRP B 1 86 ? 17.766 0.055 -4.145 1 97.94 86 TRP B CA 1
ATOM 2700 C C . TRP B 1 86 ? 16.562 0.688 -3.451 1 97.94 86 TRP B C 1
ATOM 2702 O O . TRP B 1 86 ? 15.773 1.39 -4.082 1 97.94 86 TRP B O 1
ATOM 2712 N N . LYS B 1 87 ? 16.438 0.39 -2.168 1 97.25 87 LYS B N 1
ATOM 2713 C CA . LYS B 1 87 ? 15.336 0.982 -1.411 1 97.25 87 LYS B CA 1
ATOM 2714 C C . LYS B 1 87 ? 15.391 2.506 -1.468 1 97.25 87 LYS B C 1
ATOM 2716 O O . LYS B 1 87 ? 14.383 3.156 -1.77 1 97.25 87 LYS B O 1
ATOM 2721 N N . LYS B 1 88 ? 16.547 3.061 -1.212 1 95.38 88 LYS B N 1
ATOM 2722 C CA . LYS B 1 88 ? 16.734 4.508 -1.232 1 95.38 88 LYS B CA 1
ATOM 2723 C C . LYS B 1 88 ? 16.391 5.086 -2.602 1 95.38 88 LYS B C 1
ATOM 2725 O O . LYS B 1 88 ? 15.766 6.148 -2.695 1 95.38 88 LYS B O 1
ATOM 2730 N N . LYS B 1 89 ? 16.766 4.406 -3.621 1 96.25 89 LYS B N 1
ATOM 2731 C CA . LYS B 1 89 ? 16.516 4.875 -4.984 1 96.25 89 LYS B CA 1
ATOM 2732 C C . LYS B 1 89 ? 15.031 4.898 -5.305 1 96.25 89 LYS B C 1
ATOM 2734 O O . LYS B 1 89 ? 14.531 5.875 -5.867 1 96.25 89 LYS B O 1
ATOM 2739 N N . ILE B 1 90 ? 14.273 3.857 -4.914 1 97.25 90 ILE B N 1
ATOM 2740 C CA . ILE B 1 90 ? 12.836 3.791 -5.133 1 97.25 90 ILE B CA 1
ATOM 2741 C C . ILE B 1 90 ? 12.148 4.926 -4.379 1 97.25 90 ILE B C 1
ATOM 2743 O O . ILE B 1 90 ? 11.305 5.633 -4.941 1 97.25 90 ILE B O 1
ATOM 2747 N N . GLU B 1 91 ? 12.57 5.086 -3.15 1 95 91 GLU B N 1
ATOM 2748 C CA . GLU B 1 91 ? 11.93 6.078 -2.291 1 95 91 GLU B CA 1
ATOM 2749 C C . GLU B 1 91 ? 12.195 7.496 -2.795 1 95 91 GLU B C 1
ATOM 2751 O O . GLU B 1 91 ? 11.32 8.359 -2.725 1 95 91 GLU B O 1
ATOM 2756 N N . ALA B 1 92 ? 13.383 7.727 -3.309 1 92.06 92 ALA B N 1
ATOM 2757 C CA . ALA B 1 92 ? 13.727 9.039 -3.844 1 92.06 92 ALA B CA 1
ATOM 2758 C C . ALA B 1 92 ? 12.961 9.328 -5.129 1 92.06 92 ALA B C 1
ATOM 2760 O O . ALA B 1 92 ? 12.445 10.438 -5.316 1 92.06 92 ALA B O 1
ATOM 2761 N N . LEU B 1 93 ? 12.836 8.352 -5.953 1 93.25 93 LEU B N 1
ATOM 2762 C CA . LEU B 1 93 ? 12.25 8.562 -7.273 1 93.25 93 LEU B CA 1
ATOM 2763 C C . LEU B 1 93 ? 10.734 8.633 -7.195 1 93.25 93 LEU B C 1
ATOM 2765 O O . LEU B 1 93 ? 10.109 9.391 -7.941 1 93.25 93 LEU B O 1
ATOM 2769 N N . HIS B 1 94 ? 10.164 7.832 -6.344 1 93.31 94 HIS B N 1
ATOM 2770 C CA . HIS B 1 94 ? 8.703 7.742 -6.297 1 93.31 94 HIS B CA 1
ATOM 2771 C C . HIS B 1 94 ? 8.148 8.422 -5.051 1 93.31 94 HIS B C 1
ATOM 2773 O O . HIS B 1 94 ? 7.09 8.047 -4.551 1 93.31 94 HIS B O 1
ATOM 2779 N N . LYS B 1 95 ? 8.828 9.383 -4.578 1 88.19 95 LYS B N 1
ATOM 2780 C CA . LYS B 1 95 ? 8.391 10.117 -3.395 1 88.19 95 LYS B CA 1
ATOM 2781 C C . LYS B 1 95 ? 6.961 10.625 -3.555 1 88.19 95 LYS B C 1
ATOM 2783 O O . LYS B 1 95 ? 6.613 11.195 -4.59 1 88.19 95 LYS B O 1
ATOM 2788 N N . GLY B 1 96 ? 6.176 10.359 -2.512 1 87.38 96 GLY B N 1
ATOM 2789 C CA . GLY B 1 96 ? 4.797 10.828 -2.527 1 87.38 96 GLY B CA 1
ATOM 2790 C C . GLY B 1 96 ? 3.859 9.891 -3.266 1 87.38 96 GLY B C 1
ATOM 2791 O O . GLY B 1 96 ? 2.65 10.125 -3.314 1 87.38 96 GLY B O 1
ATOM 2792 N N . SER B 1 97 ? 4.453 8.812 -3.824 1 92.06 97 SER B N 1
ATOM 2793 C CA . SER B 1 97 ? 3.609 7.922 -4.613 1 92.06 97 SER B CA 1
ATOM 2794 C C . SER B 1 97 ? 3.9 6.461 -4.293 1 92.06 97 SER B C 1
ATOM 2796 O O . SER B 1 97 ? 3.865 5.605 -5.18 1 92.06 97 SER B O 1
ATOM 2798 N N . PHE B 1 98 ? 4.27 6.25 -3.037 1 95.19 98 PHE B N 1
ATOM 2799 C CA . PHE B 1 98 ? 4.453 4.867 -2.613 1 95.19 98 PHE B CA 1
ATOM 2800 C C . PHE B 1 98 ? 4.094 4.695 -1.144 1 95.19 98 PHE B C 1
ATOM 2802 O O . PHE B 1 98 ? 4.039 5.676 -0.396 1 95.19 98 PHE B O 1
ATOM 2809 N N . GLU B 1 99 ? 3.803 3.479 -0.797 1 95.81 99 GLU B N 1
ATOM 2810 C CA . GLU B 1 99 ? 3.732 3.014 0.585 1 95.81 99 GLU B CA 1
ATOM 2811 C C . GLU B 1 99 ? 4.504 1.712 0.769 1 95.81 99 GLU B C 1
ATOM 2813 O O . GLU B 1 99 ? 4.648 0.929 -0.173 1 95.81 99 GLU B O 1
ATOM 2818 N N . LYS B 1 100 ? 5.074 1.557 1.904 1 95.75 100 LYS B N 1
ATOM 2819 C CA . LYS B 1 100 ? 5.734 0.299 2.238 1 95.75 100 LYS B CA 1
ATOM 2820 C C . LYS B 1 100 ? 4.773 -0.66 2.934 1 95.75 100 LYS B C 1
ATOM 2822 O O . LYS B 1 100 ? 4.031 -0.259 3.832 1 95.75 100 LYS B O 1
ATOM 2827 N N . ILE B 1 101 ? 4.797 -1.939 2.436 1 95.38 101 ILE B N 1
ATOM 2828 C CA . ILE B 1 101 ? 3.98 -2.959 3.084 1 95.38 101 ILE B CA 1
ATOM 2829 C C . ILE B 1 101 ? 4.836 -4.188 3.391 1 95.38 101 ILE B C 1
ATOM 2831 O O . ILE B 1 101 ? 5.949 -4.316 2.883 1 95.38 101 ILE B O 1
ATOM 2835 N N . LYS B 1 102 ? 4.246 -5.023 4.266 1 94 102 LYS B N 1
ATOM 2836 C CA . LYS B 1 102 ? 4.898 -6.293 4.582 1 94 102 LYS B CA 1
ATOM 2837 C C . LYS B 1 102 ? 4.215 -7.453 3.863 1 94 102 LYS B C 1
ATOM 2839 O O . LYS B 1 102 ? 2.986 -7.488 3.76 1 94 102 LYS B O 1
ATOM 2844 N N . ARG B 1 103 ? 4.992 -8.312 3.359 1 97.25 103 ARG B N 1
ATOM 2845 C CA . ARG B 1 103 ? 4.555 -9.617 2.859 1 97.25 103 ARG B CA 1
ATOM 2846 C C . ARG B 1 103 ? 5.277 -10.75 3.58 1 97.25 103 ARG B C 1
ATOM 2848 O O . ARG B 1 103 ? 6.242 -10.516 4.312 1 97.25 103 ARG B O 1
ATOM 2855 N N . TYR B 1 104 ? 4.77 -11.992 3.377 1 98.12 104 TYR B N 1
ATOM 2856 C CA . TYR B 1 104 ? 5.219 -13.078 4.238 1 98.12 104 TYR B CA 1
ATOM 2857 C C . TYR B 1 104 ? 5.578 -14.312 3.42 1 98.12 104 TYR B C 1
ATOM 2859 O O . TYR B 1 104 ? 4.742 -14.836 2.68 1 98.12 104 TYR B O 1
ATOM 2867 N N . GLU B 1 105 ? 6.766 -14.68 3.592 1 98 105 GLU B N 1
ATOM 2868 C CA . GLU B 1 105 ? 7.301 -15.844 2.896 1 98 105 GLU B CA 1
ATOM 2869 C C . GLU B 1 105 ? 7.238 -17.094 3.779 1 98 105 GLU B C 1
ATOM 2871 O O . GLU B 1 105 ? 7.395 -17 5 1 98 105 GLU B O 1
ATOM 2876 N N . PHE B 1 106 ? 7.09 -18.234 3.113 1 98.69 106 PHE B N 1
ATOM 2877 C CA . PHE B 1 106 ? 7.055 -19.531 3.787 1 98.69 106 PHE B CA 1
ATOM 2878 C C . PHE B 1 106 ? 8.148 -20.438 3.252 1 98.69 106 PHE B C 1
ATOM 2880 O O . PHE B 1 106 ? 8.594 -20.281 2.115 1 98.69 106 PHE B O 1
ATOM 2887 N N . TYR B 1 107 ? 8.555 -21.375 4.117 1 98.25 107 TYR B N 1
ATOM 2888 C CA . TYR B 1 107 ? 9.492 -22.391 3.633 1 98.25 107 TYR B CA 1
ATOM 2889 C C . TYR B 1 107 ? 8.867 -23.219 2.516 1 98.25 107 TYR B C 1
ATOM 2891 O O . TYR B 1 107 ? 7.68 -23.547 2.572 1 98.25 107 TYR B O 1
ATOM 2899 N N . LYS B 1 108 ? 9.688 -23.438 1.512 1 97.44 108 LYS B N 1
ATOM 2900 C CA . LYS B 1 108 ? 9.242 -24.281 0.405 1 97.44 108 LYS B CA 1
ATOM 2901 C C . LYS B 1 108 ? 9.68 -25.734 0.604 1 97.44 108 LYS B C 1
ATOM 2903 O O . LYS B 1 108 ? 10.641 -26.188 -0.021 1 97.44 108 LYS B O 1
ATOM 2908 N N . ASN B 1 109 ? 8.93 -26.391 1.485 1 97.31 109 ASN B N 1
ATOM 2909 C CA . ASN B 1 109 ? 9.195 -27.781 1.849 1 97.31 109 ASN B CA 1
ATOM 2910 C C . ASN B 1 109 ? 7.941 -28.641 1.754 1 97.31 109 ASN B C 1
ATOM 2912 O O . ASN B 1 109 ? 7.027 -28.5 2.57 1 97.31 109 ASN B O 1
ATOM 2916 N N . PRO B 1 110 ? 7.922 -29.562 0.743 1 96.81 110 PRO B N 1
ATOM 2917 C CA . PRO B 1 110 ? 6.727 -30.391 0.57 1 96.81 110 PRO B CA 1
ATOM 2918 C C . PRO B 1 110 ? 6.375 -31.188 1.823 1 96.81 110 PRO B C 1
ATOM 2920 O O . PRO B 1 110 ? 5.207 -31.531 2.033 1 96.81 110 PRO B O 1
ATOM 2923 N N . ASN B 1 111 ? 7.34 -31.422 2.697 1 97 111 ASN B N 1
ATOM 2924 C CA . ASN B 1 111 ? 7.109 -32.219 3.904 1 97 111 ASN B CA 1
ATOM 2925 C C . ASN B 1 111 ? 6.277 -31.438 4.926 1 97 111 ASN B C 1
ATOM 2927 O O . ASN B 1 111 ? 5.758 -32.031 5.875 1 97 111 ASN B O 1
ATOM 2931 N N . HIS B 1 112 ? 6.227 -30.203 4.773 1 98.25 112 HIS B N 1
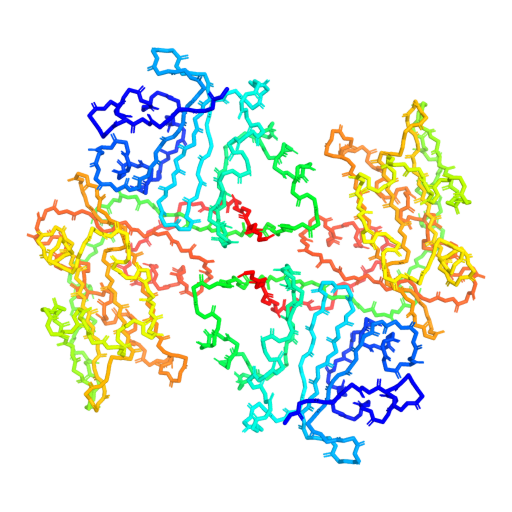ATOM 2932 C CA . HIS B 1 112 ? 5.406 -29.391 5.668 1 98.25 112 HIS B CA 1
ATOM 2933 C C . HIS B 1 112 ? 3.922 -29.578 5.363 1 98.25 112 HIS B C 1
ATOM 2935 O O . HIS B 1 112 ? 3.072 -29.297 6.215 1 98.25 112 HIS B O 1
ATOM 2941 N N . LEU B 1 113 ? 3.594 -30.016 4.117 1 98.62 113 LEU B N 1
ATOM 2942 C CA . LEU B 1 113 ? 2.209 -30.109 3.664 1 98.62 113 LEU B CA 1
ATOM 2943 C C . LEU B 1 113 ? 1.673 -31.531 3.84 1 98.62 113 LEU B C 1
ATOM 2945 O O . LEU B 1 113 ? 1.851 -32.375 2.963 1 98.62 113 LEU B O 1
ATOM 2949 N N . ASN B 1 114 ? 0.99 -31.703 4.98 1 98.5 114 ASN B N 1
ATOM 2950 C CA . ASN B 1 114 ? 0.385 -33 5.266 1 98.5 114 ASN B CA 1
ATOM 2951 C C . ASN B 1 114 ? -0.867 -33.25 4.426 1 98.5 114 ASN B C 1
ATOM 2953 O O . ASN B 1 114 ? -1.927 -32.688 4.715 1 98.5 114 ASN B O 1
ATOM 2957 N N . GLN B 1 115 ? -0.799 -34.094 3.484 1 97.94 115 GLN B N 1
ATOM 2958 C CA . GLN B 1 115 ? -1.865 -34.281 2.506 1 97.94 115 GLN B CA 1
ATOM 2959 C C . GLN B 1 115 ? -3.129 -34.844 3.166 1 97.94 115 GLN B C 1
ATOM 2961 O O . GLN B 1 115 ? -4.242 -34.5 2.768 1 97.94 115 GLN B O 1
ATOM 2966 N N . ASP B 1 116 ? -2.975 -35.688 4.156 1 97.69 116 ASP B N 1
ATOM 2967 C CA . ASP B 1 116 ? -4.141 -36.219 4.855 1 97.69 116 ASP B CA 1
ATOM 2968 C C . ASP B 1 116 ? -4.906 -35.125 5.574 1 97.69 116 ASP B C 1
ATOM 2970 O O . ASP B 1 116 ? -6.137 -35.094 5.539 1 97.69 116 ASP B O 1
ATOM 2974 N N . HIS B 1 117 ? -4.125 -34.312 6.211 1 97.25 117 HIS B N 1
ATOM 2975 C CA . HIS B 1 117 ? -4.73 -33.156 6.887 1 97.25 117 HIS B CA 1
ATOM 2976 C C . HIS B 1 117 ? -5.465 -32.25 5.895 1 97.25 117 HIS B C 1
ATOM 2978 O O . HIS B 1 117 ? -6.605 -31.859 6.141 1 97.25 117 HIS B O 1
ATOM 2984 N N . ILE B 1 118 ? -4.82 -32 4.777 1 98.12 118 ILE B N 1
ATOM 2985 C CA . ILE B 1 118 ? -5.371 -31.094 3.773 1 98.12 118 ILE B CA 1
ATOM 2986 C C . ILE B 1 118 ? -6.617 -31.719 3.146 1 98.12 118 ILE B C 1
ATOM 2988 O O . ILE B 1 118 ? -7.609 -31.016 2.904 1 98.12 118 ILE B O 1
ATOM 2992 N N . LYS B 1 119 ? -6.648 -32.969 2.945 1 97.5 119 LYS B N 1
ATOM 2993 C CA . LYS B 1 119 ? -7.77 -33.688 2.35 1 97.5 119 LYS B CA 1
ATOM 2994 C C . LYS B 1 119 ? -9.016 -33.594 3.221 1 97.5 119 LYS B C 1
ATOM 2996 O O . LYS B 1 119 ? -10.141 -33.562 2.709 1 97.5 119 LYS B O 1
ATOM 3001 N N . LYS B 1 120 ? -8.828 -33.469 4.523 1 97.06 120 LYS B N 1
ATOM 3002 C CA . LYS B 1 120 ? -9.953 -33.375 5.453 1 97.06 120 LYS B CA 1
ATOM 3003 C C . LYS B 1 120 ? -10.742 -32.094 5.215 1 97.06 120 LYS B C 1
ATOM 3005 O O . LYS B 1 120 ? -11.953 -32.062 5.461 1 97.06 120 LYS B O 1
ATOM 3010 N N . ASN B 1 121 ? -10.062 -31.094 4.711 1 96.19 121 ASN B N 1
ATOM 3011 C CA . ASN B 1 121 ? -10.719 -29.812 4.465 1 96.19 121 ASN B CA 1
ATOM 3012 C C . ASN B 1 121 ? -11.711 -29.906 3.311 1 96.19 121 ASN B C 1
ATOM 3014 O O . ASN B 1 121 ? -12.562 -29.016 3.15 1 96.19 121 ASN B O 1
ATOM 3018 N N . LEU B 1 122 ? -11.648 -30.922 2.5 1 96.06 122 LEU B N 1
ATOM 3019 C CA . LEU B 1 122 ? -12.492 -31.078 1.318 1 96.06 122 LEU B CA 1
ATOM 3020 C C . LEU B 1 122 ? -13.773 -31.828 1.654 1 96.06 122 LEU B C 1
ATOM 3022 O O . LEU B 1 122 ? -14.703 -31.875 0.849 1 96.06 122 LEU B O 1
ATOM 3026 N N . ALA B 1 123 ? -13.836 -32.375 2.838 1 88.88 123 ALA B N 1
ATOM 3027 C CA . ALA B 1 123 ? -14.953 -33.25 3.236 1 88.88 123 ALA B CA 1
ATOM 3028 C C . ALA B 1 123 ? -16.156 -32.406 3.641 1 88.88 123 ALA B C 1
ATOM 3030 O O . ALA B 1 123 ? -17.297 -32.875 3.604 1 88.88 123 ALA B O 1
ATOM 3031 N N . ASP B 1 124 ? -15.977 -31.109 3.939 1 86.5 124 ASP B N 1
ATOM 3032 C CA . ASP B 1 124 ? -17.047 -30.312 4.543 1 86.5 124 ASP B CA 1
ATOM 3033 C C . ASP B 1 124 ? -17.422 -29.141 3.652 1 86.5 124 ASP B C 1
ATOM 3035 O O . ASP B 1 124 ? -17.5 -28 4.117 1 86.5 124 ASP B O 1
ATOM 3039 N N . ILE B 1 125 ? -17.75 -29.406 2.404 1 93 125 ILE B N 1
ATOM 3040 C CA . ILE B 1 125 ? -18.234 -28.328 1.551 1 93 125 ILE B CA 1
ATOM 3041 C C . ILE B 1 125 ? -19.688 -28 1.921 1 93 125 ILE B C 1
ATOM 3043 O O . ILE B 1 125 ? -20.562 -28.859 1.889 1 93 125 ILE B O 1
ATOM 3047 N N . PRO B 1 126 ? -19.953 -26.828 2.283 1 94.94 126 PRO B N 1
ATOM 3048 C CA . PRO B 1 126 ? -21.297 -26.469 2.729 1 94.94 126 PRO B CA 1
ATOM 3049 C C . PRO B 1 126 ? -22.359 -26.672 1.645 1 94.94 126 PRO B C 1
ATOM 3051 O O . PRO B 1 126 ? -22.031 -26.625 0.453 1 94.94 126 PRO B O 1
ATOM 3054 N N . GLU B 1 127 ? -23.625 -26.891 2.115 1 94.69 127 GLU B N 1
ATOM 3055 C CA . GLU B 1 127 ? -24.734 -27.078 1.188 1 94.69 127 GLU B CA 1
ATOM 3056 C C . GLU B 1 127 ? -24.906 -25.875 0.268 1 94.69 127 GLU B C 1
ATOM 3058 O O . GLU B 1 127 ? -24.797 -24.734 0.712 1 94.69 127 GLU B O 1
ATOM 3063 N N . GLY B 1 128 ? -25.125 -26.156 -0.942 1 96.31 128 GLY B N 1
ATOM 3064 C CA . GLY B 1 128 ? -25.391 -25.094 -1.9 1 96.31 128 GLY B CA 1
ATOM 3065 C C . GLY B 1 128 ? -24.141 -24.609 -2.615 1 96.31 128 GLY B C 1
ATOM 3066 O O . GLY B 1 128 ? -24.219 -23.859 -3.59 1 96.31 128 GLY B O 1
ATOM 3067 N N . TYR B 1 129 ? -23.031 -25 -2.143 1 98 129 TYR B N 1
ATOM 3068 C CA . TYR B 1 129 ? -21.75 -24.656 -2.766 1 98 129 TYR B CA 1
ATOM 3069 C C . TYR B 1 129 ? -21.188 -25.859 -3.527 1 98 129 TYR B C 1
ATOM 3071 O O . TYR B 1 129 ? -21.422 -27 -3.158 1 98 129 TYR B O 1
ATOM 3079 N N . GLU B 1 130 ? -20.5 -25.562 -4.594 1 98.06 130 GLU B N 1
ATOM 3080 C CA . GLU B 1 130 ? -19.891 -26.609 -5.406 1 98.06 130 GLU B CA 1
ATOM 3081 C C . GLU B 1 130 ? -18.438 -26.281 -5.699 1 98.06 130 GLU B C 1
ATOM 3083 O O . GLU B 1 130 ? -18.109 -25.203 -6.195 1 98.06 130 GLU B O 1
ATOM 3088 N N . LEU B 1 131 ? -17.562 -27.203 -5.395 1 98.56 131 LEU B N 1
ATOM 3089 C CA . LEU B 1 131 ? -16.156 -27.094 -5.75 1 98.56 131 LEU B CA 1
ATOM 3090 C C . LEU B 1 131 ? -15.898 -27.703 -7.129 1 98.56 131 LEU B C 1
ATOM 3092 O O . LEU B 1 131 ? -16.297 -28.828 -7.402 1 98.56 131 LEU B O 1
ATOM 3096 N N . LYS B 1 132 ? -15.203 -26.953 -8.016 1 98.5 132 LYS B N 1
ATOM 3097 C CA . LYS B 1 132 ? -14.938 -27.422 -9.375 1 98.5 132 LYS B CA 1
ATOM 3098 C C . LYS B 1 132 ? -13.539 -27.031 -9.828 1 98.5 132 LYS B C 1
ATOM 3100 O O . LYS B 1 132 ? -13.07 -25.922 -9.523 1 98.5 132 LYS B O 1
ATOM 3105 N N . PRO B 1 133 ? -12.891 -27.969 -10.539 1 98.69 133 PRO B N 1
ATOM 3106 C CA . PRO B 1 133 ? -11.727 -27.484 -11.273 1 98.69 133 PRO B CA 1
ATOM 3107 C C . PRO B 1 133 ? -12.086 -26.453 -12.328 1 98.69 133 PRO B C 1
ATOM 3109 O O . PRO B 1 133 ? -13.172 -26.516 -12.922 1 98.69 133 PRO B O 1
ATOM 3112 N N . ILE B 1 134 ? -11.258 -25.562 -12.539 1 98.69 134 ILE B N 1
ATOM 3113 C CA . ILE B 1 134 ? -11.523 -24.547 -13.539 1 98.69 134 ILE B CA 1
ATOM 3114 C C . ILE B 1 134 ? -11.328 -25.125 -14.938 1 98.69 134 ILE B C 1
ATOM 3116 O O . ILE B 1 134 ? -10.211 -25.516 -15.297 1 98.69 134 ILE B O 1
ATOM 3120 N N . ASP B 1 135 ? -12.383 -25.234 -15.68 1 98 135 ASP B N 1
ATOM 3121 C CA . ASP B 1 135 ? -12.32 -25.625 -17.078 1 98 135 ASP B CA 1
ATOM 3122 C C . ASP B 1 135 ? -12.43 -24.406 -18 1 98 135 ASP B C 1
ATOM 3124 O O . ASP B 1 135 ? -12.328 -23.266 -17.531 1 98 135 ASP B O 1
ATOM 3128 N N . LEU B 1 136 ? -12.57 -24.625 -19.281 1 97.5 136 LEU B N 1
ATOM 3129 C CA . LEU B 1 136 ? -12.594 -23.516 -20.25 1 97.5 136 LEU B CA 1
ATOM 3130 C C . LEU B 1 136 ? -13.758 -22.578 -19.969 1 97.5 136 LEU B C 1
ATOM 3132 O O . LEU B 1 136 ? -13.586 -21.359 -19.969 1 97.5 136 LEU B O 1
ATOM 3136 N N . THR B 1 137 ? -14.914 -23.141 -19.688 1 97.44 137 THR B N 1
ATOM 3137 C CA . THR B 1 137 ? -16.109 -22.344 -19.422 1 97.44 137 THR B CA 1
ATOM 3138 C C . THR B 1 137 ? -15.906 -21.453 -18.188 1 97.44 137 THR B C 1
ATOM 3140 O O . THR B 1 137 ? -16.203 -20.266 -18.234 1 97.44 137 THR B O 1
ATOM 3143 N N . LEU B 1 138 ? -15.391 -22 -17.141 1 98.06 138 LEU B N 1
ATOM 3144 C CA . LEU B 1 138 ? -15.188 -21.266 -15.898 1 98.06 138 LEU B CA 1
ATOM 3145 C C . LEU B 1 138 ? -14.055 -20.25 -16.047 1 98.06 138 LEU B C 1
ATOM 3147 O O . LEU B 1 138 ? -14.117 -19.156 -15.461 1 98.06 138 LEU B O 1
ATOM 3151 N N . ALA B 1 139 ? -13.039 -20.609 -16.828 1 97.81 139 ALA B N 1
ATOM 3152 C CA . ALA B 1 139 ? -11.914 -19.703 -17.047 1 97.81 139 ALA B CA 1
ATOM 3153 C C . ALA B 1 139 ? -12.367 -18.438 -17.781 1 97.81 139 ALA B C 1
ATOM 3155 O O . ALA B 1 139 ? -11.742 -17.375 -17.641 1 97.81 139 ALA B O 1
ATOM 3156 N N . GLU B 1 140 ? -13.414 -18.547 -18.5 1 96.94 140 GLU B N 1
ATOM 3157 C CA . GLU B 1 140 ? -13.914 -17.406 -19.266 1 96.94 140 GLU B CA 1
ATOM 3158 C C . GLU B 1 140 ? -15.109 -16.766 -18.562 1 96.94 140 GLU B C 1
ATOM 3160 O O . GLU B 1 140 ? -15.633 -15.75 -19.031 1 96.94 140 GLU B O 1
ATOM 3165 N N . ASP B 1 141 ? -15.555 -17.344 -17.516 1 97 141 ASP B N 1
ATOM 3166 C CA . ASP B 1 141 ? -16.703 -16.828 -16.781 1 97 141 ASP B CA 1
ATOM 3167 C C . ASP B 1 141 ? -16.406 -15.484 -16.125 1 97 141 ASP B C 1
ATOM 3169 O O . ASP B 1 141 ? -15.438 -15.367 -15.367 1 97 141 ASP B O 1
ATOM 3173 N N . PRO B 1 142 ? -17.234 -14.492 -16.344 1 96.62 142 PRO B N 1
ATOM 3174 C CA . PRO B 1 142 ? -16.984 -13.172 -15.758 1 96.62 142 PRO B CA 1
ATOM 3175 C C . PRO B 1 142 ? -16.922 -13.203 -14.227 1 96.62 142 PRO B C 1
ATOM 3177 O O . PRO B 1 142 ? -16.203 -12.414 -13.625 1 96.62 142 PRO B O 1
ATOM 3180 N N . SER B 1 143 ? -17.641 -14.078 -13.609 1 96.75 143 SER B N 1
ATOM 3181 C CA . SER B 1 143 ? -17.656 -14.109 -12.156 1 96.75 143 SER B CA 1
ATOM 3182 C C . SER B 1 143 ? -16.312 -14.531 -11.586 1 96.75 143 SER B C 1
ATOM 3184 O O . SER B 1 143 ? -15.945 -14.125 -10.484 1 96.75 143 SER B O 1
ATOM 3186 N N . LEU B 1 144 ? -15.555 -15.344 -12.352 1 97.5 144 LEU B N 1
ATOM 3187 C CA . LEU B 1 144 ? -14.203 -15.688 -11.93 1 97.5 144 LEU B CA 1
ATOM 3188 C C . LEU B 1 144 ? -13.297 -14.461 -11.938 1 97.5 144 LEU B C 1
ATOM 3190 O O . LEU B 1 144 ? -12.555 -14.219 -10.984 1 97.5 144 LEU B O 1
ATOM 3194 N N . HIS B 1 145 ? -13.453 -13.688 -12.992 1 95.69 145 HIS B N 1
ATOM 3195 C CA . HIS B 1 145 ? -12.602 -12.516 -13.18 1 95.69 145 HIS B CA 1
ATOM 3196 C C . HIS B 1 145 ? -13.016 -11.383 -12.242 1 95.69 145 HIS B C 1
ATOM 3198 O O . HIS B 1 145 ? -12.227 -10.477 -11.969 1 95.69 145 HIS B O 1
ATOM 3204 N N . GLU B 1 146 ? -14.266 -11.5 -11.766 1 94 146 GLU B N 1
ATOM 3205 C CA . GLU B 1 146 ? -14.719 -10.562 -10.742 1 94 146 GLU B CA 1
ATOM 3206 C C . GLU B 1 146 ? -14.031 -10.828 -9.406 1 94 146 GLU B C 1
ATOM 3208 O O . GLU B 1 146 ? -13.922 -9.93 -8.57 1 94 146 GLU B O 1
ATOM 3213 N N . LEU B 1 147 ? -13.617 -12.055 -9.211 1 95.75 147 LEU B N 1
ATOM 3214 C CA . LEU B 1 147 ? -12.836 -12.352 -8.016 1 95.75 147 LEU B CA 1
ATOM 3215 C C . LEU B 1 147 ? -11.422 -11.781 -8.133 1 95.75 147 LEU B C 1
ATOM 3217 O O . LEU B 1 147 ? -10.914 -11.164 -7.195 1 95.75 147 LEU B O 1
ATOM 3221 N N . SER B 1 148 ? -10.828 -12.07 -9.297 1 95.31 148 SER B N 1
ATOM 3222 C CA . SER B 1 148 ? -9.492 -11.547 -9.578 1 95.31 148 SER B CA 1
ATOM 3223 C C . SER B 1 148 ? -9.125 -11.734 -11.047 1 95.31 148 SER B C 1
ATOM 3225 O O . SER B 1 148 ? -9.203 -12.844 -11.578 1 95.31 148 SER B O 1
ATOM 3227 N N . GLU B 1 149 ? -8.641 -10.656 -11.609 1 91.12 149 GLU B N 1
ATOM 3228 C CA . GLU B 1 149 ? -8.117 -10.781 -12.969 1 91.12 149 GLU B CA 1
ATOM 3229 C C . GLU B 1 149 ? -6.785 -11.523 -12.977 1 91.12 149 GLU B C 1
ATOM 3231 O O . GLU B 1 149 ? -6.422 -12.141 -13.977 1 91.12 149 GLU B O 1
ATOM 3236 N N . ASP B 1 150 ? -6.125 -11.523 -11.898 1 94.25 150 ASP B N 1
ATOM 3237 C CA . ASP B 1 150 ? -4.766 -12.047 -11.812 1 94.25 150 ASP B CA 1
ATOM 3238 C C . ASP B 1 150 ? -4.777 -13.562 -11.648 1 94.25 150 ASP B C 1
ATOM 3240 O O . ASP B 1 150 ? -3.721 -14.203 -11.648 1 94.25 150 ASP B O 1
ATOM 3244 N N . PHE B 1 151 ? -5.934 -14.133 -11.57 1 96.62 151 PHE B N 1
ATOM 3245 C CA . PHE B 1 151 ? -6.023 -15.586 -11.555 1 96.62 151 PHE B CA 1
ATOM 3246 C C . PHE B 1 151 ? -5.379 -16.188 -12.805 1 96.62 151 PHE B C 1
ATOM 3248 O O . PHE B 1 151 ? -4.723 -17.219 -12.734 1 96.62 151 PHE B O 1
ATOM 3255 N N . ILE B 1 152 ? -5.555 -15.391 -13.906 1 96 152 ILE B N 1
ATOM 3256 C CA . ILE B 1 152 ? -5.176 -16.016 -15.172 1 96 152 ILE B CA 1
ATOM 3257 C C . ILE B 1 152 ? -4.414 -15.008 -16.031 1 96 152 ILE B C 1
ATOM 3259 O O . ILE B 1 152 ? -3.777 -15.375 -17.016 1 96 152 ILE B O 1
ATOM 3263 N N . SER B 1 153 ? -4.387 -13.766 -15.688 1 95.38 153 SER B N 1
ATOM 3264 C CA . SER B 1 153 ? -3.969 -12.688 -16.578 1 95.38 153 SER B CA 1
ATOM 3265 C C . SER B 1 153 ? -2.482 -12.781 -16.906 1 95.38 153 SER B C 1
ATOM 3267 O O . SER B 1 153 ? -2.016 -12.188 -17.875 1 95.38 153 SER B O 1
ATOM 3269 N N . GLN B 1 154 ? -1.713 -13.523 -16.172 1 96.62 154 GLN B N 1
ATOM 3270 C CA . GLN B 1 154 ? -0.282 -13.656 -16.422 1 96.62 154 GLN B CA 1
ATOM 3271 C C . GLN B 1 154 ? -0.016 -14.648 -17.547 1 96.62 154 GLN B C 1
ATOM 3273 O O . GLN B 1 154 ? 1.092 -14.695 -18.094 1 96.62 154 GLN B O 1
ATOM 3278 N N . PHE B 1 155 ? -0.967 -15.43 -17.859 1 98 155 PHE B N 1
ATOM 3279 C CA . PHE B 1 155 ? -0.85 -16.391 -18.938 1 98 155 PHE B CA 1
ATOM 3280 C C . PHE B 1 155 ? -1.152 -15.734 -20.281 1 98 155 PHE B C 1
ATOM 3282 O O . PHE B 1 155 ? -1.79 -14.68 -20.328 1 98 155 PHE B O 1
ATOM 3289 N N . ASN B 1 156 ? -0.728 -16.375 -21.359 1 96.81 156 ASN B N 1
ATOM 3290 C CA . ASN B 1 156 ? -0.883 -15.797 -22.688 1 96.81 156 ASN B CA 1
ATOM 3291 C C . ASN B 1 156 ? -2.34 -15.82 -23.141 1 96.81 156 ASN B C 1
ATOM 3293 O O . ASN B 1 156 ? -2.738 -15.039 -24 1 96.81 156 ASN B O 1
ATOM 3297 N N . SER B 1 157 ? -3.092 -16.797 -22.672 1 96.75 157 SER B N 1
ATOM 3298 C CA . SER B 1 157 ? -4.496 -17.016 -23 1 96.75 157 SER B CA 1
ATOM 3299 C C . SER B 1 157 ? -5.16 -17.953 -22 1 96.75 157 SER B C 1
ATOM 3301 O O . SER B 1 157 ? -4.48 -18.562 -21.172 1 96.75 157 SER B O 1
ATOM 3303 N N . THR B 1 158 ? -6.426 -18 -22.125 1 96.69 158 THR B N 1
ATOM 3304 C CA . THR B 1 158 ? -7.16 -18.969 -21.312 1 96.69 158 THR B CA 1
ATOM 3305 C C . THR B 1 158 ? -6.672 -20.391 -21.594 1 96.69 158 THR B C 1
ATOM 3307 O O . THR B 1 158 ? -6.531 -21.203 -20.672 1 96.69 158 THR B O 1
ATOM 3310 N N . LYS B 1 159 ? -6.395 -20.734 -22.812 1 97.25 159 LYS B N 1
ATOM 3311 C CA . LYS B 1 159 ? -5.879 -22.047 -23.188 1 97.25 159 LYS B CA 1
ATOM 3312 C C . LYS B 1 159 ? -4.512 -22.297 -22.547 1 97.25 159 LYS B C 1
ATOM 3314 O O . LYS B 1 159 ? -4.234 -23.391 -22.078 1 97.25 159 LYS B O 1
ATOM 3319 N N . ASP B 1 160 ? -3.705 -21.297 -22.625 1 98.19 160 ASP B N 1
ATOM 3320 C CA . ASP B 1 160 ? -2.393 -21.391 -22 1 98.19 160 ASP B CA 1
ATOM 3321 C C . ASP B 1 160 ? -2.525 -21.703 -20.5 1 98.19 160 ASP B C 1
ATOM 3323 O O . ASP B 1 160 ? -1.792 -22.547 -19.969 1 98.19 160 ASP B O 1
ATOM 3327 N N . PHE B 1 161 ? -3.447 -21.062 -19.875 1 98.56 161 PHE B N 1
ATOM 3328 C CA . PHE B 1 161 ? -3.709 -21.328 -18.453 1 98.56 161 PHE B CA 1
ATOM 3329 C C . PHE B 1 161 ? -4.137 -22.781 -18.25 1 98.56 161 PHE B C 1
ATOM 3331 O O . PHE B 1 161 ? -3.635 -23.469 -17.359 1 98.56 161 PHE B O 1
ATOM 3338 N N . LEU B 1 162 ? -4.977 -23.234 -19.016 1 98.38 162 LEU B N 1
ATOM 3339 C CA . LEU B 1 162 ? -5.512 -24.578 -18.859 1 98.38 162 LEU B CA 1
ATOM 3340 C C . LEU B 1 162 ? -4.445 -25.625 -19.156 1 98.38 162 LEU B C 1
ATOM 3342 O O . LEU B 1 162 ? -4.457 -26.719 -18.562 1 98.38 162 LEU B O 1
ATOM 3346 N N . ASP B 1 163 ? -3.52 -25.312 -20.062 1 98.06 163 ASP B N 1
ATOM 3347 C CA . ASP B 1 163 ? -2.471 -26.25 -20.469 1 98.06 163 ASP B CA 1
ATOM 3348 C C . ASP B 1 163 ? -1.355 -26.297 -19.422 1 98.06 163 ASP B C 1
ATOM 3350 O O . ASP B 1 163 ? -0.784 -27.359 -19.172 1 98.06 163 ASP B O 1
ATOM 3354 N N . ARG B 1 164 ? -1.054 -25.141 -18.828 1 98.19 164 ARG B N 1
ATOM 3355 C CA . ARG B 1 164 ? 0.176 -25.094 -18.047 1 98.19 164 ARG B CA 1
ATOM 3356 C C . ARG B 1 164 ? -0.118 -24.75 -16.578 1 98.19 164 ARG B C 1
ATOM 3358 O O . ARG B 1 164 ? 0.72 -24.969 -15.711 1 98.19 164 ARG B O 1
ATOM 3365 N N . GLY B 1 165 ? -1.284 -24.125 -16.344 1 98.56 165 GLY B N 1
ATOM 3366 C CA . GLY B 1 165 ? -1.665 -23.75 -15 1 98.56 165 GLY B CA 1
ATOM 3367 C C . GLY B 1 165 ? -2.682 -24.688 -14.383 1 98.56 165 GLY B C 1
ATOM 3368 O O . GLY B 1 165 ? -2.781 -25.859 -14.773 1 98.56 165 GLY B O 1
ATOM 3369 N N . MET B 1 166 ? -3.291 -24.312 -13.312 1 98.69 166 MET B N 1
ATOM 3370 C CA . MET B 1 166 ? -4.34 -25.062 -12.625 1 98.69 166 MET B CA 1
ATOM 3371 C C . MET B 1 166 ? -5.102 -24.172 -11.648 1 98.69 166 MET B C 1
ATOM 3373 O O . MET B 1 166 ? -4.586 -23.125 -11.227 1 98.69 166 MET B O 1
ATOM 3377 N N . GLY B 1 167 ? -6.32 -24.578 -11.375 1 98.81 167 GLY B N 1
ATOM 3378 C CA . GLY B 1 167 ? -7.129 -23.812 -10.438 1 98.81 167 GLY B CA 1
ATOM 3379 C C . GLY B 1 167 ? -8.438 -24.484 -10.086 1 98.81 167 GLY B C 1
ATOM 3380 O O . GLY B 1 167 ? -8.891 -25.391 -10.805 1 98.81 167 GLY B O 1
ATOM 3381 N N . PHE B 1 168 ? -8.953 -24.094 -9.016 1 98.88 168 PHE B N 1
ATOM 3382 C CA . PHE B 1 168 ? -10.258 -24.531 -8.531 1 98.88 168 PHE B CA 1
ATOM 3383 C C . PHE B 1 168 ? -11.125 -23.344 -8.141 1 98.88 168 PHE B C 1
ATOM 3385 O O . PHE B 1 168 ? -10.602 -22.281 -7.801 1 98.88 168 PHE B O 1
ATOM 3392 N N . VAL B 1 169 ? -12.406 -23.578 -8.219 1 98.81 169 VAL B N 1
ATOM 3393 C CA . VAL B 1 169 ? -13.359 -22.531 -7.879 1 98.81 169 VAL B CA 1
ATOM 3394 C C . VAL B 1 169 ? -14.516 -23.125 -7.078 1 98.81 169 VAL B C 1
ATOM 3396 O O . VAL B 1 169 ? -14.859 -24.297 -7.238 1 98.81 169 VAL B O 1
ATOM 3399 N N . ILE B 1 170 ? -15.008 -22.406 -6.16 1 98.75 170 ILE B N 1
ATOM 3400 C CA . ILE B 1 170 ? -16.266 -22.719 -5.508 1 98.75 170 ILE B CA 1
ATOM 3401 C C . ILE B 1 170 ? -17.391 -21.859 -6.105 1 98.75 170 ILE B C 1
ATOM 3403 O O . ILE B 1 170 ? -17.266 -20.641 -6.176 1 98.75 170 ILE B O 1
ATOM 3407 N N . LEU B 1 171 ? -18.438 -22.531 -6.516 1 98.75 171 LEU B N 1
ATOM 3408 C CA . LEU B 1 171 ? -19.625 -21.875 -7.066 1 98.75 171 LEU B CA 1
ATOM 3409 C C . LEU B 1 171 ? -20.75 -21.828 -6.039 1 98.75 171 LEU B C 1
ATOM 3411 O O . LEU B 1 171 ? -20.938 -22.781 -5.281 1 98.75 171 LEU B O 1
ATOM 3415 N N . HIS B 1 172 ? -21.422 -20.766 -5.98 1 98.5 172 HIS B N 1
ATOM 3416 C CA . HIS B 1 172 ? -22.703 -20.625 -5.293 1 98.5 172 HIS B CA 1
ATOM 3417 C C . HIS B 1 172 ? -23.766 -20.031 -6.219 1 98.5 172 HIS B C 1
ATOM 3419 O O . HIS B 1 172 ? -23.594 -18.922 -6.738 1 98.5 172 HIS B O 1
ATOM 3425 N N . LYS B 1 173 ? -24.844 -20.781 -6.461 1 97.12 173 LYS B N 1
ATOM 3426 C CA . LYS B 1 173 ? -25.906 -20.375 -7.379 1 97.12 173 LYS B CA 1
ATOM 3427 C C . LYS B 1 173 ? -25.344 -20.047 -8.758 1 97.12 173 LYS B C 1
ATOM 3429 O O . LYS B 1 173 ? -25.672 -19.016 -9.352 1 97.12 173 LYS B O 1
ATOM 3434 N N . GLY B 1 174 ? -24.328 -20.797 -9.156 1 96.31 174 GLY B N 1
ATOM 3435 C CA . GLY B 1 174 ? -23.797 -20.734 -10.508 1 96.31 174 GLY B CA 1
ATOM 3436 C C . GLY B 1 174 ? -22.734 -19.672 -10.672 1 96.31 174 GLY B C 1
ATOM 3437 O O . GLY B 1 174 ? -22.172 -19.5 -11.758 1 96.31 174 GLY B O 1
ATOM 3438 N N . LYS B 1 175 ? -22.406 -18.984 -9.648 1 97.94 175 LYS B N 1
ATOM 3439 C CA . LYS B 1 175 ? -21.406 -17.922 -9.719 1 97.94 175 LYS B CA 1
ATOM 3440 C C . LYS B 1 175 ? -20.172 -18.266 -8.914 1 97.94 175 LYS B C 1
ATOM 3442 O O . LYS B 1 175 ? -20.266 -18.828 -7.82 1 97.94 175 LYS B O 1
ATOM 3447 N N . ALA B 1 176 ? -19.016 -17.922 -9.469 1 98.56 176 ALA B N 1
ATOM 3448 C CA . ALA B 1 176 ? -17.766 -18.094 -8.727 1 98.56 176 ALA B CA 1
ATOM 3449 C C . ALA B 1 176 ? -17.719 -17.172 -7.512 1 98.56 176 ALA B C 1
ATOM 3451 O O . ALA B 1 176 ? -17.875 -15.961 -7.637 1 98.56 176 ALA B O 1
ATOM 3452 N N . VAL B 1 177 ? -17.516 -17.734 -6.34 1 98.31 177 VAL B N 1
ATOM 3453 C CA . VAL B 1 177 ? -17.516 -16.906 -5.137 1 98.31 177 VAL B CA 1
ATOM 3454 C C . VAL B 1 177 ? -16.172 -17.031 -4.422 1 98.31 177 VAL B C 1
ATOM 3456 O O . VAL B 1 177 ? -15.844 -16.219 -3.553 1 98.31 177 VAL B O 1
ATOM 3459 N N . CYS B 1 178 ? -15.359 -18.031 -4.77 1 98.44 178 CYS B N 1
ATOM 3460 C CA . CYS B 1 178 ? -14.008 -18.219 -4.266 1 98.44 178 CYS B CA 1
ATOM 3461 C C . CYS B 1 178 ? -13.156 -18.984 -5.27 1 98.44 178 CYS B C 1
ATOM 3463 O O . CYS B 1 178 ? -13.641 -19.906 -5.926 1 98.44 178 CYS B O 1
ATOM 3465 N N . GLY B 1 179 ? -11.938 -18.531 -5.41 1 98.62 179 GLY B N 1
ATOM 3466 C CA . GLY B 1 179 ? -11.039 -19.203 -6.32 1 98.62 179 GLY B CA 1
ATOM 3467 C C . GLY B 1 179 ? -9.625 -19.328 -5.777 1 98.62 179 GLY B C 1
ATOM 3468 O O . GLY B 1 179 ? -9.203 -18.547 -4.934 1 98.62 179 GLY B O 1
ATOM 3469 N N . ALA B 1 180 ? -8.953 -20.359 -6.164 1 98.88 180 ALA B N 1
ATOM 3470 C CA . ALA B 1 180 ? -7.516 -20.562 -5.984 1 98.88 180 ALA B CA 1
ATOM 3471 C C . ALA B 1 180 ? -6.863 -21.031 -7.281 1 98.88 180 ALA B C 1
ATOM 3473 O O . ALA B 1 180 ? -7.305 -22.016 -7.887 1 98.88 180 ALA B O 1
ATOM 3474 N N . THR B 1 181 ? -5.891 -20.297 -7.715 1 98.81 181 THR B N 1
ATOM 3475 C CA . THR B 1 181 ? -5.273 -20.641 -8.992 1 98.81 181 THR B CA 1
ATOM 3476 C C . THR B 1 181 ? -3.756 -20.5 -8.914 1 98.81 181 THR B C 1
ATOM 3478 O O . THR B 1 181 ? -3.223 -20.016 -7.906 1 98.81 181 THR B O 1
ATOM 3481 N N . SER B 1 182 ? -3.129 -21.047 -9.945 1 98.75 182 SER B N 1
ATOM 3482 C CA . SER B 1 182 ? -1.722 -20.734 -10.172 1 98.75 182 SER B CA 1
ATOM 3483 C C . SER B 1 182 ? -1.547 -19.312 -10.719 1 98.75 182 SER B C 1
ATOM 3485 O O . SER B 1 182 ? -1.656 -19.094 -11.922 1 98.75 182 SER B O 1
ATOM 3487 N N . PHE B 1 183 ? -1.271 -18.406 -9.875 1 98.31 183 PHE B N 1
ATOM 3488 C CA . PHE B 1 183 ? -0.95 -17.047 -10.336 1 98.31 183 PHE B CA 1
ATOM 3489 C C . PHE B 1 183 ? 0.164 -17.078 -11.375 1 98.31 183 PHE B C 1
ATOM 3491 O O . PHE B 1 183 ? 0.067 -16.422 -12.414 1 98.31 183 PHE B O 1
ATOM 3498 N N . SER B 1 184 ? 1.157 -17.844 -11.016 1 98.69 184 SER B N 1
ATOM 3499 C CA . SER B 1 184 ? 2.266 -18.094 -11.93 1 98.69 184 SER B CA 1
ATOM 3500 C C . SER B 1 184 ? 2.727 -19.547 -11.852 1 98.69 184 SER B C 1
ATOM 3502 O O . SER B 1 184 ? 2.303 -20.297 -10.969 1 98.69 184 SER B O 1
ATOM 3504 N N . ILE B 1 185 ? 3.578 -19.906 -12.867 1 98.81 185 ILE B N 1
ATOM 3505 C CA . ILE B 1 185 ? 4.18 -21.234 -12.875 1 98.81 185 ILE B CA 1
ATOM 3506 C C . ILE B 1 185 ? 5.699 -21.125 -12.938 1 98.81 185 ILE B C 1
ATOM 3508 O O . ILE B 1 185 ? 6.23 -20.109 -13.391 1 98.81 185 ILE B O 1
ATOM 3512 N N . TYR B 1 186 ? 6.367 -22.062 -12.406 1 98.56 186 TYR B N 1
ATOM 3513 C CA . TYR B 1 186 ? 7.805 -22.281 -12.539 1 98.56 186 TYR B CA 1
ATOM 3514 C C . TYR B 1 186 ? 8.125 -23.766 -12.688 1 98.56 186 TYR B C 1
ATOM 3516 O O . TYR B 1 186 ? 7.223 -24.609 -12.664 1 98.56 186 TYR B O 1
ATOM 3524 N N . ASP B 1 187 ? 9.328 -24.078 -12.922 1 98.31 187 ASP B N 1
ATOM 3525 C CA . ASP B 1 187 ? 9.672 -25.438 -13.312 1 98.31 187 ASP B CA 1
ATOM 3526 C C . ASP B 1 187 ? 9.219 -26.438 -12.258 1 98.31 187 ASP B C 1
ATOM 3528 O O . ASP B 1 187 ? 8.75 -27.531 -12.594 1 98.31 187 ASP B O 1
ATOM 3532 N N . ASP B 1 188 ? 9.281 -26.031 -11.023 1 98.31 188 ASP B N 1
ATOM 3533 C CA . ASP B 1 188 ? 9.062 -27 -9.953 1 98.31 188 ASP B CA 1
ATOM 3534 C C . ASP B 1 188 ? 7.719 -26.75 -9.258 1 98.31 188 ASP B C 1
ATOM 3536 O O . ASP B 1 188 ? 7.457 -27.312 -8.188 1 98.31 188 ASP B O 1
ATOM 3540 N N . GLY B 1 189 ? 6.91 -25.891 -9.898 1 98.75 189 GLY B N 1
ATOM 3541 C CA . GLY B 1 189 ? 5.656 -25.703 -9.188 1 98.75 189 GLY B CA 1
ATOM 3542 C C . GLY B 1 189 ? 4.895 -24.469 -9.641 1 98.75 189 GLY B C 1
ATOM 3543 O O . GLY B 1 189 ? 4.977 -24.078 -10.805 1 98.75 189 GLY B O 1
ATOM 3544 N N . ILE B 1 190 ? 3.988 -24 -8.758 1 98.88 190 ILE B N 1
ATOM 3545 C CA . ILE B 1 190 ? 3.154 -22.828 -9.016 1 98.88 190 ILE B CA 1
ATOM 3546 C C . ILE B 1 190 ? 3.268 -21.859 -7.848 1 98.88 190 ILE B C 1
ATOM 3548 O O . ILE B 1 190 ? 3.727 -22.219 -6.762 1 98.88 190 ILE B O 1
ATOM 3552 N N . GLU B 1 191 ? 2.951 -20.609 -8.086 1 98.81 191 GLU B N 1
ATOM 3553 C CA . GLU B 1 191 ? 2.611 -19.625 -7.062 1 98.81 191 GLU B CA 1
ATOM 3554 C C . GLU B 1 191 ? 1.099 -19.469 -6.918 1 98.81 191 GLU B C 1
ATOM 3556 O O . GLU B 1 191 ? 0.396 -19.234 -7.906 1 98.81 191 GLU B O 1
ATOM 3561 N N . ILE B 1 192 ? 0.642 -19.562 -5.715 1 98.56 192 ILE B N 1
ATOM 3562 C CA . ILE B 1 192 ? -0.799 -19.641 -5.504 1 98.56 192 ILE B CA 1
ATOM 3563 C C . ILE B 1 192 ? -1.368 -18.234 -5.309 1 98.56 192 ILE B C 1
ATOM 3565 O O . ILE B 1 192 ? -0.763 -17.406 -4.629 1 98.56 192 ILE B O 1
ATOM 3569 N N . GLU B 1 193 ? -2.541 -18.031 -5.875 1 98.19 193 GLU B N 1
ATOM 3570 C CA . GLU B 1 193 ? -3.414 -16.906 -5.508 1 98.19 193 GLU B CA 1
ATOM 3571 C C . GLU B 1 193 ? -4.789 -17.406 -5.07 1 98.19 193 GLU B C 1
ATOM 3573 O O . GLU B 1 193 ? -5.359 -18.312 -5.699 1 98.19 193 GLU B O 1
ATOM 3578 N N . VAL B 1 194 ? -5.258 -16.891 -3.996 1 98.25 194 VAL B N 1
ATOM 3579 C CA . VAL B 1 194 ? -6.598 -17.188 -3.504 1 98.25 194 VAL B CA 1
ATOM 3580 C C . VAL B 1 194 ? -7.387 -15.883 -3.354 1 98.25 194 VAL B C 1
ATOM 3582 O O . VAL B 1 194 ? -6.855 -14.875 -2.875 1 98.25 194 VAL B O 1
ATOM 3585 N N . ALA B 1 195 ? -8.625 -15.922 -3.775 1 97.19 195 ALA B N 1
ATOM 3586 C CA . ALA B 1 195 ? -9.508 -14.766 -3.604 1 97.19 195 ALA B CA 1
ATOM 3587 C C . ALA B 1 195 ? -10.945 -15.211 -3.338 1 97.19 195 ALA B C 1
ATOM 3589 O O . ALA B 1 195 ? -11.445 -16.125 -3.986 1 97.19 195 ALA B O 1
ATOM 3590 N N . THR B 1 196 ? -11.539 -14.609 -2.377 1 97 196 THR B N 1
ATOM 3591 C CA . THR B 1 196 ? -12.938 -14.844 -2.033 1 97 196 THR B CA 1
ATOM 3592 C C . THR B 1 196 ? -13.75 -13.555 -2.16 1 97 196 THR B C 1
ATOM 3594 O O . THR B 1 196 ? -13.305 -12.492 -1.737 1 97 196 THR B O 1
ATOM 3597 N N . HIS B 1 197 ? -14.914 -13.648 -2.766 1 96.31 197 HIS B N 1
ATOM 3598 C CA . HIS B 1 197 ? -15.82 -12.508 -2.779 1 96.31 197 HIS B CA 1
ATOM 3599 C C . HIS B 1 197 ? -16.078 -11.992 -1.366 1 96.31 197 HIS B C 1
ATOM 3601 O O . HIS B 1 197 ? -16.297 -12.781 -0.445 1 96.31 197 HIS B O 1
ATOM 3607 N N . PRO B 1 198 ? -16.109 -10.695 -1.202 1 93.81 198 PRO B N 1
ATOM 3608 C CA . PRO B 1 198 ? -16.234 -10.141 0.146 1 93.81 198 PRO B CA 1
ATOM 3609 C C . PRO B 1 198 ? -17.469 -10.641 0.892 1 93.81 198 PRO B C 1
ATOM 3611 O O . PRO B 1 198 ? -17.406 -10.906 2.094 1 93.81 198 PRO B O 1
ATOM 3614 N N . ASP B 1 199 ? -18.531 -10.859 0.242 1 93.75 199 ASP B N 1
ATOM 3615 C CA . ASP B 1 199 ? -19.781 -11.258 0.876 1 93.75 199 ASP B CA 1
ATOM 3616 C C . ASP B 1 199 ? -19.75 -12.727 1.289 1 93.75 199 ASP B C 1
ATOM 3618 O O . ASP B 1 199 ? -20.625 -13.195 2.004 1 93.75 199 ASP B O 1
ATOM 3622 N N . TYR B 1 200 ? -18.734 -13.422 0.911 1 96.31 200 TYR B N 1
ATOM 3623 C CA . TYR B 1 200 ? -18.688 -14.859 1.139 1 96.31 200 TYR B CA 1
ATOM 3624 C C . TYR B 1 200 ? -17.516 -15.242 2.023 1 96.31 200 TYR B C 1
ATOM 3626 O O . TYR B 1 200 ? -17.141 -16.422 2.104 1 96.31 200 TYR B O 1
ATOM 3634 N N . ARG B 1 201 ? -16.938 -14.258 2.668 1 94.56 201 ARG B N 1
ATOM 3635 C CA . ARG B 1 201 ? -15.766 -14.5 3.51 1 94.56 201 ARG B CA 1
ATOM 3636 C C . ARG B 1 201 ? -16.188 -15.086 4.859 1 94.56 201 ARG B C 1
ATOM 3638 O O . ARG B 1 201 ? -17.359 -15.062 5.215 1 94.56 201 ARG B O 1
ATOM 3645 N N . ARG B 1 202 ? -15.25 -15.672 5.5 1 93.44 202 ARG B N 1
ATOM 3646 C CA . ARG B 1 202 ? -15.391 -16.25 6.828 1 93.44 202 ARG B CA 1
ATOM 3647 C C . ARG B 1 202 ? -16.344 -17.453 6.805 1 93.44 202 ARG B C 1
ATOM 3649 O O . ARG B 1 202 ? -17.094 -17.656 7.754 1 93.44 202 ARG B O 1
ATOM 3656 N N . LYS B 1 203 ? -16.344 -18.156 5.715 1 94.88 203 LYS B N 1
ATOM 3657 C CA . LYS B 1 203 ? -17.156 -19.359 5.559 1 94.88 203 LYS B CA 1
ATOM 3658 C C . LYS B 1 203 ? -16.281 -20.594 5.281 1 94.88 203 LYS B C 1
ATOM 3660 O O . LYS B 1 203 ? -16.797 -21.656 4.945 1 94.88 203 LYS B O 1
ATOM 3665 N N . GLY B 1 204 ? -14.969 -20.375 5.297 1 96.38 204 GLY B N 1
ATOM 3666 C CA . GLY B 1 204 ? -14.039 -21.484 5.102 1 96.38 204 GLY B CA 1
ATOM 3667 C C . GLY B 1 204 ? -13.812 -21.812 3.641 1 96.38 204 GLY B C 1
ATOM 3668 O O . GLY B 1 204 ? -13.164 -22.812 3.322 1 96.38 204 GLY B O 1
ATOM 3669 N N . LEU B 1 205 ? -14.289 -21.047 2.742 1 98.31 205 LEU B N 1
ATOM 3670 C CA . LEU B 1 205 ? -14.25 -21.375 1.317 1 98.31 205 LEU B CA 1
ATOM 3671 C C . LEU B 1 205 ? -12.82 -21.328 0.791 1 98.31 205 LEU B C 1
ATOM 3673 O O . LEU B 1 205 ? -12.438 -22.156 -0.045 1 98.31 205 LEU B O 1
ATOM 3677 N N . ALA B 1 206 ? -12.055 -20.391 1.296 1 98.38 206 ALA B N 1
ATOM 3678 C CA . ALA B 1 206 ? -10.664 -20.281 0.87 1 98.38 206 ALA B CA 1
ATOM 3679 C C . ALA B 1 206 ? -9.867 -21.531 1.263 1 98.38 206 ALA B C 1
ATOM 3681 O O . ALA B 1 206 ? -9.039 -22.016 0.489 1 98.38 206 ALA B O 1
ATOM 3682 N N . THR B 1 207 ? -10.141 -21.984 2.467 1 98.44 207 THR B N 1
ATOM 3683 C CA . THR B 1 207 ? -9.477 -23.203 2.926 1 98.44 207 THR B CA 1
ATOM 3684 C C . THR B 1 207 ? -9.781 -24.359 1.99 1 98.44 207 THR B C 1
ATOM 3686 O O . THR B 1 207 ? -8.875 -25.094 1.585 1 98.44 207 THR B O 1
ATOM 3689 N N . ILE B 1 208 ? -11.039 -24.5 1.629 1 98.56 208 ILE B N 1
ATOM 3690 C CA . ILE B 1 208 ? -11.492 -25.594 0.775 1 98.56 208 ILE B CA 1
ATOM 3691 C C . ILE B 1 208 ? -10.852 -25.469 -0.604 1 98.56 208 ILE B C 1
ATOM 3693 O O . ILE B 1 208 ? -10.242 -26.422 -1.102 1 98.56 208 ILE B O 1
ATOM 3697 N N . THR B 1 209 ? -10.93 -24.359 -1.183 1 98.69 209 THR B N 1
ATOM 3698 C CA . THR B 1 209 ? -10.461 -24.156 -2.549 1 98.69 209 THR B CA 1
ATOM 3699 C C . THR B 1 209 ? -8.945 -24.297 -2.631 1 98.69 209 THR B C 1
ATOM 3701 O O . THR B 1 209 ? -8.422 -24.938 -3.543 1 98.69 209 THR B O 1
ATOM 3704 N N . ALA B 1 210 ? -8.25 -23.703 -1.685 1 98.81 210 ALA B N 1
ATOM 3705 C CA . ALA B 1 210 ? -6.793 -23.828 -1.635 1 98.81 210 ALA B CA 1
ATOM 3706 C C . ALA B 1 210 ? -6.367 -25.281 -1.438 1 98.81 210 ALA B C 1
ATOM 3708 O O . ALA B 1 210 ? -5.391 -25.734 -2.041 1 98.81 210 ALA B O 1
ATOM 3709 N N . SER B 1 211 ? -7.078 -25.953 -0.585 1 98.88 211 SER B N 1
ATOM 3710 C CA . SER B 1 211 ? -6.77 -27.359 -0.35 1 98.88 211 SER B CA 1
ATOM 3711 C C . SER B 1 211 ? -6.844 -28.156 -1.642 1 98.88 211 SER B C 1
ATOM 3713 O O . SER B 1 211 ? -5.957 -28.969 -1.929 1 98.88 211 SER B O 1
ATOM 3715 N N . ALA B 1 212 ? -7.875 -27.938 -2.406 1 98.88 212 ALA B N 1
ATOM 3716 C CA . ALA B 1 212 ? -8.031 -28.641 -3.676 1 98.88 212 ALA B CA 1
ATOM 3717 C C . ALA B 1 212 ? -6.859 -28.344 -4.609 1 98.88 212 ALA B C 1
ATOM 3719 O O . ALA B 1 212 ? -6.309 -29.266 -5.223 1 98.88 212 ALA B O 1
ATOM 3720 N N . LEU B 1 213 ? -6.488 -27.125 -4.676 1 98.94 213 LEU B N 1
ATOM 3721 C CA . LEU B 1 213 ? -5.391 -26.719 -5.547 1 98.94 213 LEU B CA 1
ATOM 3722 C C . LEU B 1 213 ? -4.078 -27.344 -5.09 1 98.94 213 LEU B C 1
ATOM 3724 O O . LEU B 1 213 ? -3.312 -27.859 -5.91 1 98.94 213 LEU B O 1
ATOM 3728 N N . ILE B 1 214 ? -3.818 -27.266 -3.807 1 98.88 214 ILE B N 1
ATOM 3729 C CA . ILE B 1 214 ? -2.574 -27.781 -3.24 1 98.88 214 ILE B CA 1
ATOM 3730 C C . ILE B 1 214 ? -2.459 -29.281 -3.516 1 98.88 214 ILE B C 1
ATOM 3732 O O . ILE B 1 214 ? -1.414 -29.75 -3.965 1 98.88 214 ILE B O 1
ATOM 3736 N N . LEU B 1 215 ? -3.523 -30 -3.275 1 98.75 215 LEU B N 1
ATOM 3737 C CA . LEU B 1 215 ? -3.506 -31.438 -3.488 1 98.75 215 LEU B CA 1
ATOM 3738 C C . LEU B 1 215 ? -3.281 -31.766 -4.961 1 98.75 215 LEU B C 1
ATOM 3740 O O . LEU B 1 215 ? -2.521 -32.688 -5.285 1 98.75 215 LEU B O 1
ATOM 3744 N N . GLU B 1 216 ? -3.961 -31.031 -5.832 1 98.75 216 GLU B N 1
ATOM 3745 C CA . GLU B 1 216 ? -3.762 -31.234 -7.266 1 98.75 216 GLU B CA 1
ATOM 3746 C C . GLU B 1 216 ? -2.312 -30.984 -7.664 1 98.75 216 GLU B C 1
ATOM 3748 O O . GLU B 1 216 ? -1.719 -31.766 -8.406 1 98.75 216 GLU B O 1
ATOM 3753 N N . CYS B 1 217 ? -1.761 -29.922 -7.172 1 98.81 217 CYS B N 1
ATOM 3754 C CA . CYS B 1 217 ? -0.381 -29.562 -7.469 1 98.81 217 CYS B CA 1
ATOM 3755 C C . CYS B 1 217 ? 0.585 -30.641 -7 1 98.81 217 CYS B C 1
ATOM 3757 O O . CYS B 1 217 ? 1.444 -31.094 -7.762 1 98.81 217 CYS B O 1
ATOM 3759 N N . LEU B 1 218 ? 0.393 -31.094 -5.832 1 98.62 218 LEU B N 1
ATOM 3760 C CA . LEU B 1 218 ? 1.259 -32.125 -5.254 1 98.62 218 LEU B CA 1
ATOM 3761 C C . LEU B 1 218 ? 1.121 -33.438 -6.004 1 98.62 218 LEU B C 1
ATOM 3763 O O . LEU B 1 218 ? 2.102 -34.156 -6.172 1 98.62 218 LEU B O 1
ATOM 3767 N N . SER B 1 219 ? -0.043 -33.75 -6.43 1 98.19 219 SER B N 1
ATOM 3768 C CA . SER B 1 219 ? -0.277 -35 -7.145 1 98.19 219 SER B CA 1
ATOM 3769 C C . SER B 1 219 ? 0.501 -35.031 -8.453 1 98.19 219 SER B C 1
ATOM 3771 O O . SER B 1 219 ? 0.764 -36.125 -8.992 1 98.19 219 SER B O 1
ATOM 3773 N N . GLN B 1 220 ? 0.877 -33.906 -8.938 1 98 220 GLN B N 1
ATOM 3774 C CA . GLN B 1 220 ? 1.633 -33.812 -10.18 1 98 220 GLN B CA 1
ATOM 3775 C C . GLN B 1 220 ? 3.131 -33.719 -9.906 1 98 220 GLN B C 1
ATOM 3777 O O . GLN B 1 220 ? 3.922 -33.5 -10.828 1 98 220 GLN B O 1
ATOM 3782 N N . GLY B 1 221 ? 3.467 -33.812 -8.711 1 97.75 221 GLY B N 1
ATOM 3783 C CA . GLY B 1 221 ? 4.867 -33.75 -8.336 1 97.75 221 GLY B CA 1
ATOM 3784 C C . GLY B 1 221 ? 5.398 -32.312 -8.289 1 97.75 221 GLY B C 1
ATOM 3785 O O . GLY B 1 221 ? 6.613 -32.094 -8.352 1 97.75 221 GLY B O 1
ATOM 3786 N N . LEU B 1 222 ? 4.527 -31.328 -8.234 1 98.56 222 LEU B N 1
ATOM 3787 C CA . LEU B 1 222 ? 4.875 -29.922 -8.219 1 98.56 222 LEU B CA 1
ATOM 3788 C C . LEU B 1 222 ? 4.684 -29.328 -6.82 1 98.56 222 LEU B C 1
ATOM 3790 O O . LEU B 1 222 ? 3.998 -29.922 -5.984 1 98.56 222 LEU B O 1
ATOM 3794 N N . TYR B 1 223 ? 5.32 -28.172 -6.547 1 98.81 223 TYR B N 1
ATOM 3795 C CA . TYR B 1 223 ? 5.18 -27.516 -5.246 1 98.81 223 TYR B CA 1
ATOM 3796 C C . TYR B 1 223 ? 4.32 -26.266 -5.355 1 98.81 223 TYR B C 1
ATOM 3798 O O . TYR B 1 223 ? 4.594 -25.391 -6.176 1 98.81 223 TYR B O 1
ATOM 3806 N N . PRO B 1 224 ? 3.312 -26.156 -4.566 1 98.88 224 PRO B N 1
ATOM 3807 C CA . PRO B 1 224 ? 2.453 -24.969 -4.516 1 98.88 224 PRO B CA 1
ATOM 3808 C C . PRO B 1 224 ? 2.984 -23.891 -3.57 1 98.88 224 PRO B C 1
ATOM 3810 O O . PRO B 1 224 ? 2.605 -23.859 -2.396 1 98.88 224 PRO B O 1
ATOM 3813 N N . SER B 1 225 ? 3.74 -23.016 -4.086 1 98.81 225 SER B N 1
ATOM 3814 C CA . SER B 1 225 ? 4.344 -21.969 -3.268 1 98.81 225 SER B CA 1
ATOM 3815 C C . SER B 1 225 ? 3.299 -20.953 -2.816 1 98.81 225 SER B C 1
ATOM 3817 O O . SER B 1 225 ? 2.361 -20.656 -3.557 1 98.81 225 SER B O 1
ATOM 3819 N N . TRP B 1 226 ? 3.459 -20.5 -1.592 1 98.69 226 TRP B N 1
ATOM 3820 C CA . TRP B 1 226 ? 2.566 -19.516 -0.975 1 98.69 226 TRP B CA 1
ATOM 3821 C C . TRP B 1 226 ? 3.34 -18.297 -0.506 1 98.69 226 TRP B C 1
ATOM 3823 O O . TRP B 1 226 ? 4.344 -18.422 0.2 1 98.69 226 TRP B O 1
ATOM 3833 N N . ASP B 1 227 ? 2.953 -17.141 -0.942 1 98.25 227 ASP B N 1
ATOM 3834 C CA . ASP B 1 227 ? 3.416 -15.844 -0.467 1 98.25 227 ASP B CA 1
ATOM 3835 C C . ASP B 1 227 ? 2.244 -14.977 -0.011 1 98.25 227 ASP B C 1
ATOM 3837 O O . ASP B 1 227 ? 1.409 -14.578 -0.825 1 98.25 227 ASP B O 1
ATOM 3841 N N . ALA B 1 228 ? 2.182 -14.688 1.282 1 98 228 ALA B N 1
ATOM 3842 C CA . ALA B 1 228 ? 0.985 -14.078 1.863 1 98 228 ALA B CA 1
ATOM 3843 C C . ALA B 1 228 ? 1.057 -12.555 1.801 1 98 228 ALA B C 1
ATOM 3845 O O . ALA B 1 228 ? 2.084 -11.961 2.135 1 98 228 ALA B O 1
ATOM 3846 N N . ALA B 1 229 ? -0.04 -11.984 1.453 1 94.56 229 ALA B N 1
ATOM 3847 C CA . ALA B 1 229 ? -0.143 -10.531 1.329 1 94.56 229 ALA B CA 1
ATOM 3848 C C . ALA B 1 229 ? -0.51 -9.891 2.664 1 94.56 229 ALA B C 1
ATOM 3850 O O . ALA B 1 229 ? -0.323 -8.688 2.854 1 94.56 229 ALA B O 1
ATOM 3851 N N . ASN B 1 230 ? -1.105 -10.648 3.586 1 92.75 230 ASN B N 1
ATOM 3852 C CA . ASN B 1 230 ? -1.613 -10.133 4.852 1 92.75 230 ASN B CA 1
ATOM 3853 C C . ASN B 1 230 ? -1.736 -11.234 5.898 1 92.75 230 ASN B C 1
ATOM 3855 O O . ASN B 1 230 ? -1.458 -12.398 5.613 1 92.75 230 ASN B O 1
ATOM 3859 N N . MET B 1 231 ? -2.17 -10.852 7.027 1 93.38 231 MET B N 1
ATOM 3860 C CA . MET B 1 231 ? -2.186 -11.789 8.141 1 93.38 231 MET B CA 1
ATOM 3861 C C . MET B 1 231 ? -3.268 -12.852 7.945 1 93.38 231 MET B C 1
ATOM 3863 O O . MET B 1 231 ? -3.096 -14 8.352 1 93.38 231 MET B O 1
ATOM 3867 N N . GLU B 1 232 ? -4.371 -12.5 7.309 1 93.81 232 GLU B N 1
ATOM 3868 C CA . GLU B 1 232 ? -5.398 -13.492 6.992 1 93.81 232 GLU B CA 1
ATOM 3869 C C . GLU B 1 232 ? -4.84 -14.586 6.09 1 93.81 232 GLU B C 1
ATOM 3871 O O . GLU B 1 232 ? -5.129 -15.773 6.297 1 93.81 232 GLU B O 1
ATOM 3876 N N . SER B 1 233 ? -4.055 -14.156 5.133 1 97.19 233 SER B N 1
ATOM 3877 C CA . SER B 1 233 ? -3.406 -15.109 4.238 1 97.19 233 SER B CA 1
ATOM 3878 C C . SER B 1 233 ? -2.365 -15.938 4.98 1 97.19 233 SER B C 1
ATOM 3880 O O . SER B 1 233 ? -2.217 -17.141 4.719 1 97.19 233 SER B O 1
ATOM 3882 N N . VAL B 1 234 ? -1.666 -15.352 5.926 1 98.25 234 VAL B N 1
ATOM 3883 C CA . VAL B 1 234 ? -0.69 -16.078 6.738 1 98.25 234 VAL B CA 1
ATOM 3884 C C . VAL B 1 234 ? -1.389 -17.172 7.523 1 98.25 234 VAL B C 1
ATOM 3886 O O . VAL B 1 234 ? -0.957 -18.328 7.5 1 98.25 234 VAL B O 1
ATOM 3889 N N . LYS B 1 235 ? -2.441 -16.797 8.148 1 98 235 LYS B N 1
ATOM 3890 C CA . LYS B 1 235 ? -3.186 -17.766 8.961 1 98 235 LYS B CA 1
ATOM 3891 C C . LYS B 1 235 ? -3.705 -18.922 8.117 1 98 235 LYS B C 1
ATOM 3893 O O . LYS B 1 235 ? -3.656 -20.078 8.531 1 98 235 LYS B O 1
ATOM 3898 N N . LEU B 1 236 ? -4.176 -18.594 6.957 1 98.38 236 LEU B N 1
ATOM 3899 C CA . LEU B 1 236 ? -4.648 -19.641 6.047 1 98.38 236 LEU B CA 1
ATOM 3900 C C . LEU B 1 236 ? -3.51 -20.562 5.652 1 98.38 236 LEU B C 1
ATOM 3902 O O . LEU B 1 236 ? -3.67 -21.797 5.676 1 98.38 236 LEU B O 1
ATOM 3906 N N . ALA B 1 237 ? -2.387 -20.016 5.289 1 98.75 237 ALA B N 1
ATOM 3907 C CA . ALA B 1 237 ? -1.225 -20.812 4.906 1 98.75 237 ALA B CA 1
ATOM 3908 C C . ALA B 1 237 ? -0.81 -21.75 6.035 1 98.75 237 ALA B C 1
ATOM 3910 O O . ALA B 1 237 ? -0.57 -22.953 5.809 1 98.75 237 ALA B O 1
ATOM 3911 N N . GLU B 1 238 ? -0.773 -21.172 7.191 1 98.75 238 GLU B N 1
ATOM 3912 C CA . GLU B 1 238 ? -0.389 -21.984 8.344 1 98.75 238 GLU B CA 1
ATOM 3913 C C . GLU B 1 238 ? -1.401 -23.094 8.609 1 98.75 238 GLU B C 1
ATOM 3915 O O . GLU B 1 238 ? -1.024 -24.219 8.938 1 98.75 238 GLU B O 1
ATOM 3920 N N . LYS B 1 239 ? -2.662 -22.75 8.5 1 98.25 239 LYS B N 1
ATOM 3921 C CA . LYS B 1 239 ? -3.721 -23.734 8.641 1 98.25 239 LYS B CA 1
ATOM 3922 C C . LYS B 1 239 ? -3.539 -24.875 7.645 1 98.25 239 LYS B C 1
ATOM 3924 O O . LYS B 1 239 ? -3.865 -26.031 7.941 1 98.25 239 LYS B O 1
ATOM 3929 N N . LEU B 1 240 ? -2.988 -24.609 6.488 1 98.62 240 LEU B N 1
ATOM 3930 C CA . LEU B 1 240 ? -2.816 -25.578 5.414 1 98.62 240 LEU B CA 1
ATOM 3931 C C . LEU B 1 240 ? -1.499 -26.328 5.566 1 98.62 240 LEU B C 1
ATOM 3933 O O . LEU B 1 240 ? -1.215 -27.25 4.797 1 98.62 240 LEU B O 1
ATOM 3937 N N . GLY B 1 241 ? -0.647 -25.891 6.512 1 98.69 241 GLY B N 1
ATOM 3938 C CA . GLY B 1 241 ? 0.536 -26.672 6.84 1 98.69 241 GLY B CA 1
ATOM 3939 C C . GLY B 1 241 ? 1.832 -25.953 6.527 1 98.69 241 GLY B C 1
ATOM 3940 O O . GLY B 1 241 ? 2.914 -26.422 6.879 1 98.69 241 GLY B O 1
ATOM 3941 N N . TYR B 1 242 ? 1.724 -24.797 5.898 1 98.88 242 TYR B N 1
ATOM 3942 C CA . TYR B 1 242 ? 2.928 -24.031 5.594 1 98.88 242 TYR B CA 1
ATOM 3943 C C . TYR B 1 242 ? 3.602 -23.547 6.875 1 98.88 242 TYR B C 1
ATOM 3945 O O . TYR B 1 242 ? 2.932 -23.312 7.879 1 98.88 242 TYR B O 1
ATOM 3953 N N . LYS B 1 243 ? 4.895 -23.422 6.812 1 98.81 243 LYS B N 1
ATOM 3954 C CA . LYS B 1 243 ? 5.656 -22.891 7.938 1 98.81 243 LYS B CA 1
ATOM 3955 C C . LYS B 1 243 ? 6.242 -21.516 7.609 1 98.81 243 LYS B C 1
ATOM 3957 O O . LYS B 1 243 ? 6.934 -21.359 6.602 1 98.81 243 LYS B O 1
ATOM 3962 N N . PHE B 1 244 ? 5.945 -20.625 8.469 1 98.5 244 PHE B N 1
ATOM 3963 C CA . PHE B 1 244 ? 6.379 -19.25 8.273 1 98.5 244 PHE B CA 1
ATOM 3964 C C . PHE B 1 244 ? 7.898 -19.156 8.234 1 98.5 244 PHE B C 1
ATOM 3966 O O . PHE B 1 244 ? 8.586 -19.797 9.031 1 98.5 244 PHE B O 1
ATOM 3973 N N . LYS B 1 245 ? 8.414 -18.422 7.293 1 98.06 245 LYS B N 1
ATOM 3974 C CA . LYS B 1 245 ? 9.852 -18.219 7.16 1 98.06 245 LYS B CA 1
ATOM 3975 C C . LYS B 1 245 ? 10.258 -16.812 7.613 1 98.06 245 LYS B C 1
ATOM 3977 O O . LYS B 1 245 ? 10.984 -16.656 8.594 1 98.06 245 LYS B O 1
ATOM 3982 N N . THR B 1 246 ? 9.742 -15.781 6.934 1 97.5 246 THR B N 1
ATOM 3983 C CA . THR B 1 246 ? 10.102 -14.406 7.254 1 97.5 246 THR B CA 1
ATOM 3984 C C . THR B 1 246 ? 9.102 -13.43 6.645 1 97.5 246 THR B C 1
ATOM 3986 O O . THR B 1 246 ? 8.336 -13.797 5.75 1 97.5 246 THR B O 1
ATOM 3989 N N . GLU B 1 247 ? 9.023 -12.32 7.207 1 96.69 247 GLU B N 1
ATOM 3990 C CA . GLU B 1 247 ? 8.352 -11.203 6.543 1 96.69 247 GLU B CA 1
ATOM 3991 C C . GLU B 1 247 ? 9.344 -10.344 5.766 1 96.69 247 GLU B C 1
ATOM 3993 O O . GLU B 1 247 ? 10.539 -10.344 6.07 1 96.69 247 GLU B O 1
ATOM 3998 N N . TYR B 1 248 ? 8.922 -9.68 4.766 1 96.38 248 TYR B N 1
ATOM 3999 C CA . TYR B 1 248 ? 9.781 -8.789 3.998 1 96.38 248 TYR B CA 1
ATOM 4000 C C . TYR B 1 248 ? 9.008 -7.57 3.512 1 96.38 248 TYR B C 1
ATOM 4002 O O . TYR B 1 248 ? 7.773 -7.59 3.463 1 96.38 248 TYR B O 1
ATOM 4010 N N . GLU B 1 249 ? 9.758 -6.535 3.18 1 95.81 249 GLU B N 1
ATOM 4011 C CA . GLU B 1 249 ? 9.164 -5.266 2.777 1 95.81 249 GLU B CA 1
ATOM 4012 C C . GLU B 1 249 ? 8.984 -5.191 1.264 1 95.81 249 GLU B C 1
ATOM 4014 O O . GLU B 1 249 ? 9.867 -5.617 0.511 1 95.81 249 GLU B O 1
ATOM 4019 N N . THR B 1 250 ? 7.863 -4.672 0.829 1 97.56 250 THR B N 1
ATOM 4020 C CA . THR B 1 250 ? 7.539 -4.41 -0.569 1 97.56 250 THR B CA 1
ATOM 4021 C C . THR B 1 250 ? 6.949 -3.014 -0.732 1 97.56 250 THR B C 1
ATOM 4023 O O . THR B 1 250 ? 6.285 -2.504 0.173 1 97.56 250 THR B O 1
ATOM 4026 N N . TYR B 1 251 ? 7.246 -2.352 -1.869 1 97.94 251 TYR B N 1
ATOM 4027 C CA . TYR B 1 251 ? 6.73 -1.018 -2.162 1 97.94 251 TYR B CA 1
ATOM 4028 C C . TYR B 1 251 ? 5.477 -1.095 -3.025 1 97.94 251 TYR B C 1
ATOM 4030 O O . TYR B 1 251 ? 5.496 -1.687 -4.105 1 97.94 251 TYR B O 1
ATOM 4038 N N . VAL B 1 252 ? 4.375 -0.569 -2.518 1 97.62 252 VAL B N 1
ATOM 4039 C CA . VAL B 1 252 ? 3.227 -0.291 -3.371 1 97.62 252 VAL B CA 1
ATOM 4040 C C . VAL B 1 252 ? 3.426 1.043 -4.09 1 97.62 252 VAL B C 1
ATOM 4042 O O . VAL B 1 252 ? 3.57 2.086 -3.445 1 97.62 252 VAL B O 1
ATOM 4045 N N . ILE B 1 253 ? 3.477 1.008 -5.406 1 96.88 253 ILE B N 1
ATOM 4046 C CA . ILE B 1 253 ? 3.725 2.207 -6.199 1 96.88 253 ILE B CA 1
ATOM 4047 C C . ILE B 1 253 ? 2.557 2.445 -7.152 1 96.88 253 ILE B C 1
ATOM 4049 O O . ILE B 1 253 ? 2.049 1.505 -7.77 1 96.88 253 ILE B O 1
ATOM 4053 N N . GLY B 1 254 ? 2.105 3.705 -7.336 1 87.81 254 GLY B N 1
ATOM 4054 C CA . GLY B 1 254 ? 1.016 4.027 -8.242 1 87.81 254 GLY B CA 1
ATOM 4055 C C . GLY B 1 254 ? 1.088 5.445 -8.781 1 87.81 254 GLY B C 1
ATOM 4056 O O . GLY B 1 254 ? 1.806 6.285 -8.234 1 87.81 254 GLY B O 1
#

Solvent-accessible surface area (backbone atoms only — not comparable to full-atom values): 27276 Å² total; per-residue (Å²): 110,73,37,80,52,54,56,91,55,27,53,73,48,48,72,57,44,62,87,57,92,42,64,69,58,45,7,33,32,72,42,70,35,58,49,36,36,23,56,32,94,88,68,59,52,28,40,37,41,37,47,75,44,40,32,38,54,36,58,43,66,81,44,88,40,36,63,59,54,73,66,69,62,58,68,40,28,41,38,39,61,88,46,69,66,45,50,44,51,51,52,64,73,39,58,93,26,60,47,81,44,63,32,36,41,42,57,93,49,75,85,47,48,49,61,71,66,38,54,58,49,61,74,68,69,54,88,75,50,43,80,40,72,56,46,74,70,52,69,67,32,65,44,42,47,68,52,38,55,57,48,49,63,52,40,92,38,72,65,49,31,67,73,71,44,54,37,22,31,30,26,47,91,88,33,47,43,27,38,14,23,29,37,41,48,36,97,63,27,30,35,54,41,72,40,60,33,72,90,56,58,94,68,58,50,65,58,31,25,41,35,55,35,43,53,56,34,44,74,71,73,28,43,66,42,60,67,24,72,44,69,70,44,44,53,50,40,44,74,57,29,47,43,84,65,47,72,47,70,32,35,41,36,62,110,73,38,79,52,53,57,92,56,28,53,73,48,47,74,56,45,64,87,59,92,42,64,70,58,46,7,33,33,73,43,69,35,59,50,37,35,24,56,31,96,88,68,59,54,29,40,37,39,38,47,76,45,40,33,38,54,37,58,42,65,80,44,87,38,38,62,58,54,73,65,67,61,59,67,41,28,41,38,39,60,87,46,71,66,44,49,43,50,51,53,64,72,39,59,92,28,59,46,82,43,62,33,35,41,43,60,94,49,76,86,45,48,48,61,70,66,38,54,56,51,64,74,70,68,55,88,76,50,43,80,40,71,57,44,73,70,51,68,67,31,66,45,42,46,68,53,38,57,56,49,51,62,54,39,92,38,71,64,50,32,66,74,70,45,54,35,20,30,32,27,46,91,87,34,47,43,27,37,14,22,29,37,40,47,36,96,64,27,29,35,54,38,75,38,58,35,71,92,57,57,95,68,57,50,64,59,32,26,41,34,54,36,44,52,54,34,44,75,70,74,28,44,67,42,59,66,23,73,46,67,71,46,43,52,50,40,44,75,57,30,48,45,84,64,47,72,47,70,32,34,40,38,62

Radius of gyration: 24.93 Å; Cα contacts (8 Å, |Δi|>4): 1046; chains: 2; bounding box: 58×69×54 Å

Nearest PDB structures (foldseek):
  3g3s-assembly1_A  TM=9.140E-01  e=8.281E-28  Streptococcus suis 89/1591
  7b3a-assembly1_A  TM=8.232E-01  e=3.328E-22  Paenibacillus larvae subsp. larvae
  4ius-assembly1_A  TM=6.369E-01  e=6.157E-08  Kribbella flavida DSM 17836
  7wx5-assembly1_A  TM=4.768E-01  e=7.870E-09  Legionella pneumophila
  2hqy-assembly1_B  TM=4.952E-01  e=5.107E-08  Bacteroides thetaiotaomicron VPI-5482

pLDDT: mean 97.21, std 2.08, range [86.5, 98.94]

Secondary structure (DSSP, 8-state):
--EEPPGGGGGGGGGTTTT---HHHHHHHTTSSSEEEES-SSS-SEEEEEETTEEEEEE-TTSTTHHHHHH---SSEEEE-SSHHHHHHHHHHTTTSEEEEEEEEE---GGG--HHHHHHTTTTPPTTEEEEE--HHHHT-HHHHHH-GGGTTTSSSHHHHHHH--EEEEEETTEEEEEEEEEEEETTEEEEEEEE-GGG-SSSHHHHHHHHHHHHHHHTT-EEE-EESSHHHHHHHHHTT--EEEEEEEEEE-/--EEPPGGG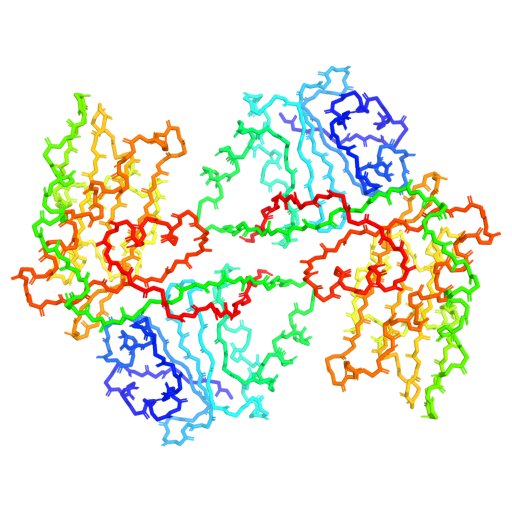GGGGGGTTTT---HHHHHHHTTSSSEEEES-SSS-SEEEEEETTEEEEEE-TTSTTHHHHHH---SSEEEE-SSHHHHHHHHHHTTTSEEEEEEEEE---GGG--HHHHHHTTTTPPTTEEEEE--HHHHT-HHHHHH-GGGTTTSSSHHHHHHH--EEEEEETTEEEEEEEEEEEETTEEEEEEEE-GGG-SSSHHHHHHHHHHHHHHHTT-EEE-EESSHHHHHHHHHTT--EEEEEEEEEE-
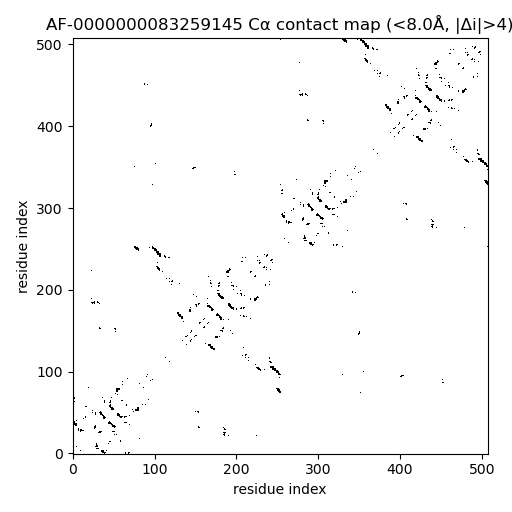
Organism: NCBI:txid94136

Foldseek 3Di:
DKDKAALVQLLVCCVQCVVDPDVLSQCSSNRNFFIKIAPDSVDGQKMWTDQPQEIEIGGDCPDPCNLVNLPPHDPKHKYDYDDPVVVVSNCVNQPPFKDKAKKFFFDQDVVLFDLVLLVVLQPCDDPQKDKDKQDLCNLPDVLNCVQPVLQDVRAPDSVRCVVFKIKMFMDGPRGTFKIKIFSGDHPQAGEIDIGGHPVCPPVSRRSNRVSVRQNVGVVVRHTHTYMGRDVVSVVSCVSSRTGTDDMDMIMTGD/DKDKAALVQLLVCCVQCVVDPDVLSQQSSNRNFFIKIAPDSVDGQKMWTDQPQEIEIGGDCPDPCNLVNLPPHDPKHKYDYDDPVVVVSNCVNQPPFKDKDKKFFFDQDVVLFDLVLLVVLQVCDDPQKDKDKDDLCNLPDVLNCVQPVLQDVRAPDSVRCVVFKIKMFMDGPRGTFKIKIFSGDHPQAGEIDIGGHPVCPPVSRRSNRVSVRQNVGVVVRHTHTYMGRDVVSVVSCVSSRTGTDDMDMIMTGD

InterPro domains:
  IPR000182 GNAT domain [PS51186] (129-254)
  IPR016181 Acyl-CoA N-acyltransferase [SSF55729] (78-251)
  IPR027365 GNAT acetyltransferase YdfB-like [PF12746] (15-251)
  IPR027365 GNAT acetyltransferase YdfB-like [PTHR31143] (6-253)
  IPR042573 GNAT acetyltransferase, N-terminal [G3DSA:3.40.630.110] (6-115)